Protein AF-0000000081764278 (afdb_homodimer)

InterPro domains:
  IPR003092 Two pore domain potassium channel, TASK family [PIRSF038061] (11-253)
  IPR003092 Two pore domain potassium channel, TASK family [PR01095] (17-39)
  IPR003092 Two pore domain potassium channel, TASK family [PR01095] (235-249)
  IPR003280 Two pore domain potassium channel [PR01333] (104-132)
  IPR003280 Two pore domain potassium channel [PR01333] (211-220)
  IPR003280 Two pore domain potassium channel [PTHR11003] (14-259)
  IPR013099 Potassium channel domain [PF07885] (87-145)
  IPR013099 Potassium channel domain [PF07885] (180-252)

Radius of gyration: 32.24 Å; Cα contacts (8 Å, |Δi|>4): 551; chains: 2; bounding box: 98×126×93 Å

Solvent-accessible surface area (backbone atoms only — not comparable to full-atom values): 31243 Å² total; per-residue (Å²): 129,74,75,63,52,62,63,48,48,54,52,56,56,48,47,55,50,48,50,50,49,51,50,52,39,53,49,43,11,49,51,46,21,62,59,45,36,57,53,44,53,51,51,47,52,51,49,51,50,51,50,50,51,49,38,66,75,37,70,81,50,46,72,66,57,51,53,54,50,51,50,54,49,50,52,35,41,62,54,36,37,71,80,75,69,65,95,75,60,75,66,70,39,34,61,32,42,18,36,28,48,37,48,28,46,32,62,18,27,10,37,32,61,73,49,68,76,45,71,67,42,44,56,48,47,53,53,49,35,64,56,31,33,56,48,43,50,51,50,41,50,48,52,32,51,50,48,48,48,50,49,44,55,70,33,71,36,79,79,44,59,69,67,57,49,53,50,46,53,49,48,49,48,50,50,52,52,49,50,48,47,49,60,52,49,48,50,16,53,52,45,13,68,73,74,67,44,51,61,67,56,18,39,50,42,49,50,38,45,66,63,20,18,18,37,36,79,73,54,86,81,65,54,80,87,49,86,64,62,65,57,53,35,40,51,51,36,50,48,49,54,49,44,44,46,50,50,44,35,46,64,60,46,42,59,54,49,52,52,52,50,49,51,49,49,49,50,49,51,50,47,53,51,52,63,59,62,59,60,76,68,72,69,66,74,71,79,76,76,73,77,75,79,126,130,75,76,64,54,62,65,48,49,54,53,56,57,50,47,56,50,48,50,51,49,51,49,51,40,51,49,44,10,52,51,46,21,62,59,44,34,57,54,44,53,52,50,46,50,52,49,52,49,52,52,48,52,48,39,65,74,37,69,81,51,47,74,68,57,50,51,53,50,51,49,53,48,50,53,36,42,62,55,36,38,72,79,74,71,67,96,74,62,76,66,72,41,34,62,33,42,17,35,28,48,36,48,28,46,33,60,19,28,10,37,33,63,71,49,69,75,44,70,69,43,44,55,48,48,52,53,47,34,63,55,30,32,57,50,44,51,52,51,41,48,48,53,31,50,52,48,49,49,49,50,44,56,71,32,72,38,80,79,43,60,69,67,54,49,52,51,47,55,49,47,49,50,48,49,52,50,51,49,48,46,50,60,52,50,47,49,16,54,50,45,14,69,73,74,67,44,51,60,67,54,19,39,51,42,48,50,36,46,67,63,22,18,18,38,36,79,72,54,86,82,65,52,80,87,49,86,66,60,64,60,54,37,40,51,51,37,49,48,50,54,50,44,43,45,50,51,43,34,47,62,58,45,43,61,54,49,53,52,51,50,49,51,50,50,50,51,50,52,50,48,54,50,53,62,62,64,61,61,77,68,74,69,65,73,72,79,74,76,70,78,75,78,125

Foldseek 3Di:
DCPPPVVVVVCVVVVVVVVVVVVVVVVVVVVCCVPVVVVVVVVVVVVVVVVVVVCVVVVVQDPVNVVVVVVVCVVCQLQLHPPPDDPPFPDCCPPLNVLLVLLLLLLLACLSNHDDPDPVRVVVSVVSNVVSVVVLVVVLVVLQVVVVVVLVVVCCVVVDPLVVLVVSLVVVVVVLVVVLCCLQQVQLVVQCVQVVDDSVVSNVQSVCLLVSNNNNPDDGPPPRVDDDDSCRSVVVSVSSSVSNSSVSNCVSCVVVSVVSVVVSVVVVVVVVVVVVPPPCVVPPPPPPPPPPDD/DCPPPVVVVVCVVVVVVVVVVVVVVVVVVVVCCVVVVVVVVVVVVVVVVVVVVVCVVPVVQDPVNVVVVVVVCVVCQLQLHPPPDDPPFPDCCPPLNVLLVLLLLLLLACLSNHDDPDPVRVVVSVVSNVVSVVVLVVVLVVLQVVVVVVLVVVCCVVVDPLVVLVVSLVVVVVVLVVVLCCLQQVQLVVQCVQVVNDSVVSNVQSVCLLVSNNNNPDDGPPPRVDDDDSCRSVVVSVSSSVSNSSVSNCVSCVVVSVVSVVVSVVVVVVVVVVVVPPPCPVPPPPPPPPPPDD

pLDDT: mean 74.61, std 15.17, range [27.14, 93.88]

Organism: Castor canadensis (NCBI:txid51338)

Structure (mmCIF, N/CA/C/O backbone):
data_AF-0000000081764278-model_v1
#
loop_
_entity.id
_entity.type
_entity.pdbx_description
1 polymer '2P domain potassium channel Talk-1'
#
loop_
_atom_site.group_PDB
_atom_site.id
_atom_site.type_symbol
_atom_site.label_atom_id
_atom_site.label_alt_id
_atom_site.label_comp_id
_atom_site.label_asym_id
_atom_site.label_entity_id
_atom_site.label_seq_id
_atom_site.pdbx_PDB_ins_code
_atom_site.Cartn_x
_atom_site.Cartn_y
_atom_site.Cartn_z
_atom_site.occupancy
_atom_site.B_iso_or_equiv
_atom_site.auth_seq_id
_atom_site.auth_comp_id
_atom_site.auth_asym_id
_atom_site.auth_atom_id
_atom_site.pdbx_PDB_model_num
ATOM 1 N N . MET A 1 1 ? 10.344 45.312 -10.227 1 27.14 1 MET A N 1
ATOM 2 C CA . MET A 1 1 ? 11.086 44.25 -10.914 1 27.14 1 MET A CA 1
ATOM 3 C C . MET A 1 1 ? 11.258 43.031 -10.016 1 27.14 1 MET A C 1
ATOM 5 O O . MET A 1 1 ? 12.031 42.125 -10.336 1 27.14 1 MET A O 1
ATOM 9 N N . PRO A 1 2 ? 10.938 43.125 -8.695 1 36.41 2 PRO A N 1
ATOM 10 C CA . PRO A 1 2 ? 11.164 42.125 -7.66 1 36.41 2 PRO A CA 1
ATOM 11 C C . PRO A 1 2 ? 10.352 40.844 -7.898 1 36.41 2 PRO A C 1
ATOM 13 O O . PRO A 1 2 ? 10.352 39.938 -7.059 1 36.41 2 PRO A O 1
ATOM 16 N N . ARG A 1 3 ? 9.508 40.938 -8.859 1 41.97 3 ARG A N 1
ATOM 17 C CA . ARG A 1 3 ? 8.508 39.906 -9.117 1 41.97 3 ARG A CA 1
ATOM 18 C C . ARG A 1 3 ? 9.172 38.594 -9.516 1 41.97 3 ARG A C 1
ATOM 20 O O . ARG A 1 3 ? 8.539 37.531 -9.461 1 41.97 3 ARG A O 1
ATOM 27 N N . THR A 1 4 ? 10.258 38.594 -10.164 1 43.88 4 THR A N 1
ATOM 28 C CA . THR A 1 4 ? 10.953 37.5 -10.789 1 43.88 4 THR A CA 1
ATOM 29 C C . THR A 1 4 ? 11.672 36.656 -9.734 1 43.88 4 THR A C 1
ATOM 31 O O . THR A 1 4 ? 12.219 35.594 -10.055 1 43.88 4 THR A O 1
ATOM 34 N N . GLY A 1 5 ? 11.898 37.125 -8.57 1 41.62 5 GLY A N 1
ATOM 35 C CA . GLY A 1 5 ? 12.789 36.469 -7.629 1 41.62 5 GLY A CA 1
ATOM 36 C C . GLY A 1 5 ? 12.172 35.25 -6.965 1 41.62 5 GLY A C 1
ATOM 37 O O . GLY A 1 5 ? 12.883 34.344 -6.574 1 41.62 5 GLY A O 1
ATOM 38 N N . LEU A 1 6 ? 10.992 35.438 -6.48 1 44.03 6 LEU A N 1
ATOM 39 C CA . LEU A 1 6 ? 10.383 34.375 -5.695 1 44.03 6 LEU A CA 1
ATOM 40 C C . LEU A 1 6 ? 10.117 33.156 -6.566 1 44.03 6 LEU A C 1
ATOM 42 O O . LEU A 1 6 ? 10.109 32.031 -6.066 1 44.03 6 LEU A O 1
ATOM 46 N N . CYS A 1 7 ? 9.68 33.375 -7.816 1 47.91 7 CYS A N 1
ATOM 47 C CA . CYS A 1 7 ? 9.508 32.25 -8.75 1 47.91 7 CYS A CA 1
ATOM 48 C C . CYS A 1 7 ? 10.805 31.469 -8.906 1 47.91 7 CYS A C 1
ATOM 50 O O . CYS A 1 7 ? 10.781 30.297 -9.281 1 47.91 7 CYS A O 1
ATOM 52 N N . SER A 1 8 ? 11.891 32.219 -9 1 49.03 8 SER A N 1
ATOM 53 C CA . SER A 1 8 ? 13.211 31.609 -9.164 1 49.03 8 SER A CA 1
ATOM 54 C C . SER A 1 8 ? 13.586 30.75 -7.961 1 49.03 8 SER A C 1
ATOM 56 O O . SER A 1 8 ? 14.289 29.75 -8.102 1 49.03 8 SER A O 1
ATOM 58 N N . CYS A 1 9 ? 13.242 31.25 -6.809 1 48.59 9 CYS A N 1
ATOM 59 C CA . CYS A 1 9 ? 13.625 30.547 -5.59 1 48.59 9 CYS A CA 1
ATOM 60 C C . CYS A 1 9 ? 12.93 29.203 -5.496 1 48.59 9 CYS A C 1
ATOM 62 O O . CYS A 1 9 ? 13.508 28.234 -5.012 1 48.59 9 CYS A O 1
ATOM 64 N N . TRP A 1 10 ? 11.625 29.219 -5.77 1 53.56 10 TRP A N 1
ATOM 65 C CA . TRP A 1 10 ? 10.875 27.969 -5.707 1 53.56 10 TRP A CA 1
ATOM 66 C C . TRP A 1 10 ? 11.453 26.938 -6.664 1 53.56 10 TRP A C 1
ATOM 68 O O . TRP A 1 10 ? 11.602 25.766 -6.309 1 53.56 10 TRP A O 1
ATOM 78 N N . SER A 1 11 ? 11.766 27.547 -7.941 1 57.41 11 SER A N 1
ATOM 79 C CA . SER A 1 11 ? 12.406 26.703 -8.938 1 57.41 11 SER A CA 1
ATOM 80 C C . SER A 1 11 ? 13.766 26.203 -8.453 1 57.41 11 SER A C 1
ATOM 82 O O . SER A 1 11 ? 14.172 25.078 -8.758 1 57.41 11 SER A O 1
ATOM 84 N N . GLY A 1 12 ? 14.352 26.984 -7.535 1 59.34 12 GLY A N 1
ATOM 85 C CA . GLY A 1 12 ? 15.703 26.672 -7.109 1 59.34 12 GLY A CA 1
ATOM 86 C C . GLY A 1 12 ? 15.758 25.516 -6.117 1 59.34 12 GLY A C 1
ATOM 87 O O . GLY A 1 12 ? 16.734 24.766 -6.094 1 59.34 12 GLY A O 1
ATOM 88 N N . ARG A 1 13 ? 14.727 25.422 -5.254 1 70.69 13 ARG A N 1
ATOM 89 C CA . ARG A 1 13 ? 14.812 24.375 -4.238 1 70.69 13 ARG A CA 1
ATOM 90 C C . ARG A 1 13 ? 14.102 23.109 -4.695 1 70.69 13 ARG A C 1
ATOM 92 O O . ARG A 1 13 ? 14.492 22 -4.328 1 70.69 13 ARG A O 1
ATOM 99 N N . VAL A 1 14 ? 13.164 23.344 -5.633 1 77 14 VAL A N 1
ATOM 100 C CA . VAL A 1 14 ? 12.391 22.188 -6.074 1 77 14 VAL A CA 1
ATOM 101 C C . VAL A 1 14 ? 13.203 21.375 -7.09 1 77 14 VAL A C 1
ATOM 103 O O . VAL A 1 14 ? 13.078 20.156 -7.16 1 77 14 VAL A O 1
ATOM 106 N N . LEU A 1 15 ? 14.086 22.109 -7.738 1 81.44 15 LEU A N 1
ATOM 107 C CA . LEU A 1 15 ? 14.836 21.453 -8.797 1 81.44 15 LEU A CA 1
ATOM 108 C C . LEU A 1 15 ? 15.859 20.469 -8.211 1 81.44 15 LEU A C 1
ATOM 110 O O . LEU A 1 15 ? 15.93 19.312 -8.633 1 81.44 15 LEU A O 1
ATOM 114 N N . PRO A 1 16 ? 16.562 20.891 -7.16 1 85.25 16 PRO A N 1
ATOM 115 C CA . PRO A 1 16 ? 17.484 19.922 -6.566 1 85.25 16 PRO A CA 1
ATOM 116 C C . PRO A 1 16 ? 16.766 18.766 -5.875 1 85.25 16 PRO A C 1
ATOM 118 O O . PRO A 1 16 ? 17.266 17.641 -5.867 1 85.25 16 PRO A O 1
ATOM 121 N N . LEU A 1 17 ? 15.672 19.047 -5.367 1 85.88 17 LEU A N 1
ATOM 122 C CA . LEU A 1 17 ? 14.914 17.984 -4.719 1 85.88 17 LEU A CA 1
ATOM 123 C C . LEU A 1 17 ? 14.383 16.984 -5.746 1 85.88 17 LEU A C 1
ATOM 125 O O . LEU A 1 17 ? 14.391 15.781 -5.508 1 85.88 17 LEU A O 1
ATOM 129 N N . LEU A 1 18 ? 14.016 17.547 -6.863 1 86.25 18 LEU A N 1
ATOM 130 C CA . LEU A 1 18 ? 13.547 16.688 -7.941 1 86.25 18 LEU A CA 1
ATOM 131 C C . LEU A 1 18 ? 14.688 15.844 -8.508 1 86.25 18 LEU A C 1
ATOM 133 O O . LEU A 1 18 ? 14.508 14.656 -8.781 1 86.25 18 LEU A O 1
ATOM 137 N N . LEU A 1 19 ? 15.805 16.469 -8.609 1 88.62 19 LEU A N 1
ATOM 138 C CA . LEU A 1 19 ? 16.969 15.742 -9.117 1 88.62 19 LEU A CA 1
ATOM 139 C C . LEU A 1 19 ? 17.406 14.656 -8.141 1 88.62 19 LEU A C 1
ATOM 141 O O . LEU A 1 19 ? 17.75 13.547 -8.547 1 88.62 19 LEU A O 1
ATOM 145 N N . ALA A 1 20 ? 17.359 15.008 -6.918 1 89.62 20 ALA A N 1
ATOM 146 C CA . ALA A 1 20 ? 17.703 14.023 -5.898 1 89.62 20 ALA A CA 1
ATOM 147 C C . ALA A 1 20 ? 16.688 12.883 -5.875 1 89.62 20 ALA A C 1
ATOM 149 O O . ALA A 1 20 ? 17.062 11.719 -5.691 1 89.62 20 ALA A O 1
ATOM 150 N N . TYR A 1 21 ? 15.508 13.242 -6.098 1 90.81 21 TYR A N 1
ATOM 151 C CA . TYR A 1 21 ? 14.445 12.242 -6.121 1 90.81 21 TYR A CA 1
ATOM 152 C C . TYR A 1 21 ? 14.602 11.297 -7.305 1 90.81 21 TYR A C 1
ATOM 154 O O . TYR A 1 21 ? 14.523 10.078 -7.148 1 90.81 21 TYR A O 1
ATOM 162 N N . VAL A 1 22 ? 14.906 11.828 -8.461 1 90.19 22 VAL A N 1
ATOM 163 C CA . VAL A 1 22 ? 15.062 11.031 -9.672 1 90.19 22 VAL A CA 1
ATOM 164 C C . VAL A 1 22 ? 16.328 10.172 -9.562 1 90.19 22 VAL A C 1
ATOM 166 O O . VAL A 1 22 ? 16.312 9 -9.945 1 90.19 22 VAL A O 1
ATOM 169 N N . CYS A 1 23 ? 17.344 10.734 -9.008 1 92.31 23 CYS A N 1
ATOM 170 C CA . CYS A 1 23 ? 18.562 9.977 -8.812 1 92.31 23 CYS A CA 1
ATOM 171 C C . CYS A 1 23 ? 18.359 8.828 -7.828 1 92.31 23 CYS A C 1
ATOM 173 O O . CYS A 1 23 ? 18.891 7.734 -8.023 1 92.31 23 CYS A O 1
ATOM 175 N N . TYR A 1 24 ? 17.625 9.109 -6.824 1 93.62 24 TYR A N 1
ATOM 176 C CA . TYR A 1 24 ? 17.312 8.07 -5.852 1 93.62 24 TYR A CA 1
ATOM 177 C C . TYR A 1 24 ? 16.516 6.941 -6.496 1 93.62 24 TYR A C 1
ATOM 179 O O . TYR A 1 24 ? 16.781 5.762 -6.238 1 93.62 24 TYR A O 1
ATOM 187 N N . LEU A 1 25 ? 15.641 7.305 -7.367 1 93.06 25 LEU A N 1
ATOM 188 C CA . LEU A 1 25 ? 14.828 6.309 -8.062 1 93.06 25 LEU A CA 1
ATOM 189 C C . LEU A 1 25 ? 15.688 5.488 -9.023 1 93.06 25 LEU A C 1
ATOM 191 O O . LEU A 1 25 ? 15.547 4.262 -9.086 1 93.06 25 LEU A O 1
ATOM 195 N N . LEU A 1 26 ? 16.516 6.168 -9.734 1 92.69 26 LEU A N 1
ATOM 196 C CA . LEU A 1 26 ? 17.375 5.484 -10.695 1 92.69 26 LEU A CA 1
ATOM 197 C C . LEU A 1 26 ? 18.375 4.59 -9.977 1 92.69 26 LEU A C 1
ATOM 199 O O . LEU A 1 26 ? 18.688 3.494 -10.453 1 92.69 26 LEU A O 1
ATOM 203 N N . LEU A 1 27 ? 18.828 5.078 -8.805 1 92.94 27 LEU A N 1
ATOM 204 C CA . LEU A 1 27 ? 19.75 4.262 -8.008 1 92.94 27 LEU A CA 1
ATOM 205 C C . LEU A 1 27 ? 19.047 2.992 -7.52 1 92.94 27 LEU A C 1
ATOM 207 O O . LEU A 1 27 ? 19.625 1.903 -7.574 1 92.94 27 LEU A O 1
ATOM 211 N N . GLY A 1 28 ? 17.891 3.16 -7.074 1 92.75 28 GLY A N 1
ATOM 212 C CA . GLY A 1 28 ? 17.141 1.985 -6.645 1 92.75 28 GLY A CA 1
ATOM 213 C C . GLY A 1 28 ? 16.875 1.004 -7.77 1 92.75 28 GLY A C 1
ATOM 214 O O . GLY A 1 28 ? 17.031 -0.206 -7.594 1 92.75 28 GLY A O 1
ATOM 215 N N . ALA A 1 29 ? 16.484 1.493 -8.891 1 92 29 ALA A N 1
ATOM 216 C CA . ALA A 1 29 ? 16.203 0.641 -10.047 1 92 29 ALA A CA 1
ATOM 217 C C . ALA A 1 29 ? 17.469 -0.106 -10.484 1 92 29 ALA A C 1
ATOM 219 O O . ALA A 1 29 ? 17.406 -1.296 -10.812 1 92 29 ALA A O 1
ATOM 220 N N . ALA A 1 30 ? 18.562 0.572 -10.492 1 92.62 30 ALA A N 1
ATOM 221 C CA . ALA A 1 30 ? 19.828 -0.03 -10.93 1 92.62 30 ALA A CA 1
ATOM 222 C C . ALA A 1 30 ? 20.266 -1.122 -9.961 1 92.62 30 ALA A C 1
ATOM 224 O O . ALA A 1 30 ? 20.688 -2.201 -10.383 1 92.62 30 ALA A O 1
ATOM 225 N N . VAL A 1 31 ? 20.156 -0.846 -8.711 1 92.25 31 VAL A N 1
ATOM 226 C CA . VAL A 1 31 ? 20.594 -1.814 -7.715 1 92.25 31 VAL A CA 1
ATOM 227 C C . VAL A 1 31 ? 19.688 -3.039 -7.742 1 92.25 31 VAL A C 1
ATOM 229 O O . VAL A 1 31 ? 20.156 -4.176 -7.691 1 92.25 31 VAL A O 1
ATOM 232 N N . PHE A 1 32 ? 18.391 -2.838 -7.832 1 90.5 32 PHE A N 1
ATOM 233 C CA . PHE A 1 32 ? 17.453 -3.959 -7.883 1 90.5 32 PHE A CA 1
ATOM 234 C C . PHE A 1 32 ? 17.656 -4.77 -9.156 1 90.5 32 PHE A C 1
ATOM 236 O O . PHE A 1 32 ? 17.516 -5.992 -9.148 1 90.5 32 PHE A O 1
ATOM 243 N N . HIS A 1 33 ? 17.844 -4.027 -10.211 1 89.38 33 HIS A N 1
ATOM 244 C CA . HIS A 1 33 ? 18.109 -4.711 -11.477 1 89.38 33 HIS A CA 1
ATOM 245 C C . HIS A 1 33 ? 19.312 -5.625 -11.375 1 89.38 33 HIS A C 1
ATOM 247 O O . HIS A 1 33 ? 19.281 -6.773 -11.812 1 89.38 33 HIS A O 1
ATOM 253 N N . LEU A 1 34 ? 20.391 -5.172 -10.789 1 89.25 34 LEU A N 1
ATOM 254 C CA . LEU A 1 34 ? 21.641 -5.918 -10.695 1 89.25 34 LEU A CA 1
ATOM 255 C C . LEU A 1 34 ? 21.5 -7.09 -9.727 1 89.25 34 LEU A C 1
ATOM 257 O O . LEU A 1 34 ? 21.953 -8.203 -10.031 1 89.25 34 LEU A O 1
ATOM 261 N N . LEU A 1 35 ? 20.859 -6.895 -8.633 1 86.5 35 LEU A N 1
ATOM 262 C CA . LEU A 1 35 ? 20.766 -7.918 -7.594 1 86.5 35 LEU A CA 1
ATOM 263 C C . LEU A 1 35 ? 19.75 -8.992 -7.988 1 86.5 35 LEU A C 1
ATOM 265 O O . LEU A 1 35 ? 20.016 -10.188 -7.809 1 86.5 35 LEU A O 1
ATOM 269 N N . GLU A 1 36 ? 18.656 -8.617 -8.531 1 87.06 36 GLU A N 1
ATOM 270 C CA . GLU A 1 36 ? 17.547 -9.539 -8.719 1 87.06 36 GLU A CA 1
ATOM 271 C C . GLU A 1 36 ? 17.594 -10.172 -10.109 1 87.06 36 GLU A C 1
ATOM 273 O O . GLU A 1 36 ? 17.047 -11.266 -10.32 1 87.06 36 GLU A O 1
ATOM 278 N N . LYS A 1 37 ? 18.141 -9.516 -11.023 1 85.25 37 LYS A N 1
ATOM 279 C CA . LYS A 1 37 ? 18.203 -10.078 -12.375 1 85.25 37 LYS A CA 1
ATOM 280 C C . LYS A 1 37 ? 18.953 -11.398 -12.383 1 85.25 37 LYS A C 1
ATOM 282 O O . LYS A 1 37 ? 18.547 -12.359 -13.039 1 85.25 37 LYS A O 1
ATOM 287 N N . GLN A 1 38 ? 20.031 -11.438 -11.648 1 82.94 38 GLN A N 1
ATOM 288 C CA . GLN A 1 38 ? 20.812 -12.664 -11.586 1 82.94 38 GLN A CA 1
ATOM 289 C C . GLN A 1 38 ? 20.062 -13.773 -10.867 1 82.94 38 GLN A C 1
ATOM 291 O O . GLN A 1 38 ? 20.078 -14.93 -11.305 1 82.94 38 GLN A O 1
ATOM 296 N N . ALA A 1 39 ? 19.422 -13.453 -9.797 1 83.56 39 ALA A N 1
ATOM 297 C CA . ALA A 1 39 ? 18.656 -14.445 -9.047 1 83.56 39 ALA A CA 1
ATOM 298 C C . ALA A 1 39 ? 17.469 -14.961 -9.875 1 83.56 39 ALA A C 1
ATOM 300 O O . ALA A 1 39 ? 17.141 -16.141 -9.82 1 83.56 39 ALA A O 1
ATOM 301 N N . GLU A 1 40 ? 16.844 -14.062 -10.594 1 83.62 40 GLU A N 1
ATOM 302 C CA . GLU A 1 40 ? 15.734 -14.461 -11.453 1 83.62 40 GLU A CA 1
ATOM 303 C C . GLU A 1 40 ? 16.188 -15.43 -12.539 1 83.62 40 GLU A C 1
ATOM 305 O O . GLU A 1 40 ? 15.5 -16.406 -12.844 1 83.62 40 GLU A O 1
ATOM 310 N N . ALA A 1 41 ? 17.328 -15.133 -13.125 1 82.12 41 ALA A N 1
ATOM 311 C CA . ALA A 1 41 ? 17.844 -16 -14.172 1 82.12 41 ALA A CA 1
ATOM 312 C C . ALA A 1 41 ? 18.125 -17.406 -13.641 1 82.12 41 ALA A C 1
ATOM 314 O O . ALA A 1 41 ? 17.828 -18.391 -14.312 1 82.12 41 ALA A O 1
ATOM 315 N N . GLN A 1 42 ? 18.625 -17.438 -12.445 1 82.38 42 GLN A N 1
ATOM 316 C CA . GLN A 1 42 ? 18.891 -18.734 -11.836 1 82.38 42 GLN A CA 1
ATOM 317 C C . GLN A 1 42 ? 17.594 -19.484 -11.539 1 82.38 42 GLN A C 1
ATOM 319 O O . GLN A 1 42 ? 17.516 -20.688 -11.75 1 82.38 42 GLN A O 1
ATOM 324 N N . SER A 1 43 ? 16.656 -18.734 -10.984 1 82.06 43 SER A N 1
ATOM 325 C CA . SER A 1 43 ? 15.375 -19.359 -10.672 1 82.06 43 SER A CA 1
ATOM 326 C C . SER A 1 43 ? 14.664 -19.812 -11.945 1 82.06 43 SER A C 1
ATOM 328 O O . SER A 1 43 ? 13.992 -20.844 -11.953 1 82.06 43 SER A O 1
ATOM 330 N N . ARG A 1 44 ? 14.797 -19.016 -12.945 1 83.44 44 ARG A N 1
ATOM 331 C CA . ARG A 1 44 ? 14.188 -19.375 -14.219 1 83.44 44 ARG A CA 1
ATOM 332 C C . ARG A 1 44 ? 14.797 -20.656 -14.781 1 83.44 44 ARG A C 1
ATOM 334 O O . ARG A 1 44 ? 14.078 -21.516 -15.289 1 83.44 44 ARG A O 1
ATOM 341 N N . ASP A 1 45 ? 16.094 -20.766 -14.727 1 83.06 45 ASP A N 1
ATOM 342 C CA . ASP A 1 45 ? 16.766 -21.953 -15.203 1 83.06 45 ASP A CA 1
ATOM 343 C C . ASP A 1 45 ? 16.359 -23.188 -14.383 1 83.06 45 ASP A C 1
ATOM 345 O O . ASP A 1 45 ? 16.156 -24.266 -14.938 1 83.06 45 ASP A O 1
ATOM 349 N N . GLN A 1 46 ? 16.297 -22.953 -13.094 1 82.44 46 GLN A N 1
ATOM 350 C CA . GLN A 1 46 ? 15.875 -24.047 -12.234 1 82.44 46 GLN A CA 1
ATOM 351 C C . GLN A 1 46 ? 14.453 -24.5 -12.57 1 82.44 46 GLN A C 1
ATOM 353 O O . GLN A 1 46 ? 14.156 -25.688 -12.562 1 82.44 46 GLN A O 1
ATOM 358 N N . PHE A 1 47 ? 13.586 -23.531 -12.812 1 82.81 47 PHE A N 1
ATOM 359 C CA . PHE A 1 47 ? 12.203 -23.844 -13.156 1 82.81 47 PHE A CA 1
ATOM 360 C C . PHE A 1 47 ? 12.133 -24.594 -14.484 1 82.81 47 PHE A C 1
ATOM 362 O O . PHE A 1 47 ? 11.352 -25.531 -14.625 1 82.81 47 PHE A O 1
ATOM 369 N N . GLN A 1 48 ? 12.891 -24.156 -15.461 1 81.12 48 GLN A N 1
ATOM 370 C CA . GLN A 1 48 ? 12.891 -24.828 -16.75 1 81.12 48 GLN A CA 1
ATOM 371 C C . GLN A 1 48 ? 13.406 -26.266 -16.625 1 81.12 48 GLN A C 1
ATOM 373 O O . GLN A 1 48 ? 12.906 -27.172 -17.281 1 81.12 48 GLN A O 1
ATOM 378 N N . LEU A 1 49 ? 14.422 -26.375 -15.781 1 85.06 49 LEU A N 1
ATOM 379 C CA . LEU A 1 49 ? 14.953 -27.719 -15.555 1 85.06 49 LEU A CA 1
ATOM 380 C C . LEU A 1 49 ? 13.906 -28.625 -14.906 1 85.06 49 LEU A C 1
ATOM 382 O O . LEU A 1 49 ? 13.766 -29.781 -15.281 1 85.06 49 LEU A O 1
ATOM 386 N N . GLU A 1 50 ? 13.211 -28.094 -13.914 1 83.06 50 GLU A N 1
ATOM 387 C CA . GLU A 1 50 ? 12.164 -28.875 -13.25 1 83.06 50 GLU A CA 1
ATOM 388 C C . GLU A 1 50 ? 11.023 -29.188 -14.211 1 83.06 50 GLU A C 1
ATOM 390 O O . GLU A 1 50 ? 10.438 -30.266 -14.148 1 83.06 50 GLU A O 1
ATOM 395 N N . LYS A 1 51 ? 10.68 -28.234 -14.992 1 82.69 51 LYS A N 1
ATOM 396 C CA . LYS A 1 51 ? 9.648 -28.438 -16 1 82.69 51 LYS A CA 1
ATOM 397 C C . LYS A 1 51 ? 10.031 -29.562 -16.969 1 82.69 51 LYS A C 1
ATOM 399 O O . LYS A 1 51 ? 9.203 -30.422 -17.297 1 82.69 51 LYS A O 1
ATOM 404 N N . LEU A 1 52 ? 11.305 -29.516 -17.422 1 81.69 52 LEU A N 1
ATOM 405 C CA . LEU A 1 52 ? 11.789 -30.547 -18.359 1 81.69 52 LEU A CA 1
ATOM 406 C C . LEU A 1 52 ? 11.852 -31.906 -17.672 1 81.69 52 LEU A C 1
ATOM 408 O O . LEU A 1 52 ? 11.539 -32.938 -18.297 1 81.69 52 LEU A O 1
ATOM 412 N N . ARG A 1 53 ? 12.344 -31.859 -16.422 1 83.06 53 ARG A N 1
ATOM 413 C CA . ARG A 1 53 ? 12.367 -33.094 -15.664 1 83.06 53 ARG A CA 1
ATOM 414 C C . ARG A 1 53 ? 10.969 -33.688 -15.516 1 83.06 53 ARG A C 1
ATOM 416 O O . ARG A 1 53 ? 10.789 -34.906 -15.586 1 83.06 53 ARG A O 1
ATOM 423 N N . PHE A 1 54 ? 10 -32.875 -15.281 1 81.06 54 PHE A N 1
ATOM 424 C CA . PHE A 1 54 ? 8.609 -33.312 -15.148 1 81.06 54 PHE A CA 1
ATOM 425 C C . PHE A 1 54 ? 8.102 -33.906 -16.469 1 81.06 54 PHE A C 1
ATOM 427 O O . PHE A 1 54 ? 7.426 -34.938 -16.469 1 81.06 54 PHE A O 1
ATOM 434 N N . LEU A 1 55 ? 8.398 -33.25 -17.578 1 80.94 55 LEU A N 1
ATOM 435 C CA . LEU A 1 55 ? 7.965 -33.719 -18.906 1 80.94 55 LEU A CA 1
ATOM 436 C C . LEU A 1 55 ? 8.641 -35.031 -19.281 1 80.94 55 LEU A C 1
ATOM 438 O O . LEU A 1 55 ? 8.062 -35.844 -19.984 1 80.94 55 LEU A O 1
ATOM 442 N N . GLU A 1 56 ? 9.867 -35.188 -18.812 1 82 56 GLU A N 1
ATOM 443 C CA . GLU A 1 56 ? 10.602 -36.406 -19.078 1 82 56 GLU A CA 1
ATOM 444 C C . GLU A 1 56 ? 10.031 -37.594 -18.281 1 82 56 GLU A C 1
ATOM 446 O O . GLU A 1 56 ? 10.016 -38.719 -18.766 1 82 56 GLU A O 1
ATOM 451 N N . ASN A 1 57 ? 9.625 -37.312 -17.078 1 81.06 57 ASN A N 1
ATOM 452 C CA . ASN A 1 57 ? 9.094 -38.344 -16.219 1 81.06 57 ASN A CA 1
ATOM 453 C C . ASN A 1 57 ? 7.676 -38.75 -16.625 1 81.06 57 ASN A C 1
ATOM 455 O O . ASN A 1 57 ? 7.273 -39.906 -16.453 1 81.06 57 ASN A O 1
ATOM 459 N N . TYR A 1 58 ? 7 -37.688 -17.062 1 78.38 58 TYR A N 1
ATOM 460 C CA . TYR A 1 58 ? 5.629 -37.969 -17.484 1 78.38 58 TYR A CA 1
ATOM 461 C C . TYR A 1 58 ? 5.457 -37.656 -18.969 1 78.38 58 TYR A C 1
ATOM 463 O O . TYR A 1 58 ? 5.098 -36.531 -19.344 1 78.38 58 TYR A O 1
ATOM 471 N N . THR A 1 59 ? 5.77 -38.594 -19.828 1 73.88 59 THR A N 1
ATOM 472 C CA . THR A 1 59 ? 5.852 -38.438 -21.281 1 73.88 59 THR A CA 1
ATOM 473 C C . THR A 1 59 ? 4.461 -38.25 -21.891 1 73.88 59 THR A C 1
ATOM 475 O O . THR A 1 59 ? 4.336 -37.812 -23.031 1 73.88 59 THR A O 1
ATOM 478 N N . CYS A 1 60 ? 3.455 -38.562 -21.031 1 74.44 60 CYS A N 1
ATOM 479 C CA . CYS A 1 60 ? 2.104 -38.406 -21.562 1 74.44 60 CYS A CA 1
ATOM 480 C C . CYS A 1 60 ? 1.707 -36.938 -21.641 1 74.44 60 CYS A C 1
ATOM 482 O O . CYS A 1 60 ? 0.743 -36.594 -22.312 1 74.44 60 CYS A O 1
ATOM 484 N N . LEU A 1 61 ? 2.457 -36.188 -20.938 1 75.69 61 LEU A N 1
ATOM 485 C CA . LEU A 1 61 ? 2.113 -34.781 -20.891 1 75.69 61 LEU A CA 1
ATOM 486 C C . LEU A 1 61 ? 2.822 -34 -21.984 1 75.69 61 LEU A C 1
ATOM 488 O O . LEU A 1 61 ? 4.047 -34.062 -22.125 1 75.69 61 LEU A O 1
ATOM 492 N N . ASP A 1 62 ? 2.023 -33.562 -22.984 1 76.06 62 ASP A N 1
ATOM 493 C CA . ASP A 1 62 ? 2.561 -32.688 -24.031 1 76.06 62 ASP A CA 1
ATOM 494 C C . ASP A 1 62 ? 2.834 -31.297 -23.484 1 76.06 62 ASP A C 1
ATOM 496 O O . ASP A 1 62 ? 2.312 -30.906 -22.438 1 76.06 62 ASP A O 1
ATOM 500 N N . GLN A 1 63 ? 3.748 -30.609 -24.047 1 78.38 63 GLN A N 1
ATOM 501 C CA . GLN A 1 63 ? 4.098 -29.234 -23.672 1 78.38 63 GLN A CA 1
ATOM 502 C C . GLN A 1 63 ? 2.867 -28.344 -23.656 1 78.38 63 GLN A C 1
ATOM 504 O O . GLN A 1 63 ? 2.723 -27.484 -22.781 1 78.38 63 GLN A O 1
ATOM 509 N N . LYS A 1 64 ? 1.996 -28.594 -24.594 1 78.38 64 LYS A N 1
ATOM 510 C CA . LYS A 1 64 ? 0.801 -27.766 -24.688 1 78.38 64 LYS A CA 1
ATOM 511 C C . LYS A 1 64 ? -0.152 -28.031 -23.531 1 78.38 64 LYS A C 1
ATOM 513 O O . LYS A 1 64 ? -0.759 -27.109 -22.984 1 78.38 64 LYS A O 1
ATOM 518 N N . ALA A 1 65 ? -0.203 -29.297 -23.172 1 78.69 65 ALA A N 1
ATOM 519 C CA . ALA A 1 65 ? -1.065 -29.672 -22.047 1 78.69 65 ALA A CA 1
ATOM 520 C C . ALA A 1 65 ? -0.535 -29.094 -20.734 1 78.69 65 ALA A C 1
ATOM 522 O O . ALA A 1 65 ? -1.311 -28.656 -19.891 1 78.69 65 ALA A O 1
ATOM 523 N N . LEU A 1 66 ? 0.709 -29.094 -20.609 1 79.69 66 LEU A N 1
ATOM 524 C CA . LEU A 1 66 ? 1.338 -28.547 -19.422 1 79.69 66 LEU A CA 1
ATOM 525 C C . LEU A 1 66 ? 1.084 -27.047 -19.312 1 79.69 66 LEU A C 1
ATOM 527 O O . LEU A 1 66 ? 0.783 -26.531 -18.219 1 79.69 66 LEU A O 1
ATOM 531 N N . GLU A 1 67 ? 1.202 -26.297 -20.375 1 79.88 67 GLU A N 1
ATOM 532 C CA . GLU A 1 67 ? 0.968 -24.859 -20.391 1 79.88 67 GLU A CA 1
ATOM 533 C C . GLU A 1 67 ? -0.487 -24.531 -20.062 1 79.88 67 GLU A C 1
ATOM 535 O O . GLU A 1 67 ? -0.772 -23.531 -19.391 1 79.88 67 GLU A O 1
ATOM 540 N N . GLN A 1 68 ? -1.375 -25.344 -20.562 1 78.75 68 GLN A N 1
ATOM 541 C CA . GLN A 1 68 ? -2.785 -25.141 -20.25 1 78.75 68 GLN A CA 1
ATOM 542 C C . GLN A 1 68 ? -3.043 -25.328 -18.75 1 78.75 68 GLN A C 1
ATOM 544 O O . GLN A 1 68 ? -3.828 -24.594 -18.156 1 78.75 68 GLN A O 1
ATOM 549 N N . PHE A 1 69 ? -2.389 -26.312 -18.266 1 80.44 69 PHE A N 1
ATOM 550 C CA . PHE A 1 69 ? -2.545 -26.562 -16.844 1 80.44 69 PHE A CA 1
ATOM 551 C C . PHE A 1 69 ? -1.954 -25.422 -16.031 1 80.44 69 PHE A C 1
ATOM 553 O O . PHE A 1 69 ? -2.529 -25.016 -15.016 1 80.44 69 PHE A O 1
ATOM 560 N N . VAL A 1 70 ? -0.822 -24.938 -16.422 1 80.75 70 VAL A N 1
ATOM 561 C CA . VAL A 1 70 ? -0.201 -23.797 -15.75 1 80.75 70 VAL A CA 1
ATOM 562 C C . VAL A 1 70 ? -1.156 -22.594 -15.766 1 80.75 70 VAL A C 1
ATOM 564 O O . VAL A 1 70 ? -1.281 -21.891 -14.773 1 80.75 70 VAL A O 1
ATOM 567 N N . GLN A 1 71 ? -1.845 -22.391 -16.828 1 77.5 71 GLN A N 1
ATOM 568 C CA . GLN A 1 71 ? -2.791 -21.281 -16.953 1 77.5 71 GLN A CA 1
ATOM 569 C C . GLN A 1 71 ? -3.965 -21.453 -15.992 1 77.5 71 GLN A C 1
ATOM 571 O O . GLN A 1 71 ? -4.43 -20.484 -15.391 1 77.5 71 GLN A O 1
ATOM 576 N N . VAL A 1 72 ? -4.406 -22.703 -15.891 1 78.25 72 VAL A N 1
ATOM 577 C CA . VAL A 1 72 ? -5.523 -22.984 -14.992 1 78.25 72 VAL A CA 1
ATOM 578 C C . VAL A 1 72 ? -5.113 -22.719 -13.547 1 78.25 72 VAL A C 1
ATOM 580 O O . VAL A 1 72 ? -5.883 -22.141 -12.773 1 78.25 72 VAL A O 1
ATOM 583 N N . ILE A 1 73 ? -3.889 -23.031 -13.203 1 77.75 73 ILE A N 1
ATOM 584 C CA . ILE A 1 73 ? -3.385 -22.828 -11.844 1 77.75 73 ILE A CA 1
ATOM 585 C C . ILE A 1 73 ? -3.217 -21.344 -11.578 1 77.75 73 ILE A C 1
ATOM 587 O O . ILE A 1 73 ? -3.576 -20.844 -10.5 1 77.75 73 ILE A O 1
ATOM 591 N N . MET A 1 74 ? -2.701 -20.641 -12.508 1 76.38 74 MET A N 1
ATOM 592 C CA . MET A 1 74 ? -2.484 -19.203 -12.344 1 76.38 74 MET A CA 1
ATOM 593 C C . MET A 1 74 ? -3.811 -18.469 -12.203 1 76.38 74 MET A C 1
ATOM 595 O O . MET A 1 74 ? -3.926 -17.547 -11.406 1 76.38 74 MET A O 1
ATOM 599 N N . GLU A 1 75 ? -4.758 -18.859 -12.984 1 73.31 75 GLU A N 1
ATOM 600 C CA . GLU A 1 75 ? -6.074 -18.219 -12.891 1 73.31 75 GLU A CA 1
ATOM 601 C C . GLU A 1 75 ? -6.719 -18.484 -11.531 1 73.31 75 GLU A C 1
ATOM 603 O O . GLU A 1 75 ? -7.34 -17.594 -10.961 1 73.31 75 GLU A O 1
ATOM 608 N N . ALA A 1 76 ? -6.559 -19.719 -11.07 1 73.88 76 ALA A N 1
ATOM 609 C CA . ALA A 1 76 ? -7.09 -20.047 -9.75 1 73.88 76 ALA A CA 1
ATOM 610 C C . ALA A 1 76 ? -6.383 -19.266 -8.656 1 73.88 76 ALA A C 1
ATOM 612 O O . ALA A 1 76 ? -7.02 -18.797 -7.707 1 73.88 76 ALA A O 1
ATOM 613 N N . TRP A 1 77 ? -5.145 -19.062 -8.828 1 71 77 TRP A N 1
ATOM 614 C CA . TRP A 1 77 ? -4.344 -18.328 -7.852 1 71 77 TRP A CA 1
ATOM 615 C C . TRP A 1 77 ? -4.742 -16.859 -7.816 1 71 77 TRP A C 1
ATOM 617 O O . TRP A 1 77 ? -4.875 -16.281 -6.738 1 71 77 TRP A O 1
ATOM 627 N N . VAL A 1 78 ? -4.914 -16.328 -9.008 1 68.31 78 VAL A N 1
ATOM 628 C CA . VAL A 1 78 ? -5.281 -14.922 -9.094 1 68.31 78 VAL A CA 1
ATOM 629 C C . VAL A 1 78 ? -6.656 -14.703 -8.469 1 68.31 78 VAL A C 1
ATOM 631 O O . VAL A 1 78 ? -6.91 -13.656 -7.863 1 68.31 78 VAL A O 1
ATOM 634 N N . LYS A 1 79 ? -7.535 -15.75 -8.633 1 68.25 79 LYS A N 1
ATOM 635 C CA . LYS A 1 79 ? -8.883 -15.664 -8.07 1 68.25 79 LYS A CA 1
ATOM 636 C C . LYS A 1 79 ? -8.883 -16.031 -6.586 1 68.25 79 LYS A C 1
ATOM 638 O O . LYS A 1 79 ? -9.938 -16.047 -5.953 1 68.25 79 LYS A O 1
ATOM 643 N N . GLY A 1 80 ? -7.688 -16.281 -6.07 1 65.06 80 GLY A N 1
ATOM 644 C CA . GLY A 1 80 ? -7.547 -16.469 -4.637 1 65.06 80 GLY A CA 1
ATOM 645 C C . GLY A 1 80 ? -7.766 -17.906 -4.207 1 65.06 80 GLY A C 1
ATOM 646 O O . GLY A 1 80 ? -8.117 -18.172 -3.055 1 65.06 80 GLY A O 1
ATOM 647 N N . VAL A 1 81 ? -7.82 -18.844 -5.09 1 70 81 VAL A N 1
ATOM 648 C CA . VAL A 1 81 ? -8.039 -20.234 -4.758 1 70 81 VAL A CA 1
ATOM 649 C C . VAL A 1 81 ? -6.695 -20.938 -4.578 1 70 81 VAL A C 1
ATOM 651 O O . VAL A 1 81 ? -5.77 -20.75 -5.371 1 70 81 VAL A O 1
ATOM 654 N N . ASN A 1 82 ? -6.434 -21.484 -3.393 1 64.62 82 ASN A N 1
ATOM 655 C CA . ASN A 1 82 ? -5.207 -22.234 -3.162 1 64.62 82 ASN A CA 1
ATOM 656 C C . ASN A 1 82 ? -5.172 -23.516 -3.988 1 64.62 82 ASN A C 1
ATOM 658 O O . ASN A 1 82 ? -6.008 -24.406 -3.803 1 64.62 82 ASN A O 1
ATOM 662 N N . PRO A 1 83 ? -4.301 -23.391 -4.906 1 63.62 83 PRO A N 1
ATOM 663 C CA . PRO A 1 83 ? -4.254 -24.562 -5.789 1 63.62 83 PRO A CA 1
ATOM 664 C C . PRO A 1 83 ? -3.695 -25.797 -5.098 1 63.62 83 PRO A C 1
ATOM 666 O O . PRO A 1 83 ? -3.881 -26.922 -5.582 1 63.62 83 PRO A O 1
ATOM 669 N N . LYS A 1 84 ? -2.947 -25.359 -3.852 1 55.59 84 LYS A N 1
ATOM 670 C CA . LYS A 1 84 ? -2.354 -26.469 -3.113 1 55.59 84 LYS A CA 1
ATOM 671 C C . LYS A 1 84 ? -3.389 -27.172 -2.229 1 55.59 84 LYS A C 1
ATOM 673 O O . LYS A 1 84 ? -4.273 -26.516 -1.673 1 55.59 84 LYS A O 1
ATOM 678 N N . GLY A 1 85 ? -3.676 -28.5 -2.371 1 53.78 85 GLY A N 1
ATOM 679 C CA . GLY A 1 85 ? -4.344 -29.422 -1.469 1 53.78 85 GLY A CA 1
ATOM 680 C C . GLY A 1 85 ? -5.75 -29.781 -1.911 1 53.78 85 GLY A C 1
ATOM 681 O O . GLY A 1 85 ? -6.285 -29.172 -2.842 1 53.78 85 GLY A O 1
ATOM 682 N N . ASN A 1 86 ? -6.227 -30.766 -1.295 1 48.75 86 ASN A N 1
ATOM 683 C CA . ASN A 1 86 ? -7.539 -31.391 -1.435 1 48.75 86 ASN A CA 1
ATOM 684 C C . ASN A 1 86 ? -8.664 -30.391 -1.166 1 48.75 86 ASN A C 1
ATOM 686 O O . ASN A 1 86 ? -8.43 -29.328 -0.578 1 48.75 86 ASN A O 1
ATOM 690 N N . SER A 1 87 ? -9.914 -30.547 -1.733 1 48.56 87 SER A N 1
ATOM 691 C CA . SER A 1 87 ? -11.25 -29.984 -1.586 1 48.56 87 SER A CA 1
ATOM 692 C C . SER A 1 87 ? -11.414 -29.281 -0.238 1 48.56 87 SER A C 1
ATOM 694 O O . SER A 1 87 ? -12.305 -28.453 -0.065 1 48.56 87 SER A O 1
ATOM 696 N N . THR A 1 88 ? -10.633 -29.656 0.823 1 47.12 88 THR A N 1
ATOM 697 C CA . THR A 1 88 ? -11.102 -29.281 2.152 1 47.12 88 THR A CA 1
ATOM 698 C C . THR A 1 88 ? -10.445 -27.969 2.6 1 47.12 88 THR A C 1
ATOM 700 O O . THR A 1 88 ? -10.469 -27.641 3.785 1 47.12 88 THR A O 1
ATOM 703 N N . ASN A 1 89 ? -9.742 -27.453 1.791 1 53.09 89 ASN A N 1
ATOM 704 C CA . ASN A 1 89 ? -8.992 -26.297 2.299 1 53.09 89 ASN A CA 1
ATOM 705 C C . ASN A 1 89 ? -9.922 -25.141 2.641 1 53.09 89 ASN A C 1
ATOM 707 O O . ASN A 1 89 ? -10.898 -24.891 1.939 1 53.09 89 ASN A O 1
ATOM 711 N N . PRO A 1 90 ? -9.766 -24.688 3.934 1 57.41 90 PRO A N 1
ATOM 712 C CA . PRO A 1 90 ? -10.578 -23.594 4.473 1 57.41 90 PRO A CA 1
ATOM 713 C C . PRO A 1 90 ? -10.648 -22.391 3.537 1 57.41 90 PRO A C 1
ATOM 715 O O . PRO A 1 90 ? -9.75 -22.188 2.715 1 57.41 90 PRO A O 1
ATOM 718 N N . SER A 1 91 ? -11.883 -22.031 3.221 1 64.06 91 SER A N 1
ATOM 719 C CA . SER A 1 91 ? -12.219 -20.828 2.459 1 64.06 91 SER A CA 1
ATOM 720 C C . SER A 1 91 ? -11.281 -19.688 2.812 1 64.06 91 SER A C 1
ATOM 722 O O . SER A 1 91 ? -10.898 -19.516 3.973 1 64.06 91 SER A O 1
ATOM 724 N N . ASN A 1 92 ? -10.531 -19.141 1.822 1 72.12 92 ASN A N 1
ATOM 725 C CA . ASN A 1 92 ? -9.68 -17.984 2.029 1 72.12 92 ASN A CA 1
ATOM 726 C C . ASN A 1 92 ? -10.5 -16.75 2.393 1 72.12 92 ASN A C 1
ATOM 728 O O . ASN A 1 92 ? -9.938 -15.727 2.801 1 72.12 92 ASN A O 1
ATOM 732 N N . TRP A 1 93 ? -11.82 -16.938 2.197 1 77.69 93 TRP A N 1
ATOM 733 C CA . TRP A 1 93 ? -12.664 -15.781 2.504 1 77.69 93 TRP A CA 1
ATOM 734 C C . TRP A 1 93 ? -13.539 -16.047 3.725 1 77.69 93 TRP A C 1
ATOM 736 O O . TRP A 1 93 ? -14.719 -15.703 3.74 1 77.69 93 TRP A O 1
ATOM 746 N N . ASP A 1 94 ? -12.914 -16.672 4.711 1 80.44 94 ASP A N 1
ATOM 747 C CA . ASP A 1 94 ? -13.586 -16.797 6 1 80.44 94 ASP A CA 1
ATOM 748 C C . ASP A 1 94 ? -13.688 -15.445 6.699 1 80.44 94 ASP A C 1
ATOM 750 O O . ASP A 1 94 ? -13.156 -14.445 6.207 1 80.44 94 ASP A O 1
ATOM 754 N N . PHE A 1 95 ? -14.477 -15.422 7.73 1 83.5 95 PHE A N 1
ATOM 755 C CA . PHE A 1 95 ? -14.695 -14.156 8.414 1 83.5 95 PHE A CA 1
ATOM 756 C C . PHE A 1 95 ? -13.375 -13.57 8.898 1 83.5 95 PHE A C 1
ATOM 758 O O . PHE A 1 95 ? -13.148 -12.359 8.789 1 83.5 95 PHE A O 1
ATOM 765 N N . GLY A 1 96 ? -12.523 -14.391 9.453 1 82.12 96 GLY A N 1
ATOM 766 C CA . GLY A 1 96 ? -11.234 -13.906 9.906 1 82.12 96 GLY A CA 1
ATOM 767 C C . GLY A 1 96 ? -10.375 -13.344 8.789 1 82.12 96 GLY A C 1
ATOM 768 O O . GLY A 1 96 ? -9.742 -12.297 8.945 1 82.12 96 GLY A O 1
ATOM 769 N N . SER A 1 97 ? -10.477 -13.984 7.695 1 84 97 SER A N 1
ATOM 770 C CA . SER A 1 97 ? -9.703 -13.539 6.543 1 84 97 SER A CA 1
ATOM 771 C C . SER A 1 97 ? -10.305 -12.289 5.922 1 84 97 SER A C 1
ATOM 773 O O . SER A 1 97 ? -9.578 -11.422 5.434 1 84 97 SER A O 1
ATOM 775 N N . SER A 1 98 ? -11.625 -12.305 5.949 1 87.31 98 SER A N 1
ATOM 776 C CA . SER A 1 98 ? -12.289 -11.117 5.422 1 87.31 98 SER A CA 1
ATOM 777 C C . SER A 1 98 ? -12.016 -9.898 6.301 1 87.31 98 SER A C 1
ATOM 779 O O . SER A 1 98 ? -11.898 -8.781 5.797 1 87.31 98 SER A O 1
ATOM 781 N N . PHE A 1 99 ? -11.969 -10.156 7.562 1 89.25 99 PHE A N 1
ATOM 782 C CA . PHE A 1 99 ? -11.617 -9.078 8.484 1 89.25 99 PHE A CA 1
ATOM 783 C C . PHE A 1 99 ? -10.203 -8.586 8.234 1 89.25 99 PHE A C 1
ATOM 785 O O . PHE A 1 99 ? -9.945 -7.375 8.266 1 89.25 99 PHE A O 1
ATOM 792 N N . PHE A 1 100 ? -9.352 -9.492 8.031 1 88.38 100 PHE A N 1
ATOM 793 C CA . PHE A 1 100 ? -7.973 -9.148 7.711 1 88.38 100 PHE A CA 1
ATOM 794 C C . PHE A 1 100 ? -7.898 -8.336 6.426 1 88.38 100 PHE A C 1
ATOM 796 O O . PHE A 1 100 ? -7.195 -7.328 6.363 1 88.38 100 PHE A O 1
ATOM 803 N N . PHE A 1 101 ? -8.688 -8.734 5.484 1 89.5 101 PHE A N 1
ATOM 804 C CA . PHE A 1 101 ? -8.703 -8.055 4.199 1 89.5 101 PHE A CA 1
ATOM 805 C C . PHE A 1 101 ? -9.266 -6.645 4.34 1 89.5 101 PHE A C 1
ATOM 807 O O . PHE A 1 101 ? -8.703 -5.691 3.797 1 89.5 101 PHE A O 1
ATOM 814 N N . ALA A 1 102 ? -10.312 -6.57 4.996 1 92.06 102 ALA A N 1
ATOM 815 C CA . ALA A 1 102 ? -10.938 -5.27 5.195 1 92.06 102 ALA A CA 1
ATOM 816 C C . ALA A 1 102 ? -10 -4.309 5.918 1 92.06 102 ALA A C 1
ATOM 818 O O . ALA A 1 102 ? -9.922 -3.125 5.582 1 92.06 102 ALA A O 1
ATOM 819 N N . SER A 1 103 ? -9.344 -4.824 6.871 1 90.94 103 SER A N 1
ATOM 820 C CA . SER A 1 103 ? -8.414 -3.998 7.633 1 90.94 103 SER A CA 1
ATOM 821 C C . SER A 1 103 ? -7.246 -3.541 6.766 1 90.94 103 SER A C 1
ATOM 823 O O . SER A 1 103 ? -6.793 -2.398 6.871 1 90.94 103 SER A O 1
ATOM 825 N N . THR A 1 104 ? -6.73 -4.398 5.93 1 90.94 104 THR A N 1
ATOM 826 C CA . THR A 1 104 ? -5.609 -4.055 5.066 1 90.94 104 THR A CA 1
ATOM 827 C C . THR A 1 104 ? -6.027 -3.037 4.012 1 90.94 104 THR A C 1
ATOM 829 O O . THR A 1 104 ? -5.234 -2.182 3.613 1 90.94 104 THR A O 1
ATOM 832 N N . VAL A 1 105 ? -7.246 -3.061 3.652 1 92.38 105 VAL A N 1
ATOM 833 C CA . VAL A 1 105 ? -7.746 -2.137 2.639 1 92.38 105 VAL A CA 1
ATOM 834 C C . VAL A 1 105 ? -7.789 -0.72 3.203 1 92.38 105 VAL A C 1
ATOM 836 O O . VAL A 1 105 ? -7.328 0.226 2.561 1 92.38 105 VAL A O 1
ATOM 839 N N . ILE A 1 106 ? -8.266 -0.595 4.391 1 92.62 106 ILE A N 1
ATOM 840 C CA . ILE A 1 106 ? -8.43 0.727 4.988 1 92.62 106 ILE A CA 1
ATOM 841 C C . ILE A 1 106 ? -7.059 1.291 5.363 1 92.62 106 ILE A C 1
ATOM 843 O O . ILE A 1 106 ? -6.879 2.51 5.43 1 92.62 106 ILE A O 1
ATOM 847 N N . THR A 1 107 ? -6.113 0.404 5.602 1 91.62 107 THR A N 1
ATOM 848 C CA . THR A 1 107 ? -4.754 0.824 5.93 1 91.62 107 THR A CA 1
ATOM 849 C C . THR A 1 107 ? -3.893 0.903 4.676 1 91.62 107 THR A C 1
ATOM 851 O O . THR A 1 107 ? -2.688 1.148 4.758 1 91.62 107 THR A O 1
ATOM 854 N N . THR A 1 108 ? -4.367 0.69 3.51 1 91.88 108 THR A N 1
ATOM 855 C CA . THR A 1 108 ? -3.781 0.801 2.18 1 91.88 108 THR A CA 1
ATOM 856 C C . THR A 1 108 ? -2.691 -0.248 1.98 1 91.88 108 THR A C 1
ATOM 858 O O . THR A 1 108 ? -1.671 0.023 1.344 1 91.88 108 THR A O 1
ATOM 861 N N . ILE A 1 109 ? -2.799 -1.301 2.709 1 91.06 109 ILE A N 1
ATOM 862 C CA . ILE A 1 109 ? -1.904 -2.438 2.527 1 91.06 109 ILE A CA 1
ATOM 863 C C . ILE A 1 109 ? -2.512 -3.418 1.527 1 91.06 109 ILE A C 1
ATOM 865 O O . ILE A 1 109 ? -3.648 -3.865 1.698 1 91.06 109 ILE A O 1
ATOM 869 N N . GLY A 1 110 ? -1.888 -3.725 0.488 1 87.44 110 GLY A N 1
ATOM 870 C CA . GLY A 1 110 ? -2.375 -4.66 -0.512 1 87.44 110 GLY A CA 1
ATOM 871 C C . GLY A 1 110 ? -1.483 -5.879 -0.675 1 87.44 110 GLY A C 1
ATOM 872 O O . GLY A 1 110 ? -0.548 -5.867 -1.478 1 87.44 110 GLY A O 1
ATOM 873 N N . TYR A 1 111 ? -1.772 -6.926 -0.024 1 83.38 111 TYR A N 1
ATOM 874 C CA . TYR A 1 111 ? -0.973 -8.141 -0.13 1 83.38 111 TYR A CA 1
ATOM 875 C C . TYR A 1 111 ? -1.215 -8.836 -1.464 1 83.38 111 TYR A C 1
ATOM 877 O O . TYR A 1 111 ? -0.321 -9.5 -1.997 1 83.38 111 TYR A O 1
ATOM 885 N N . GLY A 1 112 ? -2.441 -8.68 -2.021 1 75.31 112 GLY A N 1
ATOM 886 C CA . GLY A 1 112 ? -2.736 -9.258 -3.326 1 75.31 112 GLY A CA 1
ATOM 887 C C . GLY A 1 112 ? -3.146 -10.719 -3.256 1 75.31 112 GLY A C 1
ATOM 888 O O . GLY A 1 112 ? -3.535 -11.305 -4.266 1 75.31 112 GLY A O 1
ATOM 889 N N . ASN A 1 113 ? -2.922 -11.422 -2.068 1 73.44 113 ASN A N 1
ATOM 890 C CA . ASN A 1 113 ? -3.34 -12.812 -1.928 1 73.44 113 ASN A CA 1
ATOM 891 C C . ASN A 1 113 ? -4.859 -12.945 -1.976 1 73.44 113 ASN A C 1
ATOM 893 O O . ASN A 1 113 ? -5.383 -13.953 -2.447 1 73.44 113 ASN A O 1
ATOM 897 N N . LEU A 1 114 ? -5.508 -11.992 -1.444 1 75.81 114 LEU A N 1
ATOM 898 C CA . LEU A 1 114 ? -6.965 -11.938 -1.499 1 75.81 114 LEU A CA 1
ATOM 899 C C . LEU A 1 114 ? -7.434 -10.664 -2.209 1 75.81 114 LEU A C 1
ATOM 901 O O . LEU A 1 114 ? -6.965 -9.57 -1.901 1 75.81 114 LEU A O 1
ATOM 905 N N . ALA A 1 115 ? -7.992 -10.82 -3.35 1 76.81 115 ALA A N 1
ATOM 906 C CA . ALA A 1 115 ? -8.547 -9.688 -4.082 1 76.81 115 ALA A CA 1
ATOM 907 C C . ALA A 1 115 ? -9.953 -10 -4.59 1 76.81 115 ALA A C 1
ATOM 909 O O . ALA A 1 115 ? -10.266 -11.148 -4.91 1 76.81 115 ALA A O 1
ATOM 910 N N . PRO A 1 116 ? -10.727 -9.07 -4.477 1 80.75 116 PRO A N 1
ATOM 911 C CA . PRO A 1 116 ? -12.094 -9.289 -4.953 1 80.75 116 PRO A CA 1
ATOM 912 C C . PRO A 1 116 ? -12.148 -9.648 -6.434 1 80.75 116 PRO A C 1
ATOM 914 O O . PRO A 1 116 ? -11.531 -8.977 -7.262 1 80.75 116 PRO A O 1
ATOM 917 N N . SER A 1 117 ? -12.75 -10.797 -6.734 1 78.88 117 SER A N 1
ATOM 918 C CA . SER A 1 117 ? -12.852 -11.266 -8.109 1 78.88 117 SER A CA 1
ATOM 919 C C . SER A 1 117 ? -14.227 -10.961 -8.703 1 78.88 117 SER A C 1
ATOM 921 O O . SER A 1 117 ? -14.383 -10.938 -9.922 1 78.88 117 SER A O 1
ATOM 923 N N . THR A 1 118 ? -15.109 -10.633 -7.859 1 84.38 118 THR A N 1
ATOM 924 C CA . THR A 1 118 ? -16.469 -10.359 -8.32 1 84.38 118 THR A CA 1
ATOM 925 C C . THR A 1 118 ? -16.625 -8.883 -8.672 1 84.38 118 THR A C 1
ATOM 927 O O . THR A 1 118 ? -15.906 -8.031 -8.156 1 84.38 118 THR A O 1
ATOM 930 N N . GLU A 1 119 ? -17.484 -8.602 -9.617 1 87.75 119 GLU A N 1
ATOM 931 C CA . GLU A 1 119 ? -17.766 -7.223 -9.992 1 87.75 119 GLU A CA 1
ATOM 932 C C . GLU A 1 119 ? -18.297 -6.426 -8.805 1 87.75 119 GLU A C 1
ATOM 934 O O . GLU A 1 119 ? -17.875 -5.289 -8.578 1 87.75 119 GLU A O 1
ATOM 939 N N . ALA A 1 120 ? -19.188 -7.086 -8.109 1 88.62 120 ALA A N 1
ATOM 940 C CA . ALA A 1 120 ? -19.766 -6.418 -6.945 1 88.62 120 ALA A CA 1
ATOM 941 C C . ALA A 1 120 ? -18.703 -6.18 -5.871 1 88.62 120 ALA A C 1
ATOM 943 O O . ALA A 1 120 ? -18.719 -5.141 -5.203 1 88.62 120 ALA A O 1
ATOM 944 N N . GLY A 1 121 ? -17.812 -7.102 -5.746 1 86.94 121 GLY A N 1
ATOM 945 C CA . GLY A 1 121 ? -16.75 -6.949 -4.762 1 86.94 121 GLY A CA 1
ATOM 946 C C . GLY A 1 121 ? -15.781 -5.836 -5.102 1 86.94 121 GLY A C 1
ATOM 947 O O . GLY A 1 121 ? -15.336 -5.105 -4.215 1 86.94 121 GLY A O 1
ATOM 948 N N . GLN A 1 122 ? -15.5 -5.645 -6.371 1 89.06 122 GLN A N 1
ATOM 949 C CA . GLN A 1 122 ? -14.57 -4.605 -6.809 1 89.06 122 GLN A CA 1
ATOM 950 C C . GLN A 1 122 ? -15.172 -3.217 -6.617 1 89.06 122 GLN A C 1
ATOM 952 O O . GLN A 1 122 ? -14.484 -2.295 -6.168 1 89.06 122 GLN A O 1
ATOM 957 N N . VAL A 1 123 ? -16.406 -3.102 -6.969 1 89.56 123 VAL A N 1
ATOM 958 C CA . VAL A 1 123 ? -17.078 -1.814 -6.812 1 89.56 123 VAL A CA 1
ATOM 959 C C . VAL A 1 123 ? -17.219 -1.477 -5.328 1 89.56 123 VAL A C 1
ATOM 961 O O . VAL A 1 123 ? -16.984 -0.336 -4.922 1 89.56 123 VAL A O 1
ATOM 964 N N . PHE A 1 124 ? -17.609 -2.438 -4.531 1 91.75 124 PHE A N 1
ATOM 965 C CA . PHE A 1 124 ? -17.719 -2.221 -3.094 1 91.75 124 PHE A CA 1
ATOM 966 C C . PHE A 1 124 ? -16.375 -1.86 -2.49 1 91.75 124 PHE A C 1
ATOM 968 O O . PHE A 1 124 ? -16.297 -1.034 -1.578 1 91.75 124 PHE A O 1
ATOM 975 N N . CYS A 1 125 ? -15.289 -2.562 -2.975 1 90.94 125 CYS A N 1
ATOM 976 C CA . CYS A 1 125 ? -13.945 -2.297 -2.465 1 90.94 125 CYS A CA 1
ATOM 977 C C . CYS A 1 125 ? -13.547 -0.847 -2.709 1 90.94 125 CYS A C 1
ATOM 979 O O . CYS A 1 125 ? -12.93 -0.214 -1.846 1 90.94 125 CYS A O 1
ATOM 981 N N . VAL A 1 126 ? -13.93 -0.3 -3.895 1 90.44 126 VAL A N 1
ATOM 982 C CA . VAL A 1 126 ? -13.602 1.081 -4.234 1 90.44 126 VAL A CA 1
ATOM 983 C C . VAL A 1 126 ? -14.336 2.033 -3.289 1 90.44 126 VAL A C 1
ATOM 985 O O . VAL A 1 126 ? -13.727 2.959 -2.742 1 90.44 126 VAL A O 1
ATOM 988 N N . PHE A 1 127 ? -15.539 1.776 -3.02 1 91.88 127 PHE A N 1
ATOM 989 C CA . PHE A 1 127 ? -16.328 2.619 -2.125 1 91.88 127 PHE A CA 1
ATOM 990 C C . PHE A 1 127 ? -15.859 2.467 -0.684 1 91.88 127 PHE A C 1
ATOM 992 O O . PHE A 1 127 ? -15.773 3.451 0.055 1 91.88 127 PHE A O 1
ATOM 999 N N . TYR A 1 128 ? -15.625 1.224 -0.325 1 93.81 128 TYR A N 1
ATOM 1000 C CA . TYR A 1 128 ? -15.141 0.937 1.021 1 93.81 128 TYR A CA 1
ATOM 1001 C C . TYR A 1 128 ? -13.812 1.639 1.286 1 93.81 128 TYR A C 1
ATOM 1003 O O . TYR A 1 128 ? -13.609 2.203 2.363 1 93.81 128 TYR A O 1
ATOM 1011 N N . ALA A 1 129 ? -12.961 1.616 0.293 1 92.25 129 ALA A N 1
ATOM 1012 C CA . ALA A 1 129 ? -11.656 2.256 0.432 1 92.25 129 ALA A CA 1
ATOM 1013 C C . ALA A 1 129 ? -11.789 3.777 0.461 1 92.25 129 ALA A C 1
ATOM 1015 O O . ALA A 1 129 ? -11.078 4.453 1.209 1 92.25 129 ALA A O 1
ATOM 1016 N N . LEU A 1 130 ? -12.656 4.305 -0.329 1 90 130 LEU A N 1
ATOM 1017 C CA . LEU A 1 130 ? -12.867 5.746 -0.416 1 90 130 LEU A CA 1
ATOM 1018 C C . LEU A 1 130 ? -13.312 6.312 0.928 1 90 130 LEU A C 1
ATOM 1020 O O . LEU A 1 130 ? -12.867 7.395 1.326 1 90 130 LEU A O 1
ATOM 1024 N N . MET A 1 131 ? -14.102 5.602 1.6 1 92.44 131 MET A N 1
ATOM 1025 C CA . MET A 1 131 ? -14.602 6.059 2.893 1 92.44 131 MET A CA 1
ATOM 1026 C C . MET A 1 131 ? -13.695 5.594 4.023 1 92.44 131 MET A C 1
ATOM 1028 O O . MET A 1 131 ? -13.57 6.273 5.047 1 92.44 131 MET A O 1
ATOM 1032 N N . GLY A 1 132 ? -13.156 4.48 3.84 1 92.62 132 GLY A N 1
ATOM 1033 C CA . GLY A 1 132 ? -12.375 3.873 4.902 1 92.62 132 GLY A CA 1
ATOM 1034 C C . GLY A 1 132 ? -11.023 4.535 5.102 1 92.62 132 GLY A C 1
ATOM 1035 O O . GLY A 1 132 ? -10.578 4.723 6.234 1 92.62 132 GLY A O 1
ATOM 1036 N N . ILE A 1 133 ? -10.305 4.879 4.039 1 90.69 133 ILE A N 1
ATOM 1037 C CA . ILE A 1 133 ? -8.953 5.43 4.105 1 90.69 133 ILE A CA 1
ATOM 1038 C C . ILE A 1 133 ? -8.984 6.762 4.855 1 90.69 133 ILE A C 1
ATOM 1040 O O . ILE A 1 133 ? -8.234 6.957 5.816 1 90.69 133 ILE A O 1
ATOM 1044 N N . PRO A 1 134 ? -9.898 7.695 4.438 1 87.12 134 PRO A N 1
ATOM 1045 C CA . PRO A 1 134 ? -9.977 8.938 5.215 1 87.12 134 PRO A CA 1
ATOM 1046 C C . PRO A 1 134 ? -10.375 8.695 6.668 1 87.12 134 PRO A C 1
ATOM 1048 O O . PRO A 1 134 ? -9.891 9.391 7.566 1 87.12 134 PRO A O 1
ATOM 1051 N N . LEU A 1 135 ? -11.219 7.793 6.84 1 89.69 135 LEU A N 1
ATOM 1052 C CA . LEU A 1 135 ? -11.617 7.453 8.203 1 89.69 135 LEU A CA 1
ATOM 1053 C C . LEU A 1 135 ? -10.414 6.988 9.016 1 89.69 135 LEU A C 1
ATOM 1055 O O . LEU A 1 135 ? -10.258 7.367 10.18 1 89.69 135 LEU A O 1
ATOM 1059 N N . ASN A 1 136 ? -9.641 6.172 8.414 1 90.5 136 ASN A N 1
ATOM 1060 C CA . ASN A 1 136 ? -8.43 5.691 9.078 1 90.5 136 ASN A CA 1
ATOM 1061 C C . ASN A 1 136 ? -7.473 6.836 9.391 1 90.5 136 ASN A C 1
ATOM 1063 O O . ASN A 1 136 ? -6.887 6.879 10.477 1 90.5 136 ASN A O 1
ATOM 1067 N N . VAL A 1 137 ? -7.352 7.723 8.492 1 85.75 137 VAL A N 1
ATOM 1068 C CA . VAL A 1 137 ? -6.449 8.859 8.68 1 85.75 137 VAL A CA 1
ATOM 1069 C C . VAL A 1 137 ? -6.965 9.742 9.812 1 85.75 137 VAL A C 1
ATOM 1071 O O . VAL A 1 137 ? -6.188 10.188 10.656 1 85.75 137 VAL A O 1
ATOM 1074 N N . VAL A 1 138 ? -8.25 10 9.805 1 84.62 138 VAL A N 1
ATOM 1075 C CA . VAL A 1 138 ? -8.867 10.812 10.852 1 84.62 138 VAL A CA 1
ATOM 1076 C C . VAL A 1 138 ? -8.711 10.117 12.203 1 84.62 138 VAL A C 1
ATOM 1078 O O . VAL A 1 138 ? -8.406 10.766 13.211 1 84.62 138 VAL A O 1
ATOM 1081 N N . PHE A 1 139 ? -8.898 8.922 12.219 1 87.69 139 PHE A N 1
ATOM 1082 C CA . PHE A 1 139 ? -8.758 8.141 13.445 1 87.69 139 PHE A CA 1
ATOM 1083 C C . PHE A 1 139 ? -7.332 8.219 13.977 1 87.69 139 PHE A C 1
ATOM 1085 O O . PHE A 1 139 ? -7.117 8.43 15.172 1 87.69 139 PHE A O 1
ATOM 1092 N N . LEU A 1 140 ? -6.363 8.031 13.086 1 83.94 140 LEU A N 1
ATOM 1093 C CA . LEU A 1 140 ? -4.961 8.055 13.492 1 83.94 140 LEU A CA 1
ATOM 1094 C C . LEU A 1 140 ? -4.559 9.445 13.969 1 83.94 140 LEU A C 1
ATOM 1096 O O . LEU A 1 140 ? -3.779 9.586 14.914 1 83.94 140 LEU A O 1
ATOM 1100 N N . ASN A 1 141 ? -5.105 10.43 13.32 1 80.5 141 ASN A N 1
ATOM 1101 C CA . ASN A 1 141 ? -4.824 11.805 13.734 1 80.5 141 ASN A CA 1
ATOM 1102 C C . ASN A 1 141 ? -5.43 12.109 15.102 1 80.5 141 ASN A C 1
ATOM 1104 O O . ASN A 1 141 ? -4.816 12.797 15.914 1 80.5 141 ASN A O 1
ATOM 1108 N N . HIS A 1 142 ? -6.594 11.648 15.25 1 81.38 142 HIS A N 1
ATOM 1109 C CA . HIS A 1 142 ? -7.254 11.859 16.531 1 81.38 142 HIS A CA 1
ATOM 1110 C C . HIS A 1 142 ? -6.496 11.172 17.656 1 81.38 142 HIS A C 1
ATOM 1112 O O . HIS A 1 142 ? -6.402 11.703 18.766 1 81.38 142 HIS A O 1
ATOM 1118 N N . LEU A 1 143 ? -6.059 10.016 17.391 1 77.25 143 LEU A N 1
ATOM 1119 C CA . LEU A 1 143 ? -5.273 9.289 18.375 1 77.25 143 LEU A CA 1
ATOM 1120 C C . LEU A 1 143 ? -4.004 10.047 18.734 1 77.25 143 LEU A C 1
ATOM 1122 O O . LEU A 1 143 ? -3.611 10.102 19.906 1 77.25 143 LEU A O 1
ATOM 1126 N N . GLY A 1 144 ? -3.328 10.609 17.75 1 72.94 144 GLY A N 1
ATOM 1127 C CA . GLY A 1 144 ? -2.131 11.406 17.984 1 72.94 144 GLY A CA 1
ATOM 1128 C C . GLY A 1 144 ? -2.391 12.664 18.781 1 72.94 144 GLY A C 1
ATOM 1129 O O . GLY A 1 144 ? -1.652 12.969 19.719 1 72.94 144 GLY A O 1
ATOM 1130 N N . ILE A 1 145 ? -3.387 13.367 18.453 1 73.12 145 ILE A N 1
ATOM 1131 C CA . ILE A 1 145 ? -3.725 14.617 19.125 1 73.12 145 ILE A CA 1
ATOM 1132 C C . ILE A 1 145 ? -4.145 14.328 20.562 1 73.12 145 ILE A C 1
ATOM 1134 O O . ILE A 1 145 ? -3.766 15.055 21.484 1 73.12 145 ILE A O 1
ATOM 1138 N N . GLY A 1 146 ? -4.934 13.32 20.625 1 71.88 146 GLY A N 1
ATOM 1139 C CA . GLY A 1 146 ? -5.383 12.953 21.953 1 71.88 146 GLY A CA 1
ATOM 1140 C C . GLY A 1 146 ? -4.238 12.602 22.891 1 71.88 146 GLY A C 1
ATOM 1141 O O . GLY A 1 146 ? -4.246 12.992 24.062 1 71.88 146 GLY A O 1
ATOM 1142 N N . LEU A 1 147 ? -3.305 11.969 22.422 1 70.44 147 LEU A N 1
ATOM 1143 C CA . LEU A 1 147 ? -2.168 11.578 23.234 1 70.44 147 LEU A CA 1
ATOM 1144 C C . LEU A 1 147 ? -1.278 12.781 23.547 1 70.44 147 LEU A C 1
ATOM 1146 O O . LEU A 1 147 ? -0.73 12.891 24.641 1 70.44 147 LEU A O 1
ATOM 1150 N N . ARG A 1 148 ? -1.116 13.578 22.562 1 70 148 ARG A N 1
ATOM 1151 C CA . ARG A 1 148 ? -0.357 14.805 22.766 1 70 148 ARG A CA 1
ATOM 1152 C C . ARG A 1 148 ? -0.998 15.664 23.859 1 70 148 ARG A C 1
ATOM 1154 O O . ARG A 1 148 ? -0.298 16.25 24.688 1 70 148 ARG A O 1
ATOM 1161 N N . ALA A 1 149 ? -2.242 15.758 23.734 1 67.06 149 ALA A N 1
ATOM 1162 C CA . ALA A 1 149 ? -2.975 16.531 24.734 1 67.06 149 ALA A CA 1
ATOM 1163 C C . ALA A 1 149 ? -2.844 15.914 26.125 1 67.06 149 ALA A C 1
ATOM 1165 O O . ALA A 1 149 ? -2.695 16.625 27.125 1 67.06 149 ALA A O 1
ATOM 1166 N N . HIS A 1 150 ? -2.893 14.602 26.156 1 66.25 150 HIS A N 1
ATOM 1167 C CA . HIS A 1 150 ? -2.742 13.891 27.422 1 66.25 150 HIS A CA 1
ATOM 1168 C C . HIS A 1 150 ? -1.354 14.109 28.016 1 66.25 150 HIS A C 1
ATOM 1170 O O . HIS A 1 150 ? -1.214 14.281 29.219 1 66.25 150 HIS A O 1
ATOM 1176 N N . LEU A 1 151 ? -0.458 14.086 27.156 1 63.56 151 LEU A N 1
ATOM 1177 C CA . LEU A 1 151 ? 0.915 14.281 27.609 1 63.56 151 LEU A CA 1
ATOM 1178 C C . LEU A 1 151 ? 1.158 15.734 27.984 1 63.56 151 LEU A C 1
ATOM 1180 O O . LEU A 1 151 ? 1.88 16.016 28.953 1 63.56 151 LEU A O 1
ATOM 1184 N N . ALA A 1 152 ? 0.58 16.562 27.156 1 58.56 152 ALA A N 1
ATOM 1185 C CA . ALA A 1 152 ? 0.674 17.984 27.484 1 58.56 152 ALA A CA 1
ATOM 1186 C C . ALA A 1 152 ? -0.046 18.281 28.797 1 58.56 152 ALA A C 1
ATOM 1188 O O . ALA A 1 152 ? 0.377 19.156 29.562 1 58.56 152 ALA A O 1
ATOM 1189 N N . PHE A 1 153 ? -1.18 17.609 28.859 1 55 153 PHE A N 1
ATOM 1190 C CA . PHE A 1 153 ? -1.903 17.766 30.125 1 55 153 PHE A CA 1
ATOM 1191 C C . PHE A 1 153 ? -1.074 17.25 31.297 1 55 153 PHE A C 1
ATOM 1193 O O . PHE A 1 153 ? -1.063 17.859 32.375 1 55 153 PHE A O 1
ATOM 1200 N N . LEU A 1 154 ? -0.647 16.047 30.969 1 51.47 154 LEU A N 1
ATOM 1201 C CA . LEU A 1 154 ? 0.252 15.562 32 1 51.47 154 LEU A CA 1
ATOM 1202 C C . LEU A 1 154 ? 1.394 16.547 32.25 1 51.47 154 LEU A C 1
ATOM 1204 O O . LEU A 1 154 ? 1.933 16.641 33.344 1 51.47 154 LEU A O 1
ATOM 1208 N N . GLU A 1 155 ? 1.739 17.234 31.016 1 50.41 155 GLU A N 1
ATOM 1209 C CA . GLU A 1 155 ? 2.74 18.297 31.109 1 50.41 155 GLU A CA 1
ATOM 1210 C C . GLU A 1 155 ? 2.135 19.578 31.688 1 50.41 155 GLU A C 1
ATOM 1212 O O . GLU A 1 155 ? 1.955 20.562 30.953 1 50.41 155 GLU A O 1
ATOM 1217 N N . ARG A 1 156 ? 0.987 19.781 32.094 1 48.94 156 ARG A N 1
ATOM 1218 C CA . ARG A 1 156 ? 1.04 20.906 33.031 1 48.94 156 ARG A CA 1
ATOM 1219 C C . ARG A 1 156 ? 2.406 20.984 33.719 1 48.94 156 ARG A C 1
ATOM 1221 O O . ARG A 1 156 ? 2.535 20.719 34.906 1 48.94 156 ARG A O 1
ATOM 1228 N N . TRP A 1 157 ? 3.334 20.5 33.062 1 47.09 157 TRP A N 1
ATOM 1229 C CA . TRP A 1 157 ? 4.773 20.453 32.812 1 47.09 157 TRP A CA 1
ATOM 1230 C C . TRP A 1 157 ? 5.383 21.859 32.875 1 47.09 157 TRP A C 1
ATOM 1232 O O . TRP A 1 157 ? 6.586 22 33.094 1 47.09 157 TRP A O 1
ATOM 1242 N N . GLU A 1 158 ? 4.66 22.75 32.188 1 46.66 158 GLU A N 1
ATOM 1243 C CA . GLU A 1 158 ? 5.234 24.078 32.094 1 46.66 158 GLU A CA 1
ATOM 1244 C C . GLU A 1 158 ? 5.777 24.547 33.438 1 46.66 158 GLU A C 1
ATOM 1246 O O . GLU A 1 158 ? 6.754 25.297 33.5 1 46.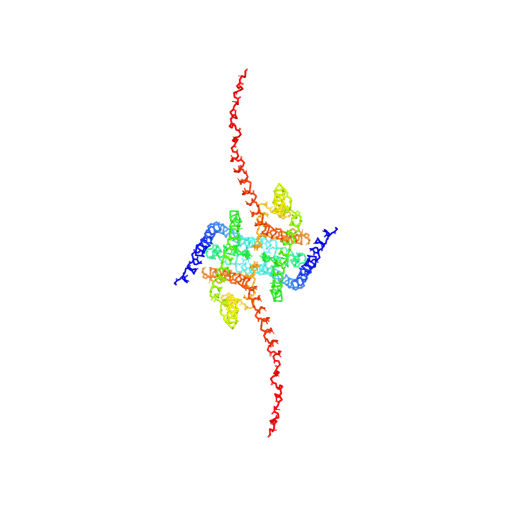66 158 GLU A O 1
ATOM 1251 N N . ASP A 1 159 ? 4.941 24.219 34.281 1 49.66 159 ASP A N 1
ATOM 1252 C CA . ASP A 1 159 ? 5.375 24.875 35.531 1 49.66 159 ASP A CA 1
ATOM 1253 C C . ASP A 1 159 ? 6.473 24.062 36.219 1 49.66 159 ASP A C 1
ATOM 1255 O O . ASP A 1 159 ? 6.883 24.391 37.312 1 49.66 159 ASP A O 1
ATOM 1259 N N . GLN A 1 160 ? 6.746 22.891 35.656 1 54.47 160 GLN A N 1
ATOM 1260 C CA . GLN A 1 160 ? 7.688 22.156 36.5 1 54.47 160 GLN A CA 1
ATOM 1261 C C . GLN A 1 160 ? 9.133 22.469 36.094 1 54.47 160 GLN A C 1
ATOM 1263 O O . GLN A 1 160 ? 9.398 22.891 34.969 1 54.47 160 GLN A O 1
ATOM 1268 N N . PRO A 1 161 ? 9.984 22.438 37.062 1 58.59 161 PRO A N 1
ATOM 1269 C CA . PRO A 1 161 ? 11.398 22.766 36.875 1 58.59 161 PRO A CA 1
ATOM 1270 C C . PRO A 1 161 ? 12.023 21.984 35.719 1 58.59 161 PRO A C 1
ATOM 1272 O O . PRO A 1 161 ? 11.477 20.969 35.281 1 58.59 161 PRO A O 1
ATOM 1275 N N . ARG A 1 162 ? 12.875 22.578 34.906 1 61.06 162 ARG A N 1
ATOM 1276 C CA . ARG A 1 162 ? 13.609 22.156 33.719 1 61.06 162 ARG A CA 1
ATOM 1277 C C . ARG A 1 162 ? 13.977 20.672 33.812 1 61.06 162 ARG A C 1
ATOM 1279 O O . ARG A 1 162 ? 13.906 19.953 32.812 1 61.06 162 ARG A O 1
ATOM 1286 N N . ARG A 1 163 ? 14.281 20.281 35.031 1 63.44 163 ARG A N 1
ATOM 1287 C CA . ARG A 1 163 ? 14.695 18.906 35.25 1 63.44 163 ARG A CA 1
ATOM 1288 C C . ARG A 1 163 ? 13.547 17.938 34.969 1 63.44 163 ARG A C 1
ATOM 1290 O O . ARG A 1 163 ? 13.75 16.875 34.375 1 63.44 163 ARG A O 1
ATOM 1297 N N . SER A 1 164 ? 12.43 18.391 35.281 1 68.12 164 SER A N 1
ATOM 1298 C CA . SER A 1 164 ? 11.273 17.516 35.094 1 68.12 164 SER A CA 1
ATOM 1299 C C . SER A 1 164 ? 10.875 17.391 33.625 1 68.12 164 SER A C 1
ATOM 1301 O O . SER A 1 164 ? 10.414 16.344 33.188 1 68.12 164 SER A O 1
ATOM 1303 N N . GLN A 1 165 ? 11.227 18.484 32.906 1 68.81 165 GLN A N 1
ATOM 1304 C CA . GLN A 1 165 ? 10.914 18.438 31.484 1 68.81 165 GLN A CA 1
ATOM 1305 C C . GLN A 1 165 ? 11.82 17.453 30.75 1 68.81 165 GLN A C 1
ATOM 1307 O O . GLN A 1 165 ? 11.367 16.734 29.844 1 68.81 165 GLN A O 1
ATOM 1312 N N . LEU A 1 166 ? 13.016 17.484 31.281 1 71 166 LEU A N 1
ATOM 1313 C CA . LEU A 1 166 ? 13.984 16.562 30.688 1 71 166 LEU A CA 1
ATOM 1314 C C . LEU A 1 166 ? 13.602 15.109 30.969 1 71 166 LEU A C 1
ATOM 1316 O O . LEU A 1 166 ? 13.742 14.242 30.109 1 71 166 LEU A O 1
ATOM 1320 N N . LEU A 1 167 ? 13.125 14.938 32.156 1 73.81 167 LEU A N 1
ATOM 1321 C CA . LEU A 1 167 ? 12.758 13.578 32.531 1 73.81 167 LEU A CA 1
ATOM 1322 C C . LEU A 1 167 ? 11.523 13.117 31.766 1 73.81 167 LEU A C 1
ATOM 1324 O O . LEU A 1 167 ? 11.398 11.938 31.422 1 73.81 167 LEU A O 1
ATOM 1328 N N . GLN A 1 168 ? 10.758 13.977 31.406 1 71.31 168 GLN A N 1
ATOM 1329 C CA . GLN A 1 168 ? 9.539 13.633 30.688 1 71.31 168 GLN A CA 1
ATOM 1330 C C . GLN A 1 168 ? 9.836 13.32 29.219 1 71.31 168 GLN A C 1
ATOM 1332 O O . GLN A 1 168 ? 9.273 12.383 28.656 1 71.31 168 GLN A O 1
ATOM 1337 N N . VAL A 1 169 ? 10.688 14.164 28.672 1 74.38 169 VAL A N 1
ATOM 1338 C CA . VAL A 1 169 ? 11.078 13.93 27.281 1 74.38 169 VAL A CA 1
ATOM 1339 C C . VAL A 1 169 ? 11.812 12.594 27.172 1 74.38 169 VAL A C 1
ATOM 1341 O O . VAL A 1 169 ? 11.594 11.836 26.234 1 74.38 169 VAL A O 1
ATOM 1344 N N . LEU A 1 170 ? 12.578 12.414 28.219 1 76.81 170 LEU A N 1
ATOM 1345 C CA . LEU A 1 170 ? 13.328 11.164 28.219 1 76.81 170 LEU A CA 1
ATOM 1346 C C . LEU A 1 170 ? 12.398 9.977 28.438 1 76.81 170 LEU A C 1
ATOM 1348 O O . LEU A 1 170 ? 12.578 8.922 27.828 1 76.81 170 LEU A O 1
ATOM 1352 N N . GLY A 1 171 ? 11.477 10.156 29.281 1 77.56 171 GLY A N 1
ATOM 1353 C CA . GLY A 1 171 ? 10.516 9.094 29.5 1 77.56 171 GLY A CA 1
ATOM 1354 C C . GLY A 1 171 ? 9.664 8.789 28.297 1 77.56 171 GLY A C 1
ATOM 1355 O O . GLY A 1 171 ? 9.398 7.625 27.984 1 77.56 171 GLY A O 1
ATOM 1356 N N . LEU A 1 172 ? 9.312 9.812 27.594 1 77.19 172 LEU A N 1
ATOM 1357 C CA . LEU A 1 172 ? 8.508 9.633 26.391 1 77.19 172 LEU A CA 1
ATOM 1358 C C . LEU A 1 172 ? 9.328 8.977 25.281 1 77.19 172 LEU A C 1
ATOM 1360 O O . LEU A 1 172 ? 8.82 8.117 24.562 1 77.19 172 LEU A O 1
ATOM 1364 N N . ALA A 1 173 ? 10.539 9.406 25.219 1 78.94 173 ALA A N 1
ATOM 1365 C CA . ALA A 1 173 ? 11.43 8.812 24.219 1 78.94 173 ALA A CA 1
ATOM 1366 C C . ALA A 1 173 ? 11.648 7.328 24.5 1 78.94 173 ALA A C 1
ATOM 1368 O O . ALA A 1 173 ? 11.656 6.512 23.578 1 78.94 173 ALA A O 1
ATOM 1369 N N . LEU A 1 174 ? 11.75 7.051 25.734 1 82.62 174 LEU A N 1
ATOM 1370 C CA . LEU A 1 174 ? 11.938 5.656 26.109 1 82.62 174 LEU A CA 1
ATOM 1371 C C . LEU A 1 174 ? 10.672 4.844 25.844 1 82.62 174 LEU A C 1
ATOM 1373 O O . LEU A 1 174 ? 10.75 3.701 25.391 1 82.62 174 LEU A O 1
ATOM 1377 N N . PHE A 1 175 ? 9.617 5.422 26.141 1 81 175 PHE A N 1
ATOM 1378 C CA . PHE A 1 175 ? 8.336 4.766 25.891 1 81 175 PHE A CA 1
ATOM 1379 C C . PHE A 1 175 ? 8.148 4.508 24.391 1 81 175 PHE A C 1
ATOM 1381 O O . PHE A 1 175 ? 7.738 3.418 24 1 81 175 PHE A O 1
ATOM 1388 N N . LEU A 1 176 ? 8.469 5.465 23.578 1 81.06 176 LEU A N 1
ATOM 1389 C CA . LEU A 1 176 ? 8.297 5.316 22.141 1 81.06 176 LEU A CA 1
ATOM 1390 C C . LEU A 1 176 ? 9.289 4.301 21.578 1 81.06 176 LEU A C 1
ATOM 1392 O O . LEU A 1 176 ? 8.938 3.514 20.688 1 81.06 176 LEU A O 1
ATOM 1396 N N . THR A 1 177 ? 10.445 4.348 22.125 1 82.75 177 THR A N 1
ATOM 1397 C CA . THR A 1 177 ? 11.453 3.402 21.656 1 82.75 177 THR A CA 1
ATOM 1398 C C . THR A 1 177 ? 11.094 1.979 22.062 1 82.75 177 THR A C 1
ATOM 1400 O O . THR A 1 177 ? 11.242 1.042 21.281 1 82.75 177 THR A O 1
ATOM 1403 N N . LEU A 1 178 ? 10.617 1.854 23.25 1 84.44 178 LEU A N 1
ATOM 1404 C CA . LEU A 1 178 ? 10.242 0.53 23.719 1 84.44 178 LEU A CA 1
ATOM 1405 C C . LEU A 1 178 ? 9.031 -0.002 22.969 1 84.44 178 LEU A C 1
ATOM 1407 O O . LEU A 1 178 ? 8.977 -1.186 22.625 1 84.44 178 LEU A O 1
ATOM 1411 N N . GLY A 1 179 ? 8.148 0.87 22.75 1 82.69 179 GLY A N 1
ATOM 1412 C CA . GLY A 1 179 ? 6.977 0.469 21.984 1 82.69 179 GLY A CA 1
ATOM 1413 C C . GLY A 1 179 ? 7.309 0.04 20.562 1 82.69 179 GLY A C 1
ATOM 1414 O O . GLY A 1 179 ? 6.754 -0.938 20.062 1 82.69 179 GLY A O 1
ATOM 1415 N N . THR A 1 180 ? 8.195 0.728 19.984 1 83.94 180 THR A N 1
ATOM 1416 C CA . THR A 1 180 ? 8.609 0.38 18.625 1 83.94 180 THR A CA 1
ATOM 1417 C C . THR A 1 180 ? 9.305 -0.978 18.609 1 83.94 180 THR A C 1
ATOM 1419 O O . THR A 1 180 ? 9.094 -1.774 17.688 1 83.94 180 THR A O 1
ATOM 1422 N N . LEU A 1 181 ? 10.062 -1.166 19.641 1 82.81 181 LEU A N 1
ATOM 1423 C CA . LEU A 1 181 ? 10.766 -2.441 19.719 1 82.81 181 LEU A CA 1
ATOM 1424 C C . LEU A 1 181 ? 9.789 -3.594 19.906 1 82.81 181 LEU A C 1
ATOM 1426 O O . LEU A 1 181 ? 9.938 -4.652 19.297 1 82.81 181 LEU A O 1
ATOM 1430 N N . VAL A 1 182 ? 8.797 -3.336 20.672 1 83.88 182 VAL A N 1
ATOM 1431 C CA . VAL A 1 182 ? 7.812 -4.371 20.969 1 83.88 182 VAL A CA 1
ATOM 1432 C C . VAL A 1 182 ? 6.977 -4.652 19.719 1 83.88 182 VAL A C 1
ATOM 1434 O O . VAL A 1 182 ? 6.66 -5.809 19.422 1 83.88 182 VAL A O 1
ATOM 1437 N N . ILE A 1 183 ? 6.707 -3.65 18.984 1 84.06 183 ILE A N 1
ATOM 1438 C CA . ILE A 1 183 ? 5.836 -3.803 17.828 1 84.06 183 ILE A CA 1
ATOM 1439 C C . ILE A 1 183 ? 6.633 -4.371 16.656 1 84.06 183 ILE A C 1
ATOM 1441 O O . ILE A 1 183 ? 6.102 -5.137 15.852 1 84.06 183 ILE A O 1
ATOM 1445 N N . LEU A 1 184 ? 7.887 -4.051 16.625 1 81.88 184 LEU A N 1
ATOM 1446 C CA . LEU A 1 184 ? 8.68 -4.453 15.477 1 81.88 184 LEU A CA 1
ATOM 1447 C C . LEU A 1 184 ? 9.383 -5.781 15.734 1 81.88 184 LEU A C 1
ATOM 1449 O O . LEU A 1 184 ? 9.586 -6.57 14.812 1 81.88 184 LEU A O 1
ATOM 1453 N N . ILE A 1 185 ? 9.758 -6.09 16.984 1 81.94 185 ILE A N 1
ATOM 1454 C CA . ILE A 1 185 ? 10.578 -7.262 17.25 1 81.94 185 ILE A CA 1
ATOM 1455 C C . ILE A 1 185 ? 9.695 -8.422 17.703 1 81.94 185 ILE A C 1
ATOM 1457 O O . ILE A 1 185 ? 9.898 -9.562 17.297 1 81.94 185 ILE A O 1
ATOM 1461 N N . PHE A 1 186 ? 8.711 -8.211 18.422 1 82.69 186 PHE A N 1
ATOM 1462 C CA . PHE A 1 186 ? 7.898 -9.266 19.016 1 82.69 186 PHE A CA 1
ATOM 1463 C C . PHE A 1 186 ? 7.102 -10 17.938 1 82.69 186 PHE A C 1
ATOM 1465 O O . PHE A 1 186 ? 7.133 -11.227 17.859 1 82.69 186 PHE A O 1
ATOM 1472 N N . PRO A 1 187 ? 6.504 -9.273 17.141 1 80.06 187 PRO A N 1
ATOM 1473 C CA . PRO A 1 187 ? 5.684 -10.023 16.188 1 80.06 187 PRO A CA 1
ATOM 1474 C C . PRO A 1 187 ? 6.52 -10.836 15.195 1 80.06 187 PRO A C 1
ATOM 1476 O O . PRO A 1 187 ? 6.16 -11.969 14.875 1 80.06 187 PRO A O 1
ATOM 1479 N N . PRO A 1 188 ? 7.625 -10.281 14.734 1 78 188 PRO A N 1
ATOM 1480 C CA . PRO A 1 188 ? 8.43 -11.141 13.867 1 78 188 PRO A CA 1
ATOM 1481 C C . PRO A 1 188 ? 8.859 -12.438 14.547 1 78 188 PRO A C 1
ATOM 1483 O O . PRO A 1 188 ? 8.945 -13.484 13.898 1 78 188 PRO A O 1
ATOM 1486 N N . MET A 1 189 ? 9.125 -12.391 15.82 1 79.94 189 MET A N 1
ATOM 1487 C CA . MET A 1 189 ? 9.492 -13.586 16.562 1 79.94 189 MET A CA 1
ATOM 1488 C C . MET A 1 189 ? 8.312 -14.555 16.656 1 79.94 189 MET A C 1
ATOM 1490 O O . MET A 1 189 ? 8.492 -15.766 16.531 1 79.94 189 MET A O 1
ATOM 1494 N N . LEU A 1 190 ? 7.156 -14.031 16.812 1 80.69 190 LEU A N 1
ATOM 1495 C CA . LEU A 1 190 ? 5.957 -14.859 16.906 1 80.69 190 LEU A CA 1
ATOM 1496 C C . LEU A 1 190 ? 5.609 -15.445 15.539 1 80.69 190 LEU A C 1
ATOM 1498 O O . LEU A 1 190 ? 5.273 -16.625 15.445 1 80.69 190 LEU A O 1
ATOM 1502 N N . PHE A 1 191 ? 5.754 -14.625 14.547 1 81.75 191 PHE A N 1
ATOM 1503 C CA . PHE A 1 191 ? 5.445 -15.109 13.203 1 81.75 191 PHE A CA 1
ATOM 1504 C C . PHE A 1 191 ? 6.461 -16.156 12.75 1 81.75 191 PHE A C 1
ATOM 1506 O O . PHE A 1 191 ? 6.109 -17.125 12.078 1 81.75 191 PHE A O 1
ATOM 1513 N N . SER A 1 192 ? 7.695 -15.922 13.172 1 78.44 192 SER A N 1
ATOM 1514 C CA . SER A 1 192 ? 8.734 -16.891 12.82 1 78.44 192 SER A CA 1
ATOM 1515 C C . SER A 1 192 ? 8.461 -18.25 13.445 1 78.44 192 SER A C 1
ATOM 1517 O O . SER A 1 192 ? 8.617 -19.281 12.797 1 78.44 192 SER A O 1
ATOM 1519 N N . HIS A 1 193 ? 7.98 -18.219 14.648 1 79.12 193 HIS A N 1
ATOM 1520 C CA . HIS A 1 193 ? 7.727 -19.453 15.359 1 79.12 193 HIS A CA 1
ATOM 1521 C C . HIS A 1 193 ? 6.469 -20.141 14.828 1 79.12 193 HIS A C 1
ATOM 1523 O O . HIS A 1 193 ? 6.434 -21.375 14.711 1 79.12 193 HIS A O 1
ATOM 1529 N N . VAL A 1 194 ? 5.48 -19.359 14.43 1 78.06 194 VAL A N 1
ATOM 1530 C CA . VAL A 1 194 ? 4.211 -19.938 14.008 1 78.06 194 VAL A CA 1
ATOM 1531 C C . VAL A 1 194 ? 4.293 -20.359 12.539 1 78.06 194 VAL A C 1
ATOM 1533 O O . VAL A 1 194 ? 3.789 -21.422 12.156 1 78.06 194 VAL A O 1
ATOM 1536 N N . GLU A 1 195 ? 4.852 -19.578 11.68 1 77.75 195 GLU A N 1
ATOM 1537 C CA . GLU A 1 195 ? 4.867 -19.828 10.242 1 77.75 195 GLU A CA 1
ATOM 1538 C C . GLU A 1 195 ? 6.117 -20.594 9.828 1 77.75 195 GLU A C 1
ATOM 1540 O O . GLU A 1 195 ? 6.16 -21.188 8.75 1 77.75 195 GLU A O 1
ATOM 1545 N N . GLY A 1 196 ? 7.25 -20.625 10.656 1 77.88 196 GLY A N 1
ATOM 1546 C CA . GLY A 1 196 ? 8.484 -21.297 10.289 1 77.88 196 GLY A CA 1
ATOM 1547 C C . GLY A 1 196 ? 9.43 -20.422 9.492 1 77.88 196 GLY A C 1
ATOM 1548 O O . GLY A 1 196 ? 10.281 -20.922 8.75 1 77.88 196 GLY A O 1
ATOM 1549 N N . TRP A 1 197 ? 9.117 -19.156 9.43 1 82 197 TRP A N 1
ATOM 1550 C CA . TRP A 1 197 ? 9.984 -18.219 8.734 1 82 197 TRP A CA 1
ATOM 1551 C C . TRP A 1 197 ? 11.234 -17.922 9.555 1 82 197 TRP A C 1
ATOM 1553 O O . TRP A 1 197 ? 11.258 -18.156 10.766 1 82 197 TRP A O 1
ATOM 1563 N N . SER A 1 198 ? 12.297 -17.609 8.922 1 84.19 198 SER A N 1
ATOM 1564 C CA . SER A 1 198 ? 13.477 -17.141 9.641 1 84.19 198 SER A CA 1
ATOM 1565 C C . SER A 1 198 ? 13.227 -15.773 10.273 1 84.19 198 SER A C 1
ATOM 1567 O O . SER A 1 198 ? 12.281 -15.078 9.898 1 84.19 198 SER A O 1
ATOM 1569 N N . PHE A 1 199 ? 13.93 -15.453 11.258 1 83.69 199 PHE A N 1
ATOM 1570 C CA . PHE A 1 199 ? 13.781 -14.18 11.953 1 83.69 199 PHE A CA 1
ATOM 1571 C C . PHE A 1 199 ? 13.945 -13.016 10.984 1 83.69 199 PHE A C 1
ATOM 1573 O O . PHE A 1 199 ? 13.227 -12.016 11.078 1 83.69 199 PHE A O 1
ATOM 1580 N N . ARG A 1 200 ? 14.82 -13.203 10.078 1 85 200 ARG A N 1
ATOM 1581 C CA . ARG A 1 200 ? 15.055 -12.148 9.094 1 85 200 ARG A CA 1
ATOM 1582 C C . ARG A 1 200 ? 13.836 -11.953 8.203 1 85 200 ARG A C 1
ATOM 1584 O O . ARG A 1 200 ? 13.453 -10.812 7.906 1 85 200 ARG A O 1
ATOM 1591 N N . GLU A 1 201 ? 13.195 -13.031 7.852 1 86.31 201 GLU A N 1
ATOM 1592 C CA . GLU A 1 201 ? 12 -12.969 7.012 1 86.31 201 GLU A CA 1
ATOM 1593 C C . GLU A 1 201 ? 10.82 -12.359 7.77 1 86.31 201 GLU A C 1
ATOM 1595 O O . GLU A 1 201 ? 10.008 -11.641 7.188 1 86.31 201 GLU A O 1
ATOM 1600 N N . GLY A 1 202 ? 10.852 -12.734 9.016 1 85.19 202 GLY A N 1
ATOM 1601 C CA . GLY A 1 202 ? 9.812 -12.133 9.836 1 85.19 202 GLY A CA 1
ATOM 1602 C C . GLY A 1 202 ? 9.961 -10.633 9.984 1 85.19 202 GLY A C 1
ATOM 1603 O O . GLY A 1 202 ? 8.961 -9.906 9.961 1 85.19 202 GLY A O 1
ATOM 1604 N N . PHE A 1 203 ? 11.164 -10.203 10.109 1 86.25 203 PHE A N 1
ATOM 1605 C CA . PHE A 1 203 ? 11.422 -8.773 10.227 1 86.25 203 PHE A CA 1
ATOM 1606 C C . PHE A 1 203 ? 11.117 -8.055 8.922 1 86.25 203 PHE A C 1
ATOM 1608 O O . PHE A 1 203 ? 10.578 -6.941 8.93 1 86.25 203 PHE A O 1
ATOM 1615 N N . TYR A 1 204 ? 11.477 -8.703 7.875 1 87.81 204 TYR A N 1
ATOM 1616 C CA . TYR A 1 204 ? 11.18 -8.156 6.555 1 87.81 204 TYR A CA 1
ATOM 1617 C C . TYR A 1 204 ? 9.68 -7.988 6.363 1 87.81 204 TYR A C 1
ATOM 1619 O O . TYR A 1 204 ? 9.219 -6.938 5.91 1 87.81 204 TYR A O 1
ATOM 1627 N N . PHE A 1 205 ? 8.938 -8.906 6.797 1 88.19 205 PHE A N 1
ATOM 1628 C CA . PHE A 1 205 ? 7.484 -8.875 6.664 1 88.19 205 PHE A CA 1
ATOM 1629 C C . PHE A 1 205 ? 6.887 -7.762 7.516 1 88.19 205 PHE A C 1
ATOM 1631 O O . PHE A 1 205 ? 6.023 -7.016 7.055 1 88.19 205 PHE A O 1
ATOM 1638 N N . ALA A 1 206 ? 7.348 -7.746 8.68 1 88.06 206 ALA A N 1
ATOM 1639 C CA . ALA A 1 206 ? 6.816 -6.746 9.609 1 88.06 206 ALA A CA 1
ATOM 1640 C C . ALA A 1 206 ? 7.105 -5.332 9.109 1 88.06 206 ALA A C 1
ATOM 1642 O O . ALA A 1 206 ? 6.238 -4.457 9.164 1 88.06 206 ALA A O 1
ATOM 1643 N N . PHE A 1 207 ? 8.273 -5.117 8.609 1 88.38 207 PHE A N 1
ATOM 1644 C CA . PHE A 1 207 ? 8.648 -3.789 8.133 1 88.38 207 PHE A CA 1
ATOM 1645 C C . PHE A 1 207 ? 7.844 -3.41 6.895 1 88.38 207 PHE A C 1
ATOM 1647 O O . PHE A 1 207 ? 7.34 -2.289 6.793 1 88.38 207 PHE A O 1
ATOM 1654 N N . ILE A 1 208 ? 7.719 -4.332 5.992 1 90 208 ILE A N 1
ATOM 1655 C CA . ILE A 1 208 ? 7.004 -4.078 4.746 1 90 208 ILE A CA 1
ATOM 1656 C C . ILE A 1 208 ? 5.523 -3.852 5.031 1 90 208 ILE A C 1
ATOM 1658 O O . ILE A 1 208 ? 4.879 -3.02 4.391 1 90 208 ILE A O 1
ATOM 1662 N N . THR A 1 209 ? 5.062 -4.535 6.004 1 90.25 209 THR A N 1
ATOM 1663 C CA . THR A 1 209 ? 3.654 -4.402 6.359 1 90.25 209 THR A CA 1
ATOM 1664 C C . THR A 1 209 ? 3.402 -3.088 7.09 1 90.25 209 THR A C 1
ATOM 1666 O O . THR A 1 209 ? 2.455 -2.365 6.77 1 90.25 209 THR A O 1
ATOM 1669 N N . LEU A 1 210 ? 4.262 -2.75 7.996 1 89.38 210 LEU A N 1
ATOM 1670 C CA . LEU A 1 210 ? 4.051 -1.551 8.797 1 89.38 210 LEU A CA 1
ATOM 1671 C C . LEU A 1 210 ? 4.359 -0.294 7.992 1 89.38 210 LEU A C 1
ATOM 1673 O O . LEU A 1 210 ? 3.893 0.796 8.328 1 89.38 210 LEU A O 1
ATOM 1677 N N . SER A 1 211 ? 5.195 -0.412 6.98 1 89.5 211 SER A N 1
ATOM 1678 C CA . SER A 1 211 ? 5.41 0.708 6.07 1 89.5 211 SER A CA 1
ATOM 1679 C C . SER A 1 211 ? 4.289 0.807 5.039 1 89.5 211 SER A C 1
ATOM 1681 O O . SER A 1 211 ? 4.336 1.654 4.145 1 89.5 211 SER A O 1
ATOM 1683 N N . THR A 1 212 ? 3.248 -0.034 5.035 1 90.38 212 THR A N 1
ATOM 1684 C CA . THR A 1 212 ? 2.018 -0.087 4.254 1 90.38 212 THR A CA 1
ATOM 1685 C C . THR A 1 212 ? 2.318 -0.433 2.797 1 90.38 212 THR A C 1
ATOM 1687 O O . THR A 1 212 ? 1.518 -0.139 1.907 1 90.38 212 THR A O 1
ATOM 1690 N N . ILE A 1 213 ? 3.531 -0.943 2.432 1 90.62 213 ILE A N 1
ATOM 1691 C CA . ILE A 1 213 ? 3.855 -1.403 1.086 1 90.62 213 ILE A CA 1
ATOM 1692 C C . ILE A 1 213 ? 3.105 -2.701 0.791 1 90.62 213 ILE A C 1
ATOM 1694 O O . ILE A 1 213 ? 2.301 -2.762 -0.141 1 90.62 213 ILE A O 1
ATOM 1698 N N . GLY A 1 214 ? 3.297 -3.76 1.579 1 87.06 214 GLY A N 1
ATOM 1699 C CA . GLY A 1 214 ? 2.607 -5.035 1.476 1 87.06 214 GLY A CA 1
ATOM 1700 C C . GLY A 1 214 ? 2.826 -5.727 0.142 1 87.06 214 GLY A C 1
ATOM 1701 O O . GLY A 1 214 ? 1.965 -5.676 -0.737 1 87.06 214 GLY A O 1
ATOM 1702 N N . PHE A 1 215 ? 3.859 -6.453 -0.135 1 83.44 215 PHE A N 1
ATOM 1703 C CA . PHE A 1 215 ? 4.121 -7.176 -1.375 1 83.44 215 PHE A CA 1
ATOM 1704 C C . PHE A 1 215 ? 3.25 -8.422 -1.469 1 83.44 215 PHE A C 1
ATOM 1706 O O . PHE A 1 215 ? 2.834 -8.812 -2.561 1 83.44 215 PHE A O 1
ATOM 1713 N N . GLY A 1 216 ? 2.928 -9.008 -0.351 1 78.75 216 GLY A N 1
ATOM 1714 C CA . GLY A 1 216 ? 2.117 -10.211 -0.348 1 78.75 216 GLY A CA 1
ATOM 1715 C C . GLY A 1 216 ? 2.938 -11.484 -0.488 1 78.75 216 GLY A C 1
ATOM 1716 O O . GLY A 1 216 ? 2.385 -12.57 -0.669 1 78.75 216 GLY A O 1
ATOM 1717 N N . ASP A 1 217 ? 4.273 -11.398 -0.624 1 76.94 217 ASP A N 1
ATOM 1718 C CA . ASP A 1 217 ? 5.117 -12.594 -0.69 1 76.94 217 ASP A CA 1
ATOM 1719 C C . ASP A 1 217 ? 5.055 -13.383 0.615 1 76.94 217 ASP A C 1
ATOM 1721 O O . ASP A 1 217 ? 4.977 -14.609 0.599 1 76.94 217 ASP A O 1
ATOM 1725 N N . TYR A 1 218 ? 5.105 -12.633 1.666 1 76 218 TYR A N 1
ATOM 1726 C CA . TYR A 1 218 ? 4.926 -13.25 2.977 1 76 218 TYR A CA 1
ATOM 1727 C C . TYR A 1 218 ? 3.633 -12.766 3.629 1 76 218 TYR A C 1
ATOM 1729 O O . TYR A 1 218 ? 3.451 -11.57 3.855 1 76 218 TYR A O 1
ATOM 1737 N N . VAL A 1 219 ? 2.639 -13.641 3.533 1 74.88 219 VAL A N 1
ATOM 1738 C CA . VAL A 1 219 ? 1.377 -13.281 4.172 1 74.88 219 VAL A CA 1
ATOM 1739 C C . VAL A 1 219 ? 1.068 -14.273 5.297 1 74.88 219 VAL A C 1
ATOM 1741 O O . VAL A 1 219 ? 1.3 -15.477 5.152 1 74.88 219 VAL A O 1
ATOM 1744 N N . VAL A 1 220 ? 0.691 -13.695 6.371 1 76.19 220 VAL A N 1
ATOM 1745 C CA . VAL A 1 220 ? 0.415 -14.516 7.547 1 76.19 220 VAL A CA 1
ATOM 1746 C C . VAL A 1 220 ? -0.816 -15.383 7.301 1 76.19 220 VAL A C 1
ATOM 1748 O O . VAL A 1 220 ? -1.814 -14.914 6.746 1 76.19 220 VAL A O 1
ATOM 1751 N N . GLY A 1 221 ? -0.76 -16.672 7.555 1 66.56 221 GLY A N 1
ATOM 1752 C CA . GLY A 1 221 ? -1.906 -17.562 7.594 1 66.56 221 GLY A CA 1
ATOM 1753 C C . GLY A 1 221 ? -2.252 -18.141 6.242 1 66.56 221 GLY A C 1
ATOM 1754 O O . GLY A 1 221 ? -3.396 -18.547 6.004 1 66.56 221 GLY A O 1
ATOM 1755 N N . THR A 1 222 ? -1.373 -17.984 5.246 1 65.69 222 THR A N 1
ATOM 1756 C CA . THR A 1 222 ? -1.721 -18.469 3.91 1 65.69 222 THR A CA 1
ATOM 1757 C C . THR A 1 222 ? -1.047 -19.797 3.615 1 65.69 222 THR A C 1
ATOM 1759 O O . THR A 1 222 ? -1.264 -20.391 2.557 1 65.69 222 THR A O 1
ATOM 1762 N N . ASP A 1 223 ? -0.37 -20.281 4.637 1 63.22 223 ASP A N 1
ATOM 1763 C CA . ASP A 1 223 ? 0.246 -21.578 4.402 1 63.22 223 ASP A CA 1
ATOM 1764 C C . ASP A 1 223 ? -0.789 -22.703 4.477 1 63.22 223 ASP A C 1
ATOM 1766 O O . ASP A 1 223 ? -1.431 -22.891 5.512 1 63.22 223 ASP A O 1
ATOM 1770 N N . PRO A 1 224 ? -1.08 -23.203 3.326 1 60.81 224 PRO A N 1
ATOM 1771 C CA . PRO A 1 224 ? -2.111 -24.25 3.271 1 60.81 224 PRO A CA 1
ATOM 1772 C C . PRO A 1 224 ? -1.759 -25.484 4.109 1 60.81 224 PRO A C 1
ATOM 1774 O O . PRO A 1 224 ? -2.641 -26.266 4.457 1 60.81 224 PRO A O 1
ATOM 1777 N N . SER A 1 225 ? -0.483 -25.625 4.363 1 60.97 225 SER A N 1
ATOM 1778 C CA . SER A 1 225 ? -0.076 -26.844 5.039 1 60.97 225 SER A CA 1
ATOM 1779 C C . SER A 1 225 ? -0.309 -26.75 6.543 1 60.97 225 SER A C 1
ATOM 1781 O O . SER A 1 225 ? -0.356 -27.781 7.238 1 60.97 225 SER A O 1
ATOM 1783 N N . LYS A 1 226 ? -0.51 -25.594 6.898 1 64.5 226 LYS A N 1
ATOM 1784 C CA . LYS A 1 226 ? -0.675 -25.406 8.336 1 64.5 226 LYS A CA 1
ATOM 1785 C C . LYS A 1 226 ? -2.115 -25.047 8.688 1 64.5 226 LYS A C 1
ATOM 1787 O O . LYS A 1 226 ? -2.809 -24.406 7.887 1 64.5 226 LYS A O 1
ATOM 1792 N N . HIS A 1 227 ? -2.621 -25.719 9.484 1 62.28 227 HIS A N 1
ATOM 1793 C CA . HIS A 1 227 ? -3.949 -25.391 9.992 1 62.28 227 HIS A CA 1
ATOM 1794 C C . HIS A 1 227 ? -3.902 -24.188 10.922 1 62.28 227 HIS A C 1
ATOM 1796 O O . HIS A 1 227 ? -3.256 -24.234 11.969 1 62.28 227 HIS A O 1
ATOM 1802 N N . TYR A 1 228 ? -4.211 -23.125 10.32 1 62.28 228 TYR A N 1
ATOM 1803 C CA . TYR A 1 228 ? -4.199 -21.922 11.141 1 62.28 228 TYR A CA 1
ATOM 1804 C C . TYR A 1 228 ? -5.531 -21.734 11.852 1 62.28 228 TYR A C 1
ATOM 1806 O O . TYR A 1 228 ? -6.574 -22.188 11.359 1 62.28 228 TYR A O 1
ATOM 1814 N N . ILE A 1 229 ? -5.363 -21.281 13.109 1 64.31 229 ILE A N 1
ATOM 1815 C CA . ILE A 1 229 ? -6.562 -20.891 13.844 1 64.31 229 ILE A CA 1
ATOM 1816 C C . ILE A 1 229 ? -7.176 -19.641 13.195 1 64.31 229 ILE A C 1
ATOM 1818 O O . ILE A 1 229 ? -6.457 -18.781 12.688 1 64.31 229 ILE A O 1
ATOM 1822 N N . SER A 1 230 ? -8.43 -19.719 12.906 1 65.81 230 SER A N 1
ATOM 1823 C CA . SER A 1 230 ? -9.219 -18.656 12.305 1 65.81 230 SER A CA 1
ATOM 1824 C C . SER A 1 230 ? -8.906 -17.312 12.961 1 65.81 230 SER A C 1
ATOM 1826 O O . SER A 1 230 ? -8.828 -16.281 12.281 1 65.81 230 SER A O 1
ATOM 1828 N N . VAL A 1 231 ? -8.406 -17.375 14.164 1 77.81 231 VAL A N 1
ATOM 1829 C CA . VAL A 1 231 ? -8.234 -16.141 14.922 1 77.81 231 VAL A CA 1
ATOM 1830 C C . VAL A 1 231 ? -6.859 -15.547 14.641 1 77.81 231 VAL A C 1
ATOM 1832 O O . VAL A 1 231 ? -6.637 -14.352 14.867 1 77.81 231 VAL A O 1
ATOM 1835 N N . TYR A 1 232 ? -6.043 -16.297 14.023 1 81.62 232 TYR A N 1
ATOM 1836 C CA . TYR A 1 232 ? -4.676 -15.852 13.773 1 81.62 232 TYR A CA 1
ATOM 1837 C C . TYR A 1 232 ? -4.652 -14.664 12.828 1 81.62 232 TYR A C 1
ATOM 1839 O O . TYR A 1 232 ? -3.943 -13.68 13.07 1 81.62 232 TYR A O 1
ATOM 1847 N N . ARG A 1 233 ? -5.477 -14.711 11.93 1 83.62 233 ARG A N 1
ATOM 1848 C CA . ARG A 1 233 ? -5.523 -13.617 10.961 1 83.62 233 ARG A CA 1
ATOM 1849 C C . ARG A 1 233 ? -6.145 -12.367 11.57 1 83.62 233 ARG A C 1
ATOM 1851 O O . ARG A 1 233 ? -5.73 -11.25 11.25 1 83.62 233 ARG A O 1
ATOM 1858 N N . SER A 1 234 ? -7.09 -12.633 12.367 1 85.12 234 SER A N 1
ATOM 1859 C CA . SER A 1 234 ? -7.699 -11.492 13.047 1 85.12 234 SER A CA 1
ATOM 1860 C C . SER A 1 234 ? -6.707 -10.812 13.984 1 85.12 234 SER A C 1
ATOM 1862 O O . SER A 1 234 ? -6.691 -9.586 14.102 1 85.12 234 SER A O 1
ATOM 1864 N N . LEU A 1 235 ? -5.875 -11.617 14.594 1 84.5 235 LEU A N 1
ATOM 1865 C CA . LEU A 1 235 ? -4.867 -11.07 15.5 1 84.5 235 LEU A CA 1
ATOM 1866 C C . LEU A 1 235 ? -3.805 -10.289 14.727 1 84.5 235 LEU A C 1
ATOM 1868 O O . LEU A 1 235 ? -3.299 -9.281 15.211 1 84.5 235 LEU A O 1
ATOM 1872 N N . ALA A 1 236 ? -3.496 -10.789 13.578 1 87.31 236 ALA A N 1
ATOM 1873 C CA . ALA A 1 236 ? -2.533 -10.086 12.734 1 87.31 236 ALA A CA 1
ATOM 1874 C C . ALA A 1 236 ? -3.084 -8.734 12.289 1 87.31 236 ALA A C 1
ATOM 1876 O O . ALA A 1 236 ? -2.344 -7.754 12.211 1 87.31 236 ALA A O 1
ATOM 1877 N N . ALA A 1 237 ? -4.383 -8.727 12.008 1 88.69 237 ALA A N 1
ATOM 1878 C CA . ALA A 1 237 ? -5.02 -7.473 11.609 1 88.69 237 ALA A CA 1
ATOM 1879 C C . ALA A 1 237 ? -4.984 -6.453 12.742 1 88.69 237 ALA A C 1
ATOM 1881 O O . ALA A 1 237 ? -4.723 -5.27 12.516 1 88.69 237 ALA A O 1
ATOM 1882 N N . ILE A 1 238 ? -5.199 -6.938 13.875 1 87.44 238 ILE A N 1
ATOM 1883 C CA . ILE A 1 238 ? -5.176 -6.066 15.047 1 87.44 238 ILE A CA 1
ATOM 1884 C C . ILE A 1 238 ? -3.76 -5.543 15.273 1 87.44 238 ILE A C 1
ATOM 1886 O O . ILE A 1 238 ? -3.568 -4.371 15.602 1 87.44 238 ILE A O 1
ATOM 1890 N N . TRP A 1 239 ? -2.814 -6.395 15.133 1 88.81 239 TRP A N 1
ATOM 1891 C CA . TRP A 1 239 ? -1.423 -5.98 15.273 1 88.81 239 TRP A CA 1
ATOM 1892 C C . TRP A 1 239 ? -1.069 -4.902 14.25 1 88.81 239 TRP A C 1
ATOM 1894 O O . TRP A 1 239 ? -0.37 -3.939 14.57 1 88.81 239 TRP A O 1
ATOM 1904 N N . ILE A 1 240 ? -1.528 -5.035 13.086 1 89.31 240 ILE A N 1
ATOM 1905 C CA . ILE A 1 240 ? -1.243 -4.066 12.031 1 89.31 240 ILE A CA 1
ATOM 1906 C C . ILE A 1 240 ? -1.853 -2.715 12.391 1 89.31 240 ILE A C 1
ATOM 1908 O O . ILE A 1 240 ? -1.193 -1.679 12.273 1 89.31 240 ILE A O 1
ATOM 1912 N N . LEU A 1 241 ? -3.111 -2.758 12.836 1 89.5 241 LEU A N 1
ATOM 1913 C CA . LEU A 1 241 ? -3.801 -1.524 13.195 1 89.5 241 LEU A CA 1
ATOM 1914 C C . LEU A 1 241 ? -3.111 -0.841 14.375 1 89.5 241 LEU A C 1
ATOM 1916 O O . LEU A 1 241 ? -2.92 0.377 14.359 1 89.5 241 LEU A O 1
ATOM 1920 N N . LEU A 1 242 ? -2.676 -1.632 15.289 1 86.88 242 LEU A N 1
ATOM 1921 C CA . LEU A 1 242 ? -1.978 -1.1 16.453 1 86.88 242 LEU A CA 1
ATOM 1922 C C . LEU A 1 242 ? -0.598 -0.577 16.062 1 86.88 242 LEU A C 1
ATOM 1924 O O . LEU A 1 242 ? -0.144 0.44 16.594 1 86.88 242 LEU A O 1
ATOM 1928 N N . GLY A 1 243 ? 0.044 -1.347 15.266 1 88.5 243 GLY A N 1
ATOM 1929 C CA . GLY A 1 243 ? 1.349 -0.908 14.797 1 88.5 243 GLY A CA 1
ATOM 1930 C C . GLY A 1 243 ? 1.301 0.403 14.039 1 88.5 243 GLY A C 1
ATOM 1931 O O . GLY A 1 243 ? 2.145 1.278 14.242 1 88.5 243 GLY A O 1
ATOM 1932 N N . LEU A 1 244 ? 0.333 0.537 13.195 1 88.56 244 LEU A N 1
ATOM 1933 C CA . LEU A 1 244 ? 0.182 1.769 12.422 1 88.56 244 LEU A CA 1
ATOM 1934 C C . LEU A 1 244 ? -0.18 2.936 13.336 1 88.56 244 LEU A C 1
ATOM 1936 O O . LEU A 1 244 ? 0.276 4.062 13.125 1 88.56 244 LEU A O 1
ATOM 1940 N N . ALA A 1 245 ? -1.034 2.623 14.273 1 86.31 245 ALA A N 1
ATOM 1941 C CA . ALA A 1 245 ? -1.363 3.65 15.266 1 86.31 245 ALA A CA 1
ATOM 1942 C C . ALA A 1 245 ? -0.119 4.094 16.031 1 86.31 245 ALA A C 1
ATOM 1944 O O . ALA A 1 245 ? 0.072 5.289 16.266 1 86.31 245 ALA A O 1
ATOM 1945 N N . TRP A 1 246 ? 0.684 3.158 16.312 1 86.75 246 TRP A N 1
ATOM 1946 C CA . TRP A 1 246 ? 1.919 3.453 17.031 1 86.75 246 TRP A CA 1
ATOM 1947 C C . TRP A 1 246 ? 2.867 4.277 16.156 1 86.75 246 TRP A C 1
ATOM 1949 O O . TRP A 1 246 ? 3.494 5.223 16.641 1 86.75 246 TRP A O 1
ATOM 1959 N N . LEU A 1 247 ? 2.957 3.936 14.984 1 85.19 247 LEU A N 1
ATOM 1960 C CA . LEU A 1 247 ? 3.822 4.68 14.07 1 85.19 247 LEU A CA 1
ATOM 1961 C C . LEU A 1 247 ? 3.303 6.098 13.867 1 85.19 247 LEU A C 1
ATOM 1963 O O . LEU A 1 247 ? 4.09 7.039 13.75 1 85.19 247 LEU A O 1
ATOM 1967 N N . ALA A 1 248 ? 2.029 6.215 13.781 1 82.81 248 ALA A N 1
ATOM 1968 C CA . ALA A 1 248 ? 1.432 7.543 13.656 1 82.81 248 ALA A CA 1
ATOM 1969 C C . ALA A 1 248 ? 1.735 8.398 14.883 1 82.81 248 ALA A C 1
ATOM 1971 O O . ALA A 1 248 ? 1.976 9.602 14.758 1 82.81 248 ALA A O 1
ATOM 1972 N N . LEU A 1 249 ? 1.755 7.758 15.969 1 81.75 249 LEU A N 1
ATOM 1973 C CA . LEU A 1 249 ? 2.084 8.453 17.203 1 81.75 249 LEU A CA 1
ATOM 1974 C C . LEU A 1 249 ? 3.535 8.914 17.203 1 81.75 249 LEU A C 1
ATOM 1976 O O . LEU A 1 249 ? 3.838 10.031 17.641 1 81.75 249 LEU A O 1
ATOM 1980 N N . ILE A 1 250 ? 4.363 8.133 16.734 1 82.5 250 ILE A N 1
ATOM 1981 C CA . ILE A 1 250 ? 5.785 8.461 16.656 1 82.5 250 ILE A CA 1
ATOM 1982 C C . ILE A 1 250 ? 5.992 9.633 15.703 1 82.5 250 ILE A C 1
ATOM 1984 O O . ILE A 1 250 ? 6.785 10.539 15.992 1 82.5 250 ILE A O 1
ATOM 1988 N N . LEU A 1 251 ? 5.27 9.641 14.68 1 77.56 251 LEU A N 1
ATOM 1989 C CA . LEU A 1 251 ? 5.414 10.695 13.68 1 77.56 251 LEU A CA 1
ATOM 1990 C C . LEU A 1 251 ? 4.828 12.008 14.188 1 77.56 251 LEU A C 1
ATOM 1992 O O . LEU A 1 251 ? 5.309 13.086 13.828 1 77.56 251 LEU A O 1
ATOM 1996 N N . SER A 1 252 ? 3.855 11.844 15 1 76 252 SER A N 1
ATOM 1997 C CA . SER A 1 252 ? 3.229 13.047 15.539 1 76 252 SER A CA 1
ATOM 1998 C C . SER A 1 252 ? 4.043 13.617 16.688 1 76 252 SER A C 1
ATOM 2000 O O . SER A 1 252 ? 4.164 14.844 16.828 1 76 252 SER A O 1
ATOM 2002 N N . LEU A 1 253 ? 4.562 12.781 17.406 1 75.81 253 LEU A N 1
ATOM 2003 C CA . LEU A 1 253 ? 5.254 13.219 18.625 1 75.81 253 LEU A CA 1
ATOM 2004 C C . LEU A 1 253 ? 6.746 13.391 18.359 1 75.81 253 LEU A C 1
ATOM 2006 O O . LEU A 1 253 ? 7.441 14.07 19.125 1 75.81 253 LEU A O 1
ATOM 2010 N N . GLY A 1 254 ? 7.199 12.789 17.281 1 73.88 254 GLY A N 1
ATOM 2011 C CA . GLY A 1 254 ? 8.617 12.844 16.969 1 73.88 254 GLY A CA 1
ATOM 2012 C C . GLY A 1 254 ? 9.141 14.258 16.781 1 73.88 254 GLY A C 1
ATOM 2013 O O . GLY A 1 254 ? 10.102 14.664 17.438 1 73.88 254 GLY A O 1
ATOM 2014 N N . PRO A 1 255 ? 8.422 14.992 15.992 1 72.44 255 PRO A N 1
ATOM 2015 C CA . PRO A 1 255 ? 8.891 16.375 15.797 1 72.44 255 PRO A CA 1
ATOM 2016 C C . PRO A 1 255 ? 8.766 17.219 17.062 1 72.44 255 PRO A C 1
ATOM 2018 O O . PRO A 1 255 ? 9.602 18.094 17.297 1 72.44 255 PRO A O 1
ATOM 2021 N N . LEU A 1 256 ? 7.812 16.938 17.828 1 71.06 256 LEU A N 1
ATOM 2022 C CA . LEU A 1 256 ? 7.648 17.656 19.094 1 71.06 256 LEU A CA 1
ATOM 2023 C C . LEU A 1 256 ? 8.781 17.328 20.062 1 71.06 256 LEU A C 1
ATOM 2025 O O . LEU A 1 256 ? 9.305 18.219 20.734 1 71.06 256 LEU A O 1
ATOM 2029 N N . LEU A 1 257 ? 9.133 16.125 20.047 1 73.12 257 LEU A N 1
ATOM 2030 C CA . LEU A 1 257 ? 10.211 15.688 20.922 1 73.12 257 LEU A CA 1
ATOM 2031 C C . LEU A 1 257 ? 11.547 16.281 20.484 1 73.12 257 LEU A C 1
ATOM 2033 O O . LEU A 1 257 ? 12.352 16.688 21.312 1 73.12 257 LEU A O 1
ATOM 2037 N N . LEU A 1 258 ? 11.734 16.344 19.234 1 73 258 LEU A N 1
ATOM 2038 C CA . LEU A 1 258 ? 12.984 16.875 18.703 1 73 258 LEU A CA 1
ATOM 2039 C C . LEU A 1 258 ? 13.086 18.375 18.969 1 73 258 LEU A C 1
ATOM 2041 O O . LEU A 1 258 ? 14.164 18.891 19.312 1 73 258 LEU A O 1
ATOM 2045 N N . HIS A 1 259 ? 12.023 19.031 18.906 1 72.38 259 HIS A N 1
ATOM 2046 C CA . HIS A 1 259 ? 12.008 20.453 19.172 1 72.38 259 HIS A CA 1
ATOM 2047 C C . HIS A 1 259 ? 12.234 20.734 20.656 1 72.38 259 HIS A C 1
ATOM 2049 O O . HIS A 1 259 ? 13.016 21.625 21.016 1 72.38 259 HIS A O 1
ATOM 2055 N N . ARG A 1 260 ? 11.656 19.984 21.391 1 71.19 260 ARG A N 1
ATOM 2056 C CA . ARG A 1 260 ? 11.789 20.156 22.828 1 71.19 260 ARG A CA 1
ATOM 2057 C C . ARG A 1 260 ? 13.18 19.766 23.312 1 71.19 260 ARG A C 1
ATOM 2059 O O . ARG A 1 260 ? 13.75 20.422 24.188 1 71.19 260 ARG A O 1
ATOM 2066 N N . SER A 1 261 ? 13.68 18.766 22.734 1 71.44 261 SER A N 1
ATOM 2067 C CA . SER A 1 261 ? 15.031 18.328 23.094 1 71.44 261 SER A CA 1
ATOM 2068 C C . SER A 1 261 ? 16.062 19.359 22.672 1 71.44 261 SER A C 1
ATOM 2070 O O . SER A 1 261 ? 17.047 19.594 23.375 1 71.44 261 SER A O 1
ATOM 2072 N N . SER A 1 262 ? 15.797 19.984 21.547 1 73.62 262 SER A N 1
ATOM 2073 C CA . SER A 1 262 ? 16.719 21.016 21.078 1 73.62 262 SER A CA 1
ATOM 2074 C C . SER A 1 262 ? 16.656 22.266 21.969 1 73.62 262 SER A C 1
ATOM 2076 O O . SER A 1 262 ? 17.688 22.891 22.219 1 73.62 262 SER A O 1
ATOM 2078 N N . GLN A 1 263 ? 15.516 22.531 22.375 1 68.5 263 GLN A N 1
ATOM 2079 C CA . GLN A 1 263 ? 15.359 23.672 23.266 1 68.5 263 GLN A CA 1
ATOM 2080 C C . GLN A 1 263 ? 16.031 23.422 24.609 1 68.5 263 GLN A C 1
ATOM 2082 O O . GLN A 1 263 ? 16.641 24.328 25.188 1 68.5 263 GLN A O 1
ATOM 2087 N N . LEU A 1 264 ? 15.938 22.234 25.016 1 69.06 264 LEU A N 1
ATOM 2088 C CA . LEU A 1 264 ? 16.547 21.875 26.281 1 69.06 264 LEU A CA 1
ATOM 2089 C C . LEU A 1 264 ? 18.062 21.859 26.172 1 69.06 264 LEU A C 1
ATOM 2091 O O . LEU A 1 264 ? 18.766 22.281 27.109 1 69.06 264 LEU A O 1
ATOM 2095 N N . ARG A 1 265 ? 18.531 21.375 25.062 1 65.06 265 ARG A N 1
ATOM 2096 C CA . ARG A 1 265 ? 19.984 21.359 24.859 1 65.06 265 ARG A CA 1
ATOM 2097 C C . ARG A 1 265 ? 20.531 22.766 24.75 1 65.06 265 ARG A C 1
ATOM 2099 O O . ARG A 1 265 ? 21.625 23.062 25.266 1 65.06 265 ARG A O 1
ATOM 2106 N N . LEU A 1 266 ? 19.766 23.625 24.109 1 63.78 266 LEU A N 1
ATOM 2107 C CA . LEU A 1 266 ? 20.219 25.016 23.984 1 63.78 266 LEU A CA 1
ATOM 2108 C C . LEU A 1 266 ? 20.203 25.719 25.328 1 63.78 266 LEU A C 1
ATOM 2110 O O . LEU A 1 266 ? 21.109 26.516 25.625 1 63.78 266 LEU A O 1
ATOM 2114 N N . SER A 1 267 ? 19.219 25.359 25.969 1 61.25 267 SER A N 1
ATOM 2115 C CA . SER A 1 267 ? 19.141 26 27.281 1 61.25 267 SER A CA 1
ATOM 2116 C C . SER A 1 267 ? 20.219 25.484 28.219 1 61.25 267 SER A C 1
ATOM 2118 O O . SER A 1 267 ? 20.734 26.234 29.062 1 61.25 267 SER A O 1
ATOM 2120 N N . CYS A 1 268 ? 20.516 24.297 28.094 1 59.44 268 CYS A N 1
ATOM 2121 C CA . CYS A 1 268 ? 21.594 23.734 28.906 1 59.44 268 CYS A CA 1
ATOM 2122 C C . CYS A 1 268 ? 22.953 24.266 28.453 1 59.44 268 CYS A C 1
ATOM 2124 O O . CYS A 1 268 ? 23.859 24.406 29.281 1 59.44 268 CYS A O 1
ATOM 2126 N N . ARG A 1 269 ? 23.078 24.391 27.156 1 58.34 269 ARG A N 1
ATOM 2127 C CA . ARG A 1 269 ? 24.328 24.953 26.672 1 58.34 269 ARG A CA 1
ATOM 2128 C C . ARG A 1 269 ? 24.469 26.406 27.109 1 58.34 269 ARG A C 1
ATOM 2130 O O . ARG A 1 269 ? 25.578 26.875 27.406 1 58.34 269 ARG A O 1
ATOM 2137 N N . GLY A 1 270 ? 23.344 27.078 27.109 1 54.78 270 GLY A N 1
ATOM 2138 C CA . GLY A 1 270 ? 23.406 28.453 27.594 1 54.78 270 GLY A CA 1
ATOM 2139 C C . GLY A 1 270 ? 23.719 28.531 29.078 1 54.78 270 GLY A C 1
ATOM 2140 O O . GLY A 1 270 ? 24.406 29.469 29.516 1 54.78 270 GLY A O 1
ATOM 2141 N N . LEU A 1 271 ? 23.297 27.672 29.797 1 54.56 271 LEU A N 1
ATOM 2142 C CA . LEU A 1 271 ? 23.578 27.672 31.234 1 54.56 271 LEU A CA 1
ATOM 2143 C C . LEU A 1 271 ? 25.031 27.312 31.5 1 54.56 271 LEU A C 1
ATOM 2145 O O . LEU A 1 271 ? 25.641 27.844 32.438 1 54.56 271 LEU A O 1
ATOM 2149 N N . SER A 1 272 ? 25.453 26.406 30.688 1 54.56 272 SER A N 1
ATOM 2150 C CA . SER A 1 272 ? 26.859 26.062 30.891 1 54.56 272 SER A CA 1
ATOM 2151 C C . SER A 1 272 ? 27.766 27.234 30.547 1 54.56 272 SER A C 1
ATOM 2153 O O . SER A 1 272 ? 28.781 27.453 31.203 1 54.56 272 SER A O 1
ATOM 2155 N N . LEU A 1 273 ? 27.344 28.047 29.578 1 52.41 273 LEU A N 1
ATOM 2156 C CA . LEU A 1 273 ? 28.141 29.219 29.234 1 52.41 273 LEU A CA 1
ATOM 2157 C C . LEU A 1 273 ? 28.016 30.312 30.312 1 52.41 273 LEU A C 1
ATOM 2159 O O . LEU A 1 273 ? 28.969 31.016 30.594 1 52.41 273 LEU A O 1
ATOM 2163 N N . LYS A 1 274 ? 26.891 30.453 30.844 1 54.41 274 LYS A N 1
ATOM 2164 C CA . LYS A 1 274 ? 26.75 31.438 31.922 1 54.41 274 LYS A CA 1
ATOM 2165 C C . LYS A 1 274 ? 27.531 31.031 33.156 1 54.41 274 LYS A C 1
ATOM 2167 O O . LYS A 1 274 ? 28.109 31.875 33.844 1 54.41 274 LYS A O 1
ATOM 2172 N N . ASP A 1 275 ? 27.484 29.828 33.375 1 50.66 275 ASP A N 1
ATOM 2173 C CA . ASP A 1 275 ? 28.203 29.422 34.562 1 50.66 275 ASP A CA 1
ATOM 2174 C C . ASP A 1 275 ? 29.719 29.562 34.375 1 50.66 275 ASP A C 1
ATOM 2176 O O . ASP A 1 275 ? 30.484 29.547 35.344 1 50.66 275 ASP A O 1
ATOM 2180 N N . ARG A 1 276 ? 30.109 29.5 33.062 1 51.25 276 ARG A N 1
ATOM 2181 C CA . ARG A 1 276 ? 31.547 29.672 32.875 1 51.25 276 ARG A CA 1
ATOM 2182 C C . ARG A 1 276 ? 31.953 31.125 33.031 1 51.25 276 ARG A C 1
ATOM 2184 O O . ARG A 1 276 ? 33.125 31.422 33.25 1 51.25 276 ARG A O 1
ATOM 2191 N N . GLU A 1 277 ? 31.047 32 32.625 1 48.34 277 GLU A N 1
ATOM 2192 C CA . GLU A 1 277 ? 31.484 33.406 32.688 1 48.34 277 GLU A CA 1
ATOM 2193 C C . GLU A 1 277 ? 31.5 33.938 34.125 1 48.34 277 GLU A C 1
ATOM 2195 O O . GLU A 1 277 ? 31.875 35.062 34.344 1 48.34 277 GLU A O 1
ATOM 2200 N N . ALA A 1 278 ? 30.844 33.281 35.094 1 46.5 278 ALA A N 1
ATOM 2201 C CA . ALA A 1 278 ? 30.984 33.906 36.406 1 46.5 278 ALA A CA 1
ATOM 2202 C C . ALA A 1 278 ? 32.406 33.844 36.906 1 46.5 278 ALA A C 1
ATOM 2204 O O . ALA A 1 278 ? 32.906 32.75 37.219 1 46.5 278 ALA A O 1
ATOM 2205 N N . PRO A 1 279 ? 33.312 34.438 36.094 1 45.59 279 PRO A N 1
ATOM 2206 C CA . PRO A 1 279 ? 34.656 34.531 36.656 1 45.59 279 PRO A CA 1
ATOM 2207 C C . PRO A 1 279 ? 34.625 34.906 38.156 1 45.59 279 PRO A C 1
ATOM 2209 O O . PRO A 1 279 ? 33.719 35.562 38.625 1 45.59 279 PRO A O 1
ATOM 2212 N N . ASP A 1 280 ? 35.125 34.031 39 1 42.31 280 ASP A N 1
ATOM 2213 C CA . ASP A 1 280 ? 35.406 34.219 40.406 1 42.31 280 ASP A CA 1
ATOM 2214 C C . ASP A 1 280 ? 36.031 35.594 40.656 1 42.31 280 ASP A C 1
ATOM 2216 O O . ASP A 1 280 ? 37.219 35.812 40.406 1 42.31 280 ASP A O 1
ATOM 2220 N N . SER A 1 281 ? 35.469 36.625 40 1 42.5 281 SER A N 1
ATOM 2221 C CA . SER A 1 281 ? 36.062 37.938 40.312 1 42.5 281 SER A CA 1
ATOM 2222 C C . SER A 1 281 ? 36.219 38.125 41.844 1 42.5 281 SER A C 1
ATOM 2224 O O . SER A 1 281 ? 36.438 39.25 42.312 1 42.5 281 SER A O 1
ATOM 2226 N N . LYS A 1 282 ? 35.719 37.125 42.594 1 44.34 282 LYS A N 1
ATOM 2227 C CA . LYS A 1 282 ? 35.781 37.438 44.031 1 44.34 282 LYS A CA 1
ATOM 2228 C C . LYS A 1 282 ? 37.219 37.656 44.469 1 44.34 282 LYS A C 1
ATOM 2230 O O . LYS A 1 282 ? 37.438 38.031 45.625 1 44.34 282 LYS A O 1
ATOM 2235 N N . GLY A 1 283 ? 38.156 37.094 43.656 1 39.44 283 GLY A N 1
ATOM 2236 C CA . GLY A 1 283 ? 39.438 37.062 44.375 1 39.44 283 GLY A CA 1
ATOM 2237 C C . GLY A 1 283 ? 40.094 38.406 44.469 1 39.44 283 GLY A C 1
ATOM 2238 O O . GLY A 1 283 ? 41.312 38.5 44.656 1 39.44 283 GLY A O 1
ATOM 2239 N N . LEU A 1 284 ? 39.438 39.469 43.906 1 41.69 284 LEU A N 1
ATOM 2240 C CA . LEU A 1 284 ? 40.25 40.688 44.062 1 41.69 284 LEU A CA 1
ATOM 2241 C C . LEU A 1 284 ? 40.5 40.969 45.562 1 41.69 284 LEU A C 1
ATOM 2243 O O . LEU A 1 284 ? 39.531 41.062 46.312 1 41.69 284 LEU A O 1
ATOM 2247 N N . PRO A 1 285 ? 41.656 40.625 46.031 1 43.91 285 PRO A N 1
ATOM 2248 C CA . PRO A 1 285 ? 42.062 40.812 47.438 1 43.91 285 PRO A CA 1
ATOM 2249 C C . PRO A 1 285 ? 41.719 42.188 48 1 43.91 285 PRO A C 1
ATOM 2251 O O . PRO A 1 285 ? 41.812 43.188 47.25 1 43.91 285 PRO A O 1
ATOM 2254 N N . ARG A 1 286 ? 40.625 42.406 48.719 1 44.25 286 ARG A N 1
ATOM 2255 C CA . ARG A 1 286 ? 40.25 43.625 49.438 1 44.25 286 ARG A CA 1
ATOM 2256 C C . ARG A 1 286 ? 41.469 44.281 50.062 1 44.25 286 ARG A C 1
ATOM 2258 O O . ARG A 1 286 ? 42.312 43.625 50.656 1 44.25 286 ARG A O 1
ATOM 2265 N N . PRO A 1 287 ? 41.969 45.375 49.469 1 45.41 287 PRO A N 1
ATOM 2266 C CA . PRO A 1 287 ? 43.125 46.062 50.031 1 45.41 287 PRO A CA 1
ATOM 2267 C C . PRO A 1 287 ? 43.094 46.188 51.531 1 45.41 287 PRO A C 1
ATOM 2269 O O . PRO A 1 287 ? 42.031 46.344 52.125 1 45.41 287 PRO A O 1
ATOM 2272 N N . GLN A 1 288 ? 43.844 45.312 52.281 1 40.19 288 GLN A N 1
ATOM 2273 C CA . GLN A 1 288 ? 44 45.281 53.719 1 40.19 288 GLN A CA 1
ATOM 2274 C C . GLN A 1 288 ? 44.312 46.688 54.281 1 40.19 288 GLN A C 1
ATOM 2276 O O . GLN A 1 288 ? 45.188 47.375 53.781 1 40.19 288 GLN A O 1
ATOM 2281 N N . LYS A 1 289 ? 43.219 47.406 54.656 1 43.44 289 LYS A N 1
ATOM 2282 C CA . LYS A 1 289 ? 43.312 48.688 55.406 1 43.44 289 LYS A CA 1
ATOM 2283 C C . LYS A 1 289 ? 44.406 48.656 56.438 1 43.44 289 LYS A C 1
ATOM 2285 O O . LYS A 1 289 ? 44.438 47.75 57.281 1 43.44 289 LYS A O 1
ATOM 2290 N N . ILE A 1 290 ? 45.656 49.031 56.094 1 44.38 290 ILE A N 1
ATOM 2291 C CA . ILE A 1 290 ? 46.781 49.219 57 1 44.38 290 ILE A CA 1
ATOM 2292 C C . ILE A 1 290 ? 46.344 49.938 58.25 1 44.38 290 ILE A C 1
ATOM 2294 O O . ILE A 1 290 ? 45.688 50.969 58.188 1 44.38 290 ILE A O 1
ATOM 2298 N N . PRO A 1 291 ? 46.062 49.156 59.312 1 45 291 PRO A N 1
ATOM 2299 C CA . PRO A 1 291 ? 45.719 49.75 60.594 1 45 291 PRO A CA 1
ATOM 2300 C C . PRO A 1 291 ? 46.656 50.875 61.031 1 45 291 PRO A C 1
ATOM 2302 O O . PRO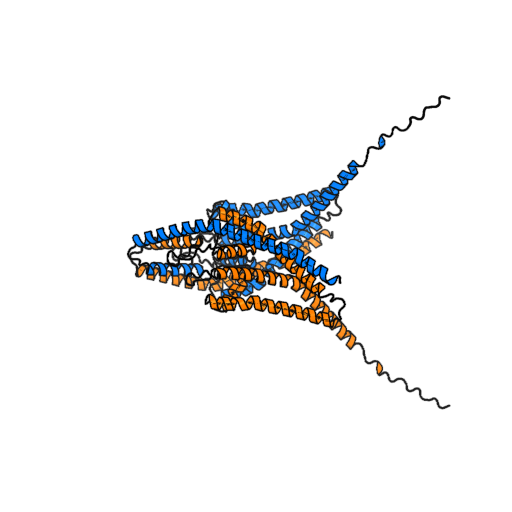 A 1 291 ? 47.875 50.719 60.969 1 45 291 PRO A O 1
ATOM 2305 N N . ILE A 1 292 ? 46.5 52.062 60.562 1 41.31 292 ILE A N 1
ATOM 2306 C CA . ILE A 1 292 ? 47.312 53.219 61.031 1 41.31 292 ILE A CA 1
ATOM 2307 C C . ILE A 1 292 ? 47.375 53.188 62.562 1 41.31 292 ILE A C 1
ATOM 2309 O O . ILE A 1 292 ? 46.344 53.156 63.25 1 41.31 292 ILE A O 1
ATOM 2313 N N . SER A 1 293 ? 48.344 52.562 63.125 1 38.69 293 SER A N 1
ATOM 2314 C CA . SER A 1 293 ? 48.719 52.625 64.562 1 38.69 293 SER A CA 1
ATOM 2315 C C . SER A 1 293 ? 48.594 54.062 65.062 1 38.69 293 SER A C 1
ATOM 2317 O O . SER A 1 293 ? 49.219 54.969 64.5 1 38.69 293 SER A O 1
ATOM 2319 N N . ALA A 1 294 ? 47.562 54.375 65.75 1 30.86 294 ALA A N 1
ATOM 2320 C CA . ALA A 1 294 ? 47.688 55.531 66.688 1 30.86 294 ALA A CA 1
ATOM 2321 C C . ALA A 1 294 ? 48.812 55.312 67.688 1 30.86 294 ALA A C 1
ATOM 2323 O O . ALA A 1 294 ? 48.969 54.219 68.188 1 30.86 294 ALA A O 1
ATOM 2324 N N . MET B 1 1 ? -10.977 20.062 41.75 1 27.91 1 MET B N 1
ATOM 2325 C CA . MET B 1 1 ? -11.68 18.844 41.344 1 27.91 1 MET B CA 1
ATOM 2326 C C . MET B 1 1 ? -11.805 18.766 39.812 1 27.91 1 MET B C 1
ATOM 2328 O O . MET B 1 1 ? -12.539 17.922 39.312 1 27.91 1 MET B O 1
ATOM 2332 N N . PRO B 1 2 ? -11.516 19.859 39.062 1 36.5 2 PRO B N 1
ATOM 2333 C CA . PRO B 1 2 ? -11.719 20.031 37.625 1 36.5 2 PRO B CA 1
ATOM 2334 C C . PRO B 1 2 ? -10.852 19.078 36.781 1 36.5 2 PRO B C 1
ATOM 2336 O O . PRO B 1 2 ? -10.828 19.188 35.562 1 36.5 2 PRO B O 1
ATOM 2339 N N . ARG B 1 3 ? -9.992 18.422 37.5 1 42.16 3 ARG B N 1
ATOM 2340 C CA . ARG B 1 3 ? -8.945 17.625 36.875 1 42.16 3 ARG B CA 1
ATOM 2341 C C . ARG B 1 3 ? -9.547 16.469 36.062 1 42.16 3 ARG B C 1
ATOM 2343 O O . ARG B 1 3 ? -8.875 15.883 35.219 1 42.16 3 ARG B O 1
ATOM 2350 N N . THR B 1 4 ? -10.609 15.914 36.469 1 43.81 4 THR B N 1
ATOM 2351 C CA . THR B 1 4 ? -11.258 14.703 35.969 1 43.81 4 THR B CA 1
ATOM 2352 C C . THR B 1 4 ? -11.961 14.969 34.656 1 43.81 4 THR B C 1
ATOM 2354 O O . THR B 1 4 ? -12.461 14.039 34 1 43.81 4 THR B O 1
ATOM 2357 N N . GLY B 1 5 ? -12.234 16.172 34.281 1 41.5 5 GLY B N 1
ATOM 2358 C CA . GLY B 1 5 ? -13.125 16.469 33.188 1 41.5 5 GLY B CA 1
ATOM 2359 C C . GLY B 1 5 ? -12.492 16.234 31.812 1 41.5 5 GLY B C 1
ATOM 2360 O O . GLY B 1 5 ? -13.18 15.945 30.844 1 41.5 5 GLY B O 1
ATOM 2361 N N . LEU B 1 6 ? -11.32 16.766 31.656 1 43.72 6 LEU B N 1
ATOM 2362 C CA . LEU B 1 6 ? -10.695 16.734 30.344 1 43.72 6 LEU B CA 1
ATOM 2363 C C . LEU B 1 6 ? -10.375 15.297 29.938 1 43.72 6 LEU B C 1
ATOM 2365 O O . LEU B 1 6 ? -10.312 14.984 28.75 1 43.72 6 LEU B O 1
ATOM 2369 N N . CYS B 1 7 ? -9.938 14.453 30.891 1 47.91 7 CYS B N 1
ATOM 2370 C CA . CYS B 1 7 ? -9.711 13.039 30.609 1 47.91 7 CYS B CA 1
ATOM 2371 C C . CYS B 1 7 ? -10.977 12.383 30.062 1 47.91 7 CYS B C 1
ATOM 2373 O O . CYS B 1 7 ? -10.906 11.375 29.375 1 47.91 7 CYS B O 1
ATOM 2375 N N . SER B 1 8 ? -12.078 12.758 30.672 1 49.12 8 SER B N 1
ATOM 2376 C CA . SER B 1 8 ? -13.383 12.219 30.297 1 49.12 8 SER B CA 1
ATOM 2377 C C . SER B 1 8 ? -13.742 12.602 28.859 1 49.12 8 SER B C 1
ATOM 2379 O O . SER B 1 8 ? -14.414 11.844 28.156 1 49.12 8 SER B O 1
ATOM 2381 N N . CYS B 1 9 ? -13.414 13.828 28.531 1 48.72 9 CYS B N 1
ATOM 2382 C CA . CYS B 1 9 ? -13.789 14.328 27.219 1 48.72 9 CYS B CA 1
ATOM 2383 C C . CYS B 1 9 ? -13.055 13.57 26.109 1 48.72 9 CYS B C 1
ATOM 2385 O O . CYS B 1 9 ? -13.609 13.344 25.031 1 48.72 9 CYS B O 1
ATOM 2387 N N . TRP B 1 10 ? -11.75 13.391 26.328 1 53.69 10 TRP B N 1
ATOM 2388 C CA . TRP B 1 10 ? -10.969 12.672 25.328 1 53.69 10 TRP B CA 1
ATOM 2389 C C . TRP B 1 10 ? -11.523 11.273 25.109 1 53.69 10 TRP B C 1
ATOM 2391 O O . TRP B 1 10 ? -11.648 10.82 23.969 1 53.69 10 TRP B O 1
ATOM 2401 N N . SER B 1 11 ? -11.852 10.656 26.391 1 57.66 11 SER B N 1
ATOM 2402 C CA . SER B 1 11 ? -12.461 9.328 26.344 1 57.66 11 SER B CA 1
ATOM 2403 C C . SER B 1 11 ? -13.812 9.367 25.641 1 57.66 11 SER B C 1
ATOM 2405 O O . SER B 1 11 ? -14.188 8.422 24.938 1 57.66 11 SER B O 1
ATOM 2407 N N . GLY B 1 12 ? -14.43 10.562 25.672 1 59.47 12 GLY B N 1
ATOM 2408 C CA . GLY B 1 12 ? -15.781 10.664 25.141 1 59.47 12 GLY B CA 1
ATOM 2409 C C . GLY B 1 12 ? -15.82 10.719 23.625 1 59.47 12 GLY B C 1
ATOM 2410 O O . GLY B 1 12 ? -16.766 10.234 23.016 1 59.47 12 GLY B O 1
ATOM 2411 N N . ARG B 1 13 ? -14.812 11.352 23.016 1 70.75 13 ARG B N 1
ATOM 2412 C CA . ARG B 1 13 ? -14.883 11.492 21.562 1 70.75 13 ARG B CA 1
ATOM 2413 C C . ARG B 1 13 ? -14.125 10.359 20.875 1 70.75 13 ARG B C 1
ATOM 2415 O O . ARG B 1 13 ? -14.5 9.938 19.781 1 70.75 13 ARG B O 1
ATOM 2422 N N . VAL B 1 14 ? -13.188 9.805 21.656 1 77.06 14 VAL B N 1
ATOM 2423 C CA . VAL B 1 14 ? -12.383 8.758 21.047 1 77.06 14 VAL B CA 1
ATOM 2424 C C . VAL B 1 14 ? -13.164 7.445 21.031 1 77.06 14 VAL B C 1
ATOM 2426 O O . VAL B 1 14 ? -13 6.625 20.141 1 77.06 14 VAL B O 1
ATOM 2429 N N . LEU B 1 15 ? -14.055 7.359 22 1 81.56 15 LEU B N 1
ATOM 2430 C CA . LEU B 1 15 ? -14.773 6.098 22.141 1 81.56 15 LEU B CA 1
ATOM 2431 C C . LEU B 1 15 ? -15.773 5.922 21 1 81.56 15 LEU B C 1
ATOM 2433 O O . LEU B 1 15 ? -15.812 4.867 20.359 1 81.56 15 LEU B O 1
ATOM 2437 N N . PRO B 1 16 ? -16.5 6.996 20.656 1 85.38 16 PRO B N 1
ATOM 2438 C CA . PRO B 1 16 ? -17.406 6.832 19.531 1 85.38 16 PRO B CA 1
ATOM 2439 C C . PRO B 1 16 ? -16.672 6.672 18.203 1 85.38 16 PRO B C 1
ATOM 2441 O O . PRO B 1 16 ? -17.141 5.961 17.312 1 85.38 16 PRO B O 1
ATOM 2444 N N . LEU B 1 17 ? -15.586 7.262 18.109 1 85.94 17 LEU B N 1
ATOM 2445 C CA . LEU B 1 17 ? -14.805 7.121 16.891 1 85.94 17 LEU B CA 1
ATOM 2446 C C . LEU B 1 17 ? -14.234 5.711 16.766 1 85.94 17 LEU B C 1
ATOM 2448 O O . LEU B 1 17 ? -14.211 5.145 15.664 1 85.94 17 LEU B O 1
ATOM 2452 N N . LEU B 1 18 ? -13.867 5.199 17.891 1 86.44 18 LEU B N 1
ATOM 2453 C CA . LEU B 1 18 ? -13.359 3.834 17.906 1 86.44 18 LEU B CA 1
ATOM 2454 C C . LEU B 1 18 ? -14.469 2.838 17.578 1 86.44 18 LEU B C 1
ATOM 2456 O O . LEU B 1 18 ? -14.258 1.887 16.828 1 86.44 18 LEU B O 1
ATOM 2460 N N . LEU B 1 19 ? -15.617 3.121 18.125 1 88.81 19 LEU B N 1
ATOM 2461 C CA . LEU B 1 19 ? -16.75 2.236 17.859 1 88.81 19 LEU B CA 1
ATOM 2462 C C . LEU B 1 19 ? -17.156 2.314 16.391 1 88.81 19 LEU B C 1
ATOM 2464 O O . LEU B 1 19 ? -17.469 1.292 15.766 1 88.81 19 LEU B O 1
ATOM 2468 N N . ALA B 1 20 ? -17.156 3.496 15.898 1 89.81 20 ALA B N 1
ATOM 2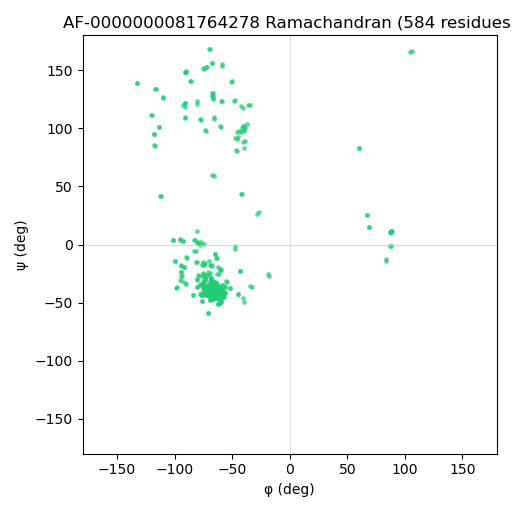469 C CA . ALA B 1 20 ? -17.484 3.67 14.484 1 89.81 20 ALA B CA 1
ATOM 2470 C C . ALA B 1 20 ? -16.438 3.002 13.594 1 89.81 20 ALA B C 1
ATOM 2472 O O . ALA B 1 20 ? -16.781 2.408 12.562 1 89.81 20 ALA B O 1
ATOM 2473 N N . TYR B 1 21 ? -15.258 3.07 14.031 1 90.81 21 TYR B N 1
ATOM 2474 C CA . TYR B 1 21 ? -14.164 2.459 13.281 1 90.81 21 TYR B CA 1
ATOM 2475 C C . TYR B 1 21 ? -14.289 0.939 13.281 1 90.81 21 TYR B C 1
ATOM 2477 O O . TYR B 1 21 ? -14.172 0.301 12.234 1 90.81 21 TYR B O 1
ATOM 2485 N N . VAL B 1 22 ? -14.586 0.358 14.414 1 90.38 22 VAL B N 1
ATOM 2486 C CA . VAL B 1 22 ? -14.703 -1.09 14.547 1 90.38 22 VAL B CA 1
ATOM 2487 C C . VAL B 1 22 ? -15.945 -1.576 13.797 1 90.38 22 VAL B C 1
ATOM 2489 O O . VAL B 1 22 ? -15.906 -2.607 13.117 1 90.38 22 VAL B O 1
ATOM 2492 N N . CYS B 1 23 ? -16.984 -0.813 13.875 1 92.38 23 CYS B N 1
ATOM 2493 C CA . CYS B 1 23 ? -18.203 -1.166 13.148 1 92.38 23 CYS B CA 1
ATOM 2494 C C . CYS B 1 23 ? -17.969 -1.108 11.641 1 92.38 23 CYS B C 1
ATOM 2496 O O . CYS B 1 23 ? -18.469 -1.958 10.898 1 92.38 23 CYS B O 1
ATOM 2498 N N . TYR B 1 24 ? -17.25 -0.128 11.234 1 93.69 24 TYR B N 1
ATOM 2499 C CA . TYR B 1 24 ? -16.938 -0.012 9.82 1 93.69 24 TYR B CA 1
ATOM 2500 C C . TYR B 1 24 ? -16.094 -1.198 9.352 1 93.69 24 TYR B C 1
ATOM 2502 O O . TYR B 1 24 ? -16.344 -1.74 8.266 1 93.69 24 TYR B O 1
ATOM 2510 N N . LEU B 1 25 ? -15.219 -1.627 10.188 1 93.12 25 LEU B N 1
ATOM 2511 C CA . LEU B 1 25 ? -14.375 -2.77 9.859 1 93.12 25 LEU B CA 1
ATOM 2512 C C . LEU B 1 25 ? -15.195 -4.055 9.805 1 93.12 25 LEU B C 1
ATOM 2514 O O . LEU B 1 25 ? -15.023 -4.867 8.891 1 93.12 25 LEU B O 1
ATOM 2518 N N . LEU B 1 26 ? -16.031 -4.203 10.766 1 92.88 26 LEU B N 1
ATOM 2519 C CA . LEU B 1 26 ? -16.859 -5.406 10.82 1 92.88 26 LEU B CA 1
ATOM 2520 C C . LEU B 1 26 ? -17.859 -5.43 9.664 1 92.88 26 LEU B C 1
ATOM 2522 O O . LEU B 1 26 ? -18.141 -6.492 9.102 1 92.88 26 LEU B O 1
ATOM 2526 N N . LEU B 1 27 ? -18.328 -4.223 9.32 1 93.06 27 LEU B N 1
ATOM 2527 C CA . LEU B 1 27 ? -19.234 -4.137 8.172 1 93.06 27 LEU B CA 1
ATOM 2528 C C . LEU B 1 27 ? -18.516 -4.527 6.887 1 93.06 27 LEU B C 1
ATOM 2530 O O . LEU B 1 27 ? -19.062 -5.266 6.066 1 93.06 27 LEU B O 1
ATOM 2534 N N . GLY B 1 28 ? -17.375 -4.031 6.73 1 92.81 28 GLY B N 1
ATOM 2535 C CA . GLY B 1 28 ? -16.609 -4.41 5.551 1 92.81 28 GLY B CA 1
ATOM 2536 C C . GLY B 1 28 ? -16.297 -5.895 5.492 1 92.81 28 GLY B C 1
ATOM 2537 O O . GLY B 1 28 ? -16.438 -6.52 4.434 1 92.81 28 GLY B O 1
ATOM 2538 N N . ALA B 1 29 ? -15.891 -6.473 6.594 1 92.06 29 ALA B N 1
ATOM 2539 C CA . ALA B 1 29 ? -15.578 -7.898 6.652 1 92.06 29 ALA B CA 1
ATOM 2540 C C . ALA B 1 29 ? -16.812 -8.742 6.332 1 92.06 29 ALA B C 1
ATOM 2542 O O . ALA B 1 29 ? -16.719 -9.734 5.605 1 92.06 29 ALA B O 1
ATOM 2543 N N . ALA B 1 30 ? -17.938 -8.344 6.852 1 92.69 30 ALA B N 1
ATOM 2544 C CA . ALA B 1 30 ? -19.172 -9.094 6.637 1 92.69 30 ALA B CA 1
ATOM 2545 C C . ALA B 1 30 ? -19.594 -9.031 5.176 1 92.69 30 ALA B C 1
ATOM 2547 O O . ALA B 1 30 ? -19.984 -10.047 4.594 1 92.69 30 ALA B O 1
ATOM 2548 N N . VAL B 1 31 ? -19.516 -7.879 4.609 1 92.25 31 VAL B N 1
ATOM 2549 C CA . VAL B 1 31 ? -19.938 -7.715 3.225 1 92.25 31 VAL B CA 1
ATOM 2550 C C . VAL B 1 31 ? -19 -8.477 2.297 1 92.25 31 VAL B C 1
ATOM 2552 O O . VAL B 1 31 ? -19.453 -9.156 1.371 1 92.25 31 VAL B O 1
ATOM 2555 N N . PHE B 1 32 ? -17.703 -8.391 2.525 1 90.56 32 PHE B N 1
ATOM 2556 C CA . PHE B 1 32 ? -16.75 -9.102 1.692 1 90.56 32 PHE B CA 1
ATOM 2557 C C . PHE B 1 32 ? -16.906 -10.609 1.855 1 90.56 32 PHE B C 1
ATOM 2559 O O . PHE B 1 32 ? -16.734 -11.367 0.895 1 90.56 32 PHE B O 1
ATOM 2566 N N . HIS B 1 33 ? -17.109 -10.984 3.088 1 89.38 33 HIS B N 1
ATOM 2567 C CA . HIS B 1 33 ? -17.328 -12.398 3.342 1 89.38 33 HIS B CA 1
ATOM 2568 C C . HIS B 1 33 ? -18.516 -12.922 2.551 1 89.38 33 HIS B C 1
ATOM 2570 O O . HIS B 1 33 ? -18.438 -13.984 1.925 1 89.38 33 HIS B O 1
ATOM 2576 N N . LEU B 1 34 ? -19.609 -12.211 2.535 1 89.25 34 LEU B N 1
ATOM 2577 C CA . LEU B 1 34 ? -20.844 -12.633 1.878 1 89.25 34 LEU B CA 1
ATOM 2578 C C . LEU B 1 34 ? -20.688 -12.602 0.361 1 89.25 34 LEU B C 1
ATOM 2580 O O . LEU B 1 34 ? -21.109 -13.539 -0.327 1 89.25 34 LEU B O 1
ATOM 2584 N N . LEU B 1 35 ? -20.078 -11.609 -0.164 1 86.56 35 LEU B N 1
ATOM 2585 C CA . LEU B 1 35 ? -19.953 -11.438 -1.608 1 86.56 35 LEU B CA 1
ATOM 2586 C C . LEU B 1 35 ? -18.922 -12.391 -2.193 1 86.56 35 LEU B C 1
ATOM 2588 O O . LEU B 1 35 ? -19.156 -13 -3.24 1 86.56 35 LEU B O 1
ATOM 2592 N N . GLU B 1 36 ? -17.828 -12.555 -1.546 1 87.06 36 GLU B N 1
ATOM 2593 C CA . GLU B 1 36 ? -16.703 -13.258 -2.139 1 87.06 36 GLU B CA 1
ATOM 2594 C C . GLU B 1 36 ? -16.703 -14.734 -1.762 1 87.06 36 GLU B C 1
ATOM 2596 O O . GLU B 1 36 ? -16.141 -15.562 -2.475 1 87.06 36 GLU B O 1
ATOM 2601 N N . LYS B 1 37 ? -17.25 -15.062 -0.68 1 85.31 37 LYS B N 1
ATOM 2602 C CA . LYS B 1 37 ? -17.281 -16.469 -0.277 1 85.31 37 LYS B CA 1
ATOM 2603 C C . LYS B 1 37 ? -18 -17.312 -1.315 1 85.31 37 LYS B C 1
ATOM 2605 O O . LYS B 1 37 ? -17.547 -18.422 -1.642 1 85.31 37 LYS B O 1
ATOM 2610 N N . GLN B 1 38 ? -19.078 -16.797 -1.817 1 83.06 38 GLN B N 1
ATOM 2611 C CA . GLN B 1 38 ? -19.844 -17.531 -2.82 1 83.06 38 GLN B CA 1
ATOM 2612 C C . GLN B 1 38 ? -19.062 -17.656 -4.125 1 83.06 38 GLN B C 1
ATOM 2614 O O . GLN B 1 38 ? -19.047 -18.719 -4.75 1 83.06 38 GLN B O 1
ATOM 2619 N N . ALA B 1 39 ? -18.453 -16.594 -4.539 1 83.69 39 ALA B N 1
ATOM 2620 C CA . ALA B 1 39 ? -17.656 -16.609 -5.773 1 83.69 39 ALA B CA 1
ATOM 2621 C C . ALA B 1 39 ? -16.453 -17.547 -5.641 1 83.69 39 ALA B C 1
ATOM 2623 O O . ALA B 1 39 ? -16.094 -18.234 -6.598 1 83.69 39 ALA B O 1
ATOM 2624 N N . GLU B 1 40 ? -15.852 -17.531 -4.484 1 83.88 40 GLU B N 1
ATOM 2625 C CA . GLU B 1 40 ? -14.719 -18.422 -4.242 1 83.88 40 GLU B CA 1
ATOM 2626 C C . GLU B 1 40 ? -15.141 -19.891 -4.328 1 83.88 40 GLU B C 1
ATOM 2628 O O . GLU B 1 40 ? -14.414 -20.719 -4.879 1 83.88 40 GLU B O 1
ATOM 2633 N N . ALA B 1 41 ? -16.266 -20.188 -3.744 1 82.25 41 ALA B N 1
ATOM 2634 C CA . ALA B 1 41 ? -16.75 -21.562 -3.771 1 82.25 41 ALA B CA 1
ATOM 2635 C C . ALA B 1 41 ? -16.984 -22.031 -5.203 1 82.25 41 ALA B C 1
ATOM 2637 O O . ALA B 1 41 ? -16.656 -23.172 -5.555 1 82.25 41 ALA B O 1
ATOM 2638 N N . GLN B 1 42 ? -17.516 -21.141 -5.973 1 82.44 42 GLN B N 1
ATOM 2639 C CA . GLN B 1 42 ? -17.75 -21.484 -7.371 1 82.44 42 GLN B CA 1
ATOM 2640 C C . GLN B 1 42 ? -16.453 -21.688 -8.125 1 82.44 42 GLN B C 1
ATOM 2642 O O . GLN B 1 42 ? -16.328 -22.609 -8.938 1 82.44 42 GLN B O 1
ATOM 2647 N N . SER B 1 43 ? -15.531 -20.75 -7.875 1 82.12 43 SER B N 1
ATOM 2648 C CA . SER B 1 43 ? -14.242 -20.875 -8.547 1 82.12 43 SER B CA 1
ATOM 2649 C C . SER B 1 43 ? -13.5 -22.125 -8.086 1 82.12 43 SER B C 1
ATOM 2651 O O . SER B 1 43 ? -12.805 -22.766 -8.883 1 82.12 43 SER B O 1
ATOM 2653 N N . ARG B 1 44 ? -13.633 -22.406 -6.859 1 83.44 44 ARG B N 1
ATOM 2654 C CA . ARG B 1 44 ? -12.992 -23.609 -6.324 1 83.44 44 ARG B CA 1
ATOM 2655 C C . ARG B 1 44 ? -13.562 -24.875 -6.977 1 83.44 44 ARG B C 1
ATOM 2657 O O . ARG B 1 44 ? -12.812 -25.781 -7.328 1 83.44 44 ARG B O 1
ATOM 2664 N N . ASP B 1 45 ? -14.859 -24.938 -7.117 1 83.19 45 ASP B N 1
ATOM 2665 C CA . ASP B 1 45 ? -15.5 -26.078 -7.758 1 83.19 45 ASP B CA 1
ATOM 2666 C C . ASP B 1 45 ? -15.078 -26.188 -9.219 1 83.19 45 ASP B C 1
ATOM 2668 O O . ASP B 1 45 ? -14.836 -27.297 -9.719 1 83.19 45 ASP B O 1
ATOM 2672 N N . GLN B 1 46 ? -15.039 -25.031 -9.844 1 82.31 46 GLN B N 1
ATOM 2673 C CA . GLN B 1 46 ? -14.602 -25.047 -11.234 1 82.31 46 GLN B CA 1
ATOM 2674 C C . GLN B 1 46 ? -13.164 -25.547 -11.359 1 82.31 46 GLN B C 1
ATOM 2676 O O . GLN B 1 46 ? -12.836 -26.281 -12.289 1 82.31 46 GLN B O 1
ATOM 2681 N N . PHE B 1 47 ? -12.312 -25.109 -10.445 1 82.69 47 PHE B N 1
ATOM 2682 C CA . PHE B 1 47 ? -10.922 -25.531 -10.453 1 82.69 47 PHE B CA 1
ATOM 2683 C C . PHE B 1 47 ? -10.812 -27.031 -10.211 1 82.69 47 PHE B C 1
ATOM 2685 O O . PHE B 1 47 ? -10.008 -27.719 -10.844 1 82.69 47 PHE B O 1
ATOM 2692 N N . GLN B 1 48 ? -11.562 -27.531 -9.258 1 81.12 48 GLN B N 1
ATOM 2693 C CA . GLN B 1 48 ? -11.531 -28.969 -8.977 1 81.12 48 GLN B CA 1
ATOM 2694 C C . GLN B 1 48 ? -12.008 -29.781 -10.172 1 81.12 48 GLN B C 1
ATOM 2696 O O . GLN B 1 48 ? -11.469 -30.844 -10.469 1 81.12 48 GLN B O 1
ATOM 2701 N N . LEU B 1 49 ? -13.031 -29.234 -10.82 1 85.06 49 LEU B N 1
ATOM 2702 C CA . LEU B 1 49 ? -13.531 -29.906 -12.008 1 85.06 49 LEU B CA 1
ATOM 2703 C C . LEU B 1 49 ? -12.477 -29.922 -13.109 1 85.06 49 LEU B C 1
ATOM 2705 O O . LEU B 1 49 ? -12.297 -30.953 -13.773 1 85.06 49 LEU B O 1
ATOM 2709 N N . GLU B 1 50 ? -11.812 -28.812 -13.312 1 83 50 GLU B N 1
ATOM 2710 C CA . GLU B 1 50 ? -10.75 -28.75 -14.312 1 83 50 GLU B CA 1
ATOM 2711 C C . GLU B 1 50 ? -9.586 -29.672 -13.945 1 83 50 GLU B C 1
ATOM 2713 O O . GLU B 1 50 ? -8.977 -30.281 -14.82 1 83 50 GLU B O 1
ATOM 2718 N N . LYS B 1 51 ? -9.266 -29.672 -12.719 1 82.62 51 LYS B N 1
ATOM 2719 C CA . LYS B 1 51 ? -8.211 -30.562 -12.234 1 82.62 51 LYS B CA 1
ATOM 2720 C C . LYS B 1 51 ? -8.547 -32.031 -12.508 1 82.62 51 LYS B C 1
ATOM 2722 O O . LYS B 1 51 ? -7.695 -32.781 -12.961 1 82.62 51 LYS B O 1
ATOM 2727 N N . LEU B 1 52 ? -9.812 -32.406 -12.195 1 81.62 52 LEU B N 1
ATOM 2728 C CA . LEU B 1 52 ? -10.258 -33.75 -12.414 1 81.62 52 LEU B CA 1
ATOM 2729 C C . LEU B 1 52 ? -10.297 -34.094 -13.906 1 81.62 52 LEU B C 1
ATOM 2731 O O . LEU B 1 52 ? -9.953 -35.188 -14.312 1 81.62 52 LEU B O 1
ATOM 2735 N N . ARG B 1 53 ? -10.805 -33.094 -14.656 1 82.94 53 ARG B N 1
ATOM 2736 C CA . ARG B 1 53 ? -10.812 -33.281 -16.109 1 82.94 53 ARG B CA 1
ATOM 2737 C C . ARG B 1 53 ? -9.398 -33.5 -16.641 1 82.94 53 ARG B C 1
ATOM 2739 O O . ARG B 1 53 ? -9.188 -34.312 -17.531 1 82.94 53 ARG B O 1
ATOM 2746 N N . PHE B 1 54 ? -8.453 -32.781 -16.156 1 81.12 54 PHE B N 1
ATOM 2747 C CA . PHE B 1 54 ? -7.059 -32.938 -16.547 1 81.12 54 PHE B CA 1
ATOM 2748 C C . PHE B 1 54 ? -6.52 -34.312 -16.172 1 81.12 54 PHE B C 1
ATOM 2750 O O . PHE B 1 54 ? -5.816 -34.938 -16.953 1 81.12 54 PHE B O 1
ATOM 2757 N N . LEU B 1 55 ? -6.82 -34.781 -14.977 1 80.94 55 LEU B N 1
ATOM 2758 C CA . LEU B 1 55 ? -6.352 -36.062 -14.5 1 80.94 55 LEU B CA 1
ATOM 2759 C C . LEU B 1 55 ? -6.992 -37.219 -15.289 1 80.94 55 LEU B C 1
ATOM 2761 O O . LEU B 1 55 ? -6.379 -38.25 -15.484 1 80.94 55 LEU B O 1
ATOM 2765 N N . GLU B 1 56 ? -8.219 -36.969 -15.719 1 81.94 56 GLU B N 1
ATOM 2766 C CA . GLU B 1 56 ? -8.914 -37.969 -16.516 1 81.94 56 GLU B CA 1
ATOM 2767 C C . GLU B 1 56 ? -8.32 -38.062 -17.906 1 81.94 56 GLU B C 1
ATOM 2769 O O . GLU B 1 56 ? -8.258 -39.156 -18.484 1 81.94 56 GLU B O 1
ATOM 2774 N N . ASN B 1 57 ? -7.941 -36.938 -18.469 1 81.06 57 ASN B N 1
ATOM 2775 C CA . ASN B 1 57 ? -7.387 -36.906 -19.812 1 81.06 57 ASN B CA 1
ATOM 2776 C C . ASN B 1 57 ? -5.957 -37.438 -19.844 1 81.06 57 ASN B C 1
ATOM 2778 O O . ASN B 1 57 ? -5.527 -38.031 -20.844 1 81.06 57 ASN B O 1
ATOM 2782 N N . TYR B 1 58 ? -5.309 -37.094 -18.734 1 78.31 58 TYR B N 1
ATOM 2783 C CA . TYR B 1 58 ? -3.928 -37.562 -18.656 1 78.31 58 TYR B CA 1
ATOM 2784 C C . TYR B 1 58 ? -3.744 -38.531 -17.484 1 78.31 58 TYR B C 1
ATOM 2786 O O . TYR B 1 58 ? -3.414 -38.094 -16.375 1 78.31 58 TYR B O 1
ATOM 2794 N N . THR B 1 59 ? -4.02 -39.781 -17.672 1 73.81 59 THR B N 1
ATOM 2795 C CA . THR B 1 59 ? -4.086 -40.844 -16.656 1 73.81 59 THR B CA 1
ATOM 2796 C C . THR B 1 59 ? -2.699 -41.125 -16.094 1 73.81 59 THR B C 1
ATOM 2798 O O . THR B 1 59 ? -2.57 -41.75 -15.047 1 73.81 59 THR B O 1
ATOM 2801 N N . CYS B 1 60 ? -1.688 -40.656 -16.875 1 74.25 60 CYS B N 1
ATOM 2802 C CA . CYS B 1 60 ? -0.336 -40.938 -16.406 1 74.25 60 CYS B CA 1
ATOM 2803 C C . CYS B 1 60 ? 0.021 -40.062 -15.219 1 74.25 60 CYS B C 1
ATOM 2805 O O . CYS B 1 60 ? 0.984 -40.344 -14.5 1 74.25 60 CYS B O 1
ATOM 2807 N N . LEU B 1 61 ? -0.758 -39.062 -15.07 1 75.62 61 LEU B N 1
ATOM 2808 C CA . LEU B 1 61 ? -0.455 -38.125 -14 1 75.62 61 LEU B CA 1
ATOM 2809 C C . LEU B 1 61 ? -1.171 -38.531 -12.711 1 75.62 61 LEU B C 1
ATOM 2811 O O . LEU B 1 61 ? -2.393 -38.688 -12.703 1 75.62 61 LEU B O 1
ATOM 2815 N N . ASP B 1 62 ? -0.382 -39 -11.734 1 76 62 ASP B N 1
ATOM 2816 C CA . ASP B 1 62 ? -0.932 -39.281 -10.414 1 76 62 ASP B CA 1
ATOM 2817 C C . ASP B 1 62 ? -1.246 -37.969 -9.664 1 76 62 ASP B C 1
ATOM 2819 O O . ASP B 1 62 ? -0.747 -36.906 -10.016 1 76 62 ASP B O 1
ATOM 2823 N N . GLN B 1 63 ? -2.168 -38 -8.789 1 78.44 63 GLN B N 1
ATOM 2824 C CA . GLN B 1 63 ? -2.559 -36.875 -7.965 1 78.44 63 GLN B CA 1
ATOM 2825 C C . GLN B 1 63 ? -1.352 -36.25 -7.254 1 78.44 63 GLN B C 1
ATOM 2827 O O . GLN B 1 63 ? -1.24 -35.031 -7.141 1 78.44 63 GLN B O 1
ATOM 2832 N N . LYS B 1 64 ? -0.458 -37.125 -6.859 1 78.31 64 LYS B N 1
ATOM 2833 C CA . LYS B 1 64 ? 0.715 -36.656 -6.137 1 78.31 64 LYS B CA 1
ATOM 2834 C C . LYS B 1 64 ? 1.658 -35.875 -7.062 1 78.31 64 LYS B C 1
ATOM 2836 O O . LYS B 1 64 ? 2.232 -34.875 -6.672 1 78.31 64 LYS B O 1
ATOM 2841 N N . ALA B 1 65 ? 1.753 -36.406 -8.273 1 78.62 65 ALA B N 1
ATOM 2842 C CA . ALA B 1 65 ? 2.609 -35.719 -9.25 1 78.62 65 ALA B CA 1
ATOM 2843 C C . ALA B 1 65 ? 2.047 -34.375 -9.633 1 78.62 65 ALA B C 1
ATOM 2845 O O . ALA B 1 65 ? 2.799 -33.406 -9.812 1 78.62 65 ALA B O 1
ATOM 2846 N N . LEU B 1 66 ? 0.793 -34.281 -9.734 1 79.69 66 LEU B N 1
ATOM 2847 C CA . LEU B 1 66 ? 0.135 -33.031 -10.062 1 79.69 66 LEU B CA 1
ATOM 2848 C C . LEU B 1 66 ? 0.345 -32 -8.961 1 79.69 66 LEU B C 1
ATOM 2850 O O . LEU B 1 66 ? 0.617 -30.844 -9.242 1 79.69 66 LEU B O 1
ATOM 2854 N N . GLU B 1 67 ? 0.218 -32.375 -7.703 1 79.56 67 GLU B N 1
ATOM 2855 C CA . GLU B 1 67 ? 0.412 -31.469 -6.574 1 79.56 67 GLU B CA 1
ATOM 2856 C C . GLU B 1 67 ? 1.854 -30.984 -6.508 1 79.56 67 GLU B C 1
ATOM 2858 O O . GLU B 1 67 ? 2.104 -29.828 -6.141 1 79.56 67 GLU B O 1
ATOM 2863 N N . GLN B 1 68 ? 2.773 -31.844 -6.801 1 78.69 68 GLN B N 1
ATOM 2864 C CA . GLN B 1 68 ? 4.176 -31.438 -6.828 1 78.69 68 GLN B CA 1
ATOM 2865 C C . GLN B 1 68 ? 4.418 -30.391 -7.91 1 78.69 68 GLN B C 1
ATOM 2867 O O . GLN B 1 68 ? 5.18 -29.438 -7.707 1 78.69 68 GLN B O 1
ATOM 2872 N N . PHE B 1 69 ? 3.787 -30.656 -8.992 1 80.25 69 PHE B N 1
ATOM 2873 C CA . PHE B 1 69 ? 3.936 -29.688 -10.078 1 80.25 69 PHE B CA 1
ATOM 2874 C C . PHE B 1 69 ? 3.305 -28.359 -9.711 1 80.25 69 PHE B C 1
ATOM 2876 O O . PHE B 1 69 ? 3.855 -27.297 -10.023 1 80.25 69 PHE B O 1
ATOM 2883 N N . VAL B 1 70 ? 2.164 -28.375 -9.102 1 80.75 70 VAL B N 1
ATOM 2884 C CA . VAL B 1 70 ? 1.504 -27.172 -8.641 1 80.75 70 VAL B CA 1
ATOM 2885 C C . VAL B 1 70 ? 2.426 -26.406 -7.688 1 80.75 70 VAL B C 1
ATOM 2887 O O . VAL B 1 70 ? 2.521 -25.172 -7.75 1 80.75 70 VAL B O 1
ATOM 2890 N N . GLN B 1 71 ? 3.113 -27.062 -6.84 1 77.56 71 GLN B N 1
ATOM 2891 C CA . GLN B 1 71 ? 4.031 -26.438 -5.891 1 77.56 71 GLN B CA 1
ATOM 2892 C C . GLN B 1 71 ? 5.199 -25.766 -6.609 1 77.56 71 GLN B C 1
ATOM 2894 O O . GLN B 1 71 ? 5.633 -24.688 -6.223 1 77.56 71 GLN B O 1
ATOM 2899 N N . VAL B 1 72 ? 5.68 -26.469 -7.641 1 78.19 72 VAL B N 1
ATOM 2900 C CA . VAL B 1 72 ? 6.797 -25.922 -8.406 1 78.19 72 VAL B CA 1
ATOM 2901 C C . VAL B 1 72 ? 6.359 -24.641 -9.117 1 78.19 72 VAL B C 1
ATOM 2903 O O . VAL B 1 72 ? 7.105 -23.656 -9.148 1 78.19 72 VAL B O 1
ATOM 2906 N N . ILE B 1 73 ? 5.133 -24.609 -9.594 1 77.62 73 ILE B N 1
ATOM 2907 C CA . ILE B 1 73 ? 4.609 -23.438 -10.289 1 77.62 73 ILE B CA 1
ATOM 2908 C C . ILE B 1 73 ? 4.398 -22.297 -9.305 1 77.62 73 ILE B C 1
ATOM 2910 O O . ILE B 1 73 ? 4.73 -21.141 -9.594 1 77.62 73 ILE B O 1
ATOM 2914 N N . MET B 1 74 ? 3.873 -22.609 -8.188 1 76.38 74 MET B N 1
ATOM 2915 C CA . MET B 1 74 ? 3.615 -21.578 -7.172 1 76.38 74 MET B CA 1
ATOM 2916 C C . MET B 1 74 ? 4.922 -20.969 -6.668 1 76.38 74 MET B C 1
ATOM 2918 O O . MET B 1 74 ? 5 -19.766 -6.445 1 76.38 74 MET B O 1
ATOM 2922 N N . GLU B 1 75 ? 5.895 -21.797 -6.465 1 73.38 75 GLU B N 1
ATOM 2923 C CA . GLU B 1 75 ? 7.188 -21.297 -6.012 1 73.38 75 GLU B CA 1
ATOM 2924 C C . GLU B 1 75 ? 7.824 -20.375 -7.055 1 73.38 75 GLU B C 1
ATOM 2926 O O . GLU B 1 75 ? 8.422 -19.359 -6.711 1 73.38 75 GLU B O 1
ATOM 2931 N N . ALA B 1 76 ? 7.695 -20.797 -8.32 1 74 76 ALA B N 1
ATOM 2932 C CA . ALA B 1 76 ? 8.219 -19.953 -9.398 1 74 76 ALA B CA 1
ATOM 2933 C C . ALA B 1 76 ? 7.473 -18.625 -9.477 1 74 76 ALA B C 1
ATOM 2935 O O . ALA B 1 76 ? 8.086 -17.578 -9.695 1 74 76 ALA B O 1
ATOM 2936 N N . TRP B 1 77 ? 6.234 -18.688 -9.227 1 70.94 77 TRP B N 1
ATOM 2937 C CA . TRP B 1 77 ? 5.402 -17.484 -9.281 1 70.94 77 TRP B CA 1
ATOM 2938 C C . TRP B 1 77 ? 5.754 -16.531 -8.148 1 70.94 77 TRP B C 1
ATOM 2940 O O . TRP B 1 77 ? 5.852 -15.312 -8.367 1 70.94 77 TRP B O 1
ATOM 2950 N N . VAL B 1 78 ? 5.926 -17.109 -6.988 1 68.38 78 VAL B N 1
ATOM 2951 C CA . VAL B 1 78 ? 6.246 -16.281 -5.828 1 68.38 78 VAL B CA 1
ATOM 2952 C C . VAL B 1 78 ? 7.605 -15.617 -6.027 1 68.38 78 VAL B C 1
ATOM 2954 O O . VAL B 1 78 ? 7.82 -14.492 -5.59 1 68.38 78 VAL B O 1
ATOM 2957 N N . LYS B 1 79 ? 8.523 -16.375 -6.738 1 68.25 79 LYS B N 1
ATOM 2958 C CA . LYS B 1 79 ? 9.859 -15.836 -7 1 68.25 79 LYS B CA 1
ATOM 2959 C C . LYS B 1 79 ? 9.852 -14.914 -8.219 1 68.25 79 LYS B C 1
ATOM 2961 O O . LYS B 1 79 ? 10.898 -14.391 -8.609 1 68.25 79 LYS B O 1
ATOM 2966 N N . GLY B 1 80 ? 8.641 -14.703 -8.758 1 65 80 GLY B N 1
ATOM 2967 C CA . GLY B 1 80 ? 8.484 -13.719 -9.812 1 65 80 GLY B CA 1
ATOM 2968 C C . GLY B 1 80 ? 8.742 -14.281 -11.203 1 65 80 GLY B C 1
ATOM 2969 O O . GLY B 1 80 ? 9.086 -13.539 -12.125 1 65 80 GLY B O 1
ATOM 2970 N N . VAL B 1 81 ? 8.852 -15.555 -11.359 1 70 81 VAL B N 1
ATOM 2971 C CA . VAL B 1 81 ? 9.102 -16.172 -12.656 1 70 81 VAL B CA 1
ATOM 2972 C C . VAL B 1 81 ? 7.781 -16.5 -13.336 1 70 81 VAL B C 1
ATOM 2974 O O . VAL B 1 81 ? 6.859 -17.016 -12.695 1 70 81 VAL B O 1
ATOM 2977 N N . ASN B 1 82 ? 7.512 -15.922 -14.492 1 64.62 82 ASN B N 1
ATOM 2978 C CA . ASN B 1 82 ? 6.301 -16.25 -15.242 1 64.62 82 ASN B CA 1
ATOM 2979 C C . ASN B 1 82 ? 6.312 -17.688 -15.727 1 64.62 82 ASN B C 1
ATOM 2981 O O . ASN B 1 82 ? 7.168 -18.078 -16.516 1 64.62 82 ASN B O 1
ATOM 2985 N N . PRO B 1 83 ? 5.461 -18.359 -15.047 1 63.72 83 PRO B N 1
ATOM 2986 C CA . PRO B 1 83 ? 5.457 -19.781 -15.406 1 63.72 83 PRO B CA 1
ATOM 2987 C C . PRO B 1 83 ? 4.926 -20.031 -16.812 1 63.72 83 PRO B C 1
ATOM 2989 O O . PRO B 1 83 ? 5.148 -21.094 -17.391 1 63.72 83 PRO B O 1
ATOM 2992 N N . LYS B 1 84 ? 4.129 -18.812 -17.281 1 56.03 84 LYS B N 1
ATOM 2993 C CA . LYS B 1 84 ? 3.561 -18.953 -18.609 1 56.03 84 LYS B CA 1
ATOM 2994 C C . LYS B 1 84 ? 4.605 -18.672 -19.688 1 56.03 84 LYS B C 1
ATOM 2996 O O . LYS B 1 84 ? 5.445 -17.781 -19.516 1 56.03 84 LYS B O 1
ATOM 3001 N N . GLY B 1 85 ? 4.895 -19.594 -20.656 1 53.81 85 GLY B N 1
ATOM 3002 C CA . GLY B 1 85 ? 5.578 -19.438 -21.922 1 53.81 85 GLY B CA 1
ATOM 3003 C C . GLY B 1 85 ? 6.996 -19.984 -21.906 1 53.81 85 GLY B C 1
ATOM 3004 O O . GLY B 1 85 ? 7.523 -20.328 -20.859 1 53.81 85 GLY B O 1
ATOM 3005 N N . ASN B 1 86 ? 7.52 -20.125 -23.047 1 48.47 86 ASN B N 1
ATOM 3006 C CA . ASN B 1 86 ? 8.852 -20.594 -23.406 1 48.47 86 ASN B CA 1
ATOM 3007 C C . ASN B 1 86 ? 9.938 -19.719 -22.781 1 48.47 86 ASN B C 1
ATOM 3009 O O . ASN B 1 86 ? 9.672 -18.609 -22.328 1 48.47 86 ASN B O 1
ATOM 3013 N N . SER B 1 87 ? 11.227 -20.219 -22.547 1 47.78 87 SER B N 1
ATOM 3014 C CA . SER B 1 87 ? 12.547 -19.719 -22.203 1 47.78 87 SER B CA 1
ATOM 3015 C C . SER B 1 87 ? 12.664 -18.219 -22.484 1 47.78 87 SER B C 1
ATOM 3017 O O . SER B 1 87 ? 13.547 -17.547 -21.938 1 47.78 87 SER B O 1
ATOM 3019 N N . THR B 1 88 ? 11.883 -17.641 -23.453 1 46.94 88 THR B N 1
ATOM 3020 C CA . THR B 1 88 ? 12.328 -16.344 -23.969 1 46.94 88 THR B CA 1
ATOM 3021 C C . THR B 1 88 ? 11.641 -15.203 -23.234 1 46.94 88 THR B C 1
ATOM 3023 O O . THR B 1 88 ? 11.641 -14.062 -23.719 1 46.94 88 THR B O 1
ATOM 3026 N N . ASN B 1 89 ? 10.938 -15.516 -22.328 1 53.03 89 ASN B N 1
ATOM 3027 C CA . ASN B 1 89 ? 10.156 -14.422 -21.75 1 53.03 89 ASN B CA 1
ATOM 3028 C C . ASN B 1 89 ? 11.047 -13.406 -21.062 1 53.03 89 ASN B C 1
ATOM 3030 O O . ASN B 1 89 ? 12.031 -13.766 -20.422 1 53.03 89 ASN B O 1
ATOM 3034 N N . PRO B 1 90 ? 10.852 -12.117 -21.516 1 57.25 90 PRO B N 1
ATOM 3035 C CA . PRO B 1 90 ? 11.633 -10.992 -21 1 57.25 90 PRO B CA 1
ATOM 3036 C C . PRO B 1 90 ? 11.688 -10.961 -19.469 1 57.25 90 PRO B C 1
ATOM 3038 O O . PRO B 1 90 ? 10.797 -11.5 -18.797 1 57.25 90 PRO B O 1
ATOM 3041 N N . SER B 1 91 ? 12.914 -10.969 -18.969 1 64.12 91 SER B N 1
ATOM 3042 C CA . SER B 1 91 ? 13.227 -10.797 -17.562 1 64.12 91 SER B CA 1
ATOM 3043 C C . SER B 1 91 ? 12.258 -9.828 -16.891 1 64.12 91 SER B C 1
ATOM 3045 O O . SER B 1 91 ? 11.852 -8.836 -17.5 1 64.12 91 SER B O 1
ATOM 3047 N N . ASN B 1 92 ? 11.508 -10.289 -15.859 1 72.06 92 ASN B N 1
ATOM 3048 C CA . ASN B 1 92 ? 10.625 -9.422 -15.086 1 72.06 92 ASN B CA 1
ATOM 3049 C C . ASN B 1 92 ? 11.406 -8.336 -14.344 1 72.06 92 ASN B C 1
ATOM 3051 O O . ASN B 1 92 ? 10.812 -7.395 -13.812 1 72.06 92 ASN B O 1
ATOM 3055 N N . TRP B 1 93 ? 12.742 -8.57 -14.359 1 77.75 93 TRP B N 1
ATOM 3056 C CA . TRP B 1 93 ? 13.547 -7.59 -13.641 1 77.75 93 TRP B CA 1
ATOM 3057 C C . TRP B 1 93 ? 14.406 -6.789 -14.609 1 77.75 93 TRP B C 1
ATOM 3059 O O . TRP B 1 93 ? 15.586 -6.527 -14.336 1 77.75 93 TRP B O 1
ATOM 3069 N N . ASP B 1 94 ? 13.789 -6.434 -15.727 1 80.5 94 ASP B N 1
ATOM 3070 C CA . ASP B 1 94 ? 14.445 -5.488 -16.625 1 80.5 94 ASP B CA 1
ATOM 3071 C C . ASP B 1 94 ? 14.5 -4.094 -16 1 80.5 94 ASP B C 1
ATOM 3073 O O . ASP B 1 94 ? 13.961 -3.869 -14.914 1 80.5 94 ASP B O 1
ATOM 3077 N N . PHE B 1 95 ? 15.281 -3.254 -16.625 1 83.56 95 PHE B N 1
ATOM 3078 C CA . PHE B 1 95 ? 15.461 -1.922 -16.047 1 83.56 95 PHE B CA 1
ATOM 3079 C C . PHE B 1 95 ? 14.125 -1.207 -15.914 1 83.56 95 PHE B C 1
ATOM 3081 O O . PHE B 1 95 ? 13.867 -0.544 -14.906 1 83.56 95 PHE B O 1
ATOM 3088 N N . GLY B 1 96 ? 13.273 -1.313 -16.906 1 82.12 96 GLY B N 1
ATOM 3089 C CA . GLY B 1 96 ? 11.961 -0.687 -16.828 1 82.12 96 GLY B CA 1
ATOM 3090 C C . GLY B 1 96 ? 11.109 -1.234 -15.703 1 82.12 96 GLY B C 1
ATOM 3091 O O . GLY B 1 96 ? 10.445 -0.473 -14.992 1 82.12 96 GLY B O 1
ATOM 3092 N N . SER B 1 97 ? 11.25 -2.488 -15.523 1 83.94 97 SER B N 1
ATOM 3093 C CA . SER B 1 97 ? 10.477 -3.129 -14.461 1 83.94 97 SER B CA 1
ATOM 3094 C C . SER B 1 97 ? 11.055 -2.814 -13.086 1 83.94 97 SER B C 1
ATOM 3096 O O . SER B 1 97 ? 10.312 -2.674 -12.109 1 83.94 97 SER B O 1
ATOM 3098 N N . SER B 1 98 ? 12.375 -2.773 -13.102 1 87.38 98 SER B N 1
ATOM 3099 C CA . SER B 1 98 ? 13.016 -2.424 -11.836 1 87.38 98 SER B CA 1
ATOM 3100 C C . SER B 1 98 ? 12.703 -0.985 -11.438 1 87.38 98 SER B C 1
ATOM 3102 O O . SER B 1 98 ? 12.555 -0.681 -10.25 1 87.38 98 SER B O 1
ATOM 3104 N N . PHE B 1 99 ? 12.641 -0.159 -12.43 1 89.31 99 PHE B N 1
ATOM 3105 C CA . PHE B 1 99 ? 12.25 1.224 -12.172 1 89.31 99 PHE B CA 1
ATOM 3106 C C . PHE B 1 99 ? 10.828 1.3 -11.641 1 89.31 99 PHE B C 1
ATOM 3108 O O . PHE B 1 99 ? 10.539 2.072 -10.727 1 89.31 99 PHE B O 1
ATOM 3115 N N . PHE B 1 100 ? 10.008 0.556 -12.234 1 88.31 100 PHE B N 1
ATOM 3116 C CA . PHE B 1 100 ? 8.625 0.478 -11.789 1 88.31 100 PHE B CA 1
ATOM 3117 C C . PHE B 1 100 ? 8.547 -0.016 -10.344 1 88.31 100 PHE B C 1
ATOM 3119 O O . PHE B 1 100 ? 7.82 0.55 -9.531 1 88.31 100 PHE B O 1
ATOM 3126 N N . PHE B 1 101 ? 9.352 -0.977 -10.062 1 89.56 101 PHE B N 1
ATOM 3127 C CA . PHE B 1 101 ? 9.367 -1.556 -8.727 1 89.56 101 PHE B CA 1
ATOM 3128 C C . PHE B 1 101 ? 9.891 -0.548 -7.707 1 89.56 101 PHE B C 1
ATOM 3130 O O . PHE B 1 101 ? 9.312 -0.39 -6.633 1 89.56 101 PHE B O 1
ATOM 3137 N N . ALA B 1 102 ? 10.922 0.036 -8.047 1 92.06 102 ALA B N 1
ATOM 3138 C CA . ALA B 1 102 ? 11.516 1.022 -7.148 1 92.06 102 ALA B CA 1
ATOM 3139 C C . ALA B 1 102 ? 10.539 2.164 -6.867 1 92.06 102 ALA B C 1
ATOM 3141 O O . ALA B 1 102 ? 10.438 2.637 -5.73 1 92.06 102 ALA B O 1
ATOM 3142 N N . SER B 1 103 ? 9.898 2.566 -7.871 1 91 103 SER B N 1
ATOM 3143 C CA . SER B 1 103 ? 8.93 3.652 -7.715 1 91 103 SER B CA 1
ATOM 3144 C C . SER B 1 103 ? 7.766 3.232 -6.828 1 91 103 SER B C 1
ATOM 3146 O O . SER B 1 103 ? 7.285 4.016 -6.008 1 91 103 SER B O 1
ATOM 3148 N N . THR B 1 104 ? 7.281 2.035 -6.977 1 91 104 THR B N 1
ATOM 3149 C CA . THR B 1 104 ? 6.16 1.546 -6.18 1 91 104 THR B CA 1
ATOM 3150 C C . THR B 1 104 ? 6.566 1.372 -4.719 1 91 104 THR B C 1
ATOM 3152 O O . THR B 1 104 ? 5.758 1.58 -3.814 1 91 104 THR B O 1
ATOM 3155 N N . VAL B 1 105 ? 7.789 1.103 -4.496 1 92.44 105 VAL B N 1
ATOM 3156 C CA . VAL B 1 105 ? 8.281 0.901 -3.137 1 92.44 105 VAL B CA 1
ATOM 3157 C C . VAL B 1 105 ? 8.281 2.23 -2.385 1 92.44 105 VAL B C 1
ATOM 3159 O O . VAL B 1 105 ? 7.801 2.307 -1.251 1 92.44 105 VAL B O 1
ATOM 3162 N N . ILE B 1 106 ? 8.734 3.248 -3.025 1 92.62 106 ILE B N 1
ATOM 3163 C CA . ILE B 1 106 ? 8.852 4.547 -2.367 1 92.62 106 ILE B CA 1
ATOM 3164 C C . ILE B 1 106 ? 7.461 5.156 -2.182 1 92.62 106 ILE B C 1
ATOM 3166 O O . ILE B 1 106 ? 7.246 5.965 -1.275 1 92.62 106 ILE B O 1
ATOM 3170 N N . THR B 1 107 ? 6.539 4.762 -3.039 1 91.69 107 THR B N 1
ATOM 3171 C CA . THR B 1 107 ? 5.168 5.242 -2.938 1 91.69 107 THR B CA 1
ATOM 3172 C C . THR B 1 107 ? 4.316 4.289 -2.102 1 91.69 107 THR B C 1
ATOM 3174 O O . THR B 1 107 ? 3.105 4.477 -1.978 1 91.69 107 THR B O 1
ATOM 3177 N N . THR B 1 108 ? 4.82 3.256 -1.54 1 91.94 108 THR B N 1
ATOM 3178 C CA . THR B 1 108 ? 4.246 2.271 -0.63 1 91.94 108 THR B CA 1
ATOM 3179 C C . THR B 1 108 ? 3.186 1.436 -1.338 1 91.94 108 THR B C 1
ATOM 3181 O O . THR B 1 108 ? 2.162 1.089 -0.743 1 91.94 108 THR B O 1
ATOM 3184 N N . ILE B 1 109 ? 3.309 1.343 -2.596 1 91.19 109 ILE B N 1
ATOM 3185 C CA . ILE B 1 109 ? 2.443 0.467 -3.381 1 91.19 109 ILE B CA 1
ATOM 3186 C C . ILE B 1 109 ? 3.09 -0.91 -3.516 1 91.19 109 ILE B C 1
ATOM 3188 O O . ILE B 1 109 ? 4.234 -1.023 -3.961 1 91.19 109 ILE B O 1
ATOM 3192 N N . GLY B 1 110 ? 2.494 -1.93 -3.111 1 87.5 110 GLY B N 1
ATOM 3193 C CA . GLY B 1 110 ? 3.018 -3.281 -3.219 1 87.5 110 GLY B CA 1
ATOM 3194 C C . GLY B 1 110 ? 2.156 -4.191 -4.074 1 87.5 110 GLY B C 1
ATOM 3195 O O . GLY B 1 110 ? 1.231 -4.832 -3.57 1 87.5 110 GLY B O 1
ATOM 3196 N N . TYR B 1 111 ? 2.467 -4.32 -5.297 1 83.62 111 TYR B N 1
ATOM 3197 C CA . TYR B 1 111 ? 1.698 -5.184 -6.184 1 83.62 111 TYR B CA 1
ATOM 3198 C C . TYR B 1 111 ? 1.974 -6.656 -5.891 1 83.62 111 TYR B C 1
ATOM 3200 O O . TYR B 1 111 ? 1.104 -7.508 -6.09 1 83.62 111 TYR B O 1
ATOM 3208 N N . GLY B 1 112 ? 3.193 -6.969 -5.41 1 75.5 112 GLY B N 1
ATOM 3209 C CA . GLY B 1 112 ? 3.521 -8.336 -5.039 1 75.5 112 GLY B CA 1
ATOM 3210 C C . GLY B 1 112 ? 3.959 -9.188 -6.219 1 75.5 112 GLY B C 1
ATOM 3211 O O . GLY B 1 112 ? 4.367 -10.336 -6.043 1 75.5 112 GLY B O 1
ATOM 3212 N N . ASN B 1 113 ? 3.744 -8.695 -7.504 1 73.44 113 ASN B N 1
ATOM 3213 C CA . ASN B 1 113 ? 4.195 -9.438 -8.672 1 73.44 113 ASN B CA 1
ATOM 3214 C C . ASN B 1 113 ? 5.715 -9.523 -8.734 1 73.44 113 ASN B C 1
ATOM 3216 O O . ASN B 1 113 ? 6.27 -10.508 -9.219 1 73.44 113 ASN B O 1
ATOM 3220 N N . LEU B 1 114 ? 6.336 -8.492 -8.312 1 75.75 114 LEU B N 1
ATOM 3221 C CA . LEU B 1 114 ? 7.789 -8.461 -8.211 1 75.75 114 LEU B CA 1
ATOM 3222 C C . LEU B 1 114 ? 8.234 -8.211 -6.773 1 75.75 114 LEU B C 1
ATOM 3224 O O . LEU B 1 114 ? 7.73 -7.305 -6.113 1 75.75 114 LEU B O 1
ATOM 3228 N N . ALA B 1 115 ? 8.812 -9.188 -6.176 1 77 115 ALA B N 1
ATOM 3229 C CA . ALA B 1 115 ? 9.344 -9.031 -4.824 1 77 115 ALA B CA 1
ATOM 3230 C C . ALA B 1 115 ? 10.766 -9.586 -4.73 1 77 115 ALA B C 1
ATOM 3232 O O . ALA B 1 115 ? 11.109 -10.547 -5.426 1 77 115 ALA B O 1
ATOM 3233 N N . PRO B 1 116 ? 11.5 -8.891 -4.066 1 80.94 116 PRO B N 1
ATOM 3234 C CA . PRO B 1 116 ? 12.883 -9.367 -3.918 1 80.94 116 PRO B CA 1
ATOM 3235 C C . PRO B 1 116 ? 12.961 -10.742 -3.271 1 80.94 116 PRO B C 1
ATOM 3237 O O . PRO B 1 116 ? 12.344 -10.984 -2.23 1 80.94 116 PRO B O 1
ATOM 3240 N N . SER B 1 117 ? 13.594 -11.68 -3.967 1 79 117 SER B N 1
ATOM 3241 C CA . SER B 1 117 ? 13.719 -13.047 -3.473 1 79 117 SER B CA 1
ATOM 3242 C C . SER B 1 117 ? 15.094 -13.289 -2.852 1 79 117 SER B C 1
ATOM 3244 O O . SER B 1 117 ? 15.266 -14.219 -2.064 1 79 117 SER B O 1
ATOM 3246 N N . THR B 1 118 ? 15.961 -12.406 -3.119 1 84.44 118 THR B N 1
ATOM 3247 C CA . THR B 1 118 ? 17.312 -12.562 -2.602 1 84.44 118 THR B CA 1
ATOM 3248 C C . THR B 1 118 ? 17.453 -11.906 -1.229 1 84.44 118 THR B C 1
ATOM 3250 O O . THR B 1 118 ? 16.703 -10.992 -0.893 1 84.44 118 THR B O 1
ATOM 3253 N N . GLU B 1 119 ? 18.297 -12.453 -0.403 1 87.81 119 GLU B N 1
ATOM 3254 C CA . GLU B 1 119 ? 18.547 -11.875 0.914 1 87.81 119 GLU B CA 1
ATOM 3255 C C . GLU B 1 119 ? 19.047 -10.438 0.799 1 87.81 119 GLU B C 1
ATOM 3257 O O . GLU B 1 119 ? 18.594 -9.555 1.538 1 87.81 119 GLU B O 1
ATOM 3262 N N . ALA B 1 120 ? 19.953 -10.289 -0.142 1 88.88 120 ALA B N 1
ATOM 3263 C CA . ALA B 1 120 ? 20.5 -8.945 -0.342 1 88.88 120 ALA B CA 1
ATOM 3264 C C . ALA B 1 120 ? 19.422 -7.984 -0.842 1 88.88 120 ALA B C 1
ATOM 3266 O O . ALA B 1 120 ? 19.406 -6.816 -0.451 1 88.88 120 ALA B O 1
ATOM 3267 N N . GLY B 1 121 ? 18.562 -8.492 -1.655 1 87.19 121 GLY B N 1
ATOM 3268 C CA . GLY B 1 121 ? 17.484 -7.652 -2.166 1 87.19 121 GLY B CA 1
ATOM 3269 C C . GLY B 1 121 ? 16.484 -7.242 -1.099 1 87.19 121 GLY B C 1
ATOM 3270 O O . GLY B 1 121 ? 16.016 -6.105 -1.092 1 87.19 121 GLY B O 1
ATOM 3271 N N . GLN B 1 122 ? 16.219 -8.117 -0.163 1 89.06 122 GLN B N 1
ATOM 3272 C CA . GLN B 1 122 ? 15.273 -7.836 0.91 1 89.06 122 GLN B CA 1
ATOM 3273 C C . GLN B 1 122 ? 15.836 -6.801 1.88 1 89.06 122 GLN B C 1
ATOM 3275 O O . GLN B 1 122 ? 15.125 -5.891 2.307 1 89.06 122 GLN B O 1
ATOM 3280 N N . VAL B 1 123 ? 17.062 -6.977 2.213 1 89.75 123 VAL B N 1
ATOM 3281 C CA . VAL B 1 123 ? 17.703 -6.035 3.129 1 89.75 123 VAL B CA 1
ATOM 3282 C C . VAL B 1 123 ? 17.812 -4.664 2.467 1 89.75 123 VAL B C 1
ATOM 3284 O O . VAL B 1 123 ? 17.547 -3.641 3.102 1 89.75 123 VAL B O 1
ATOM 3287 N N . PHE B 1 124 ? 18.219 -4.633 1.221 1 91.88 124 PHE B N 1
ATOM 3288 C CA . PHE B 1 124 ? 18.312 -3.373 0.494 1 91.88 124 PHE B CA 1
ATOM 3289 C C . PHE B 1 124 ? 16.938 -2.711 0.383 1 91.88 124 PHE B C 1
ATOM 3291 O O . PHE B 1 124 ? 16.828 -1.485 0.457 1 91.88 124 PHE B O 1
ATOM 3298 N N . CYS B 1 125 ? 15.883 -3.555 0.131 1 91.06 125 CYS B N 1
ATOM 3299 C CA . CYS B 1 125 ? 14.531 -3.029 0.003 1 91.06 125 CYS B CA 1
ATOM 3300 C C . CYS B 1 125 ? 14.094 -2.322 1.283 1 91.06 125 CYS B C 1
ATOM 3302 O O . CYS B 1 125 ? 13.453 -1.271 1.23 1 91.06 125 CYS B O 1
ATOM 3304 N N . VAL B 1 126 ? 14.484 -2.889 2.449 1 90.56 126 VAL B N 1
ATOM 3305 C CA . VAL B 1 126 ? 14.125 -2.301 3.738 1 90.56 126 VAL B CA 1
ATOM 3306 C C . VAL B 1 126 ? 14.82 -0.95 3.898 1 90.56 126 VAL B C 1
ATOM 3308 O O . VAL B 1 126 ? 14.188 0.039 4.273 1 90.56 126 VAL B O 1
ATOM 3311 N N . PHE B 1 127 ? 16.031 -0.866 3.543 1 91.94 127 PHE B N 1
ATOM 3312 C CA . PHE B 1 127 ? 16.781 0.377 3.652 1 91.94 127 PHE B CA 1
ATOM 3313 C C . PHE B 1 127 ? 16.312 1.395 2.625 1 91.94 127 PHE B C 1
ATOM 3315 O O . PHE B 1 127 ? 16.188 2.584 2.928 1 91.94 127 PHE B O 1
ATOM 3322 N N . TYR B 1 128 ? 16.094 0.893 1.436 1 93.88 128 TYR B N 1
ATOM 3323 C CA . TYR B 1 128 ? 15.602 1.751 0.364 1 93.88 128 TYR B CA 1
ATOM 3324 C C . TYR B 1 128 ? 14.25 2.363 0.729 1 93.88 128 TYR B C 1
ATOM 3326 O O . TYR B 1 128 ? 14.016 3.549 0.491 1 93.88 128 TYR B O 1
ATOM 3334 N N . ALA B 1 129 ? 13.406 1.547 1.321 1 92.38 129 ALA B N 1
ATOM 3335 C CA . ALA B 1 129 ? 12.086 2.02 1.718 1 92.38 129 ALA B CA 1
ATOM 3336 C C . ALA B 1 129 ? 12.18 2.996 2.887 1 92.38 129 ALA B C 1
ATOM 3338 O O . ALA B 1 129 ? 11.445 3.986 2.936 1 92.38 129 ALA B O 1
ATOM 3339 N N . LEU B 1 130 ? 13.047 2.732 3.801 1 90.12 130 LEU B N 1
ATOM 3340 C CA . LEU B 1 130 ? 13.219 3.57 4.984 1 90.12 130 LEU B CA 1
ATOM 3341 C C . LEU B 1 130 ? 13.625 4.988 4.59 1 90.12 130 LEU B C 1
ATOM 3343 O O . LEU B 1 130 ? 13.148 5.961 5.176 1 90.12 130 LEU B O 1
ATOM 3347 N N . MET B 1 131 ? 14.43 5.094 3.635 1 92.5 131 MET B N 1
ATOM 3348 C CA . MET B 1 131 ? 14.906 6.402 3.188 1 92.5 131 MET B CA 1
ATOM 3349 C C . MET B 1 131 ? 13.992 6.973 2.107 1 92.5 131 MET B C 1
ATOM 3351 O O . MET B 1 131 ? 13.844 8.188 2 1 92.5 131 MET B O 1
ATOM 3355 N N . GLY B 1 132 ? 13.492 6.117 1.344 1 92.56 132 GLY B N 1
ATOM 3356 C CA . GLY B 1 132 ? 12.711 6.547 0.193 1 92.56 132 GLY B CA 1
ATOM 3357 C C . GLY B 1 132 ? 11.336 7.074 0.565 1 92.56 132 GLY B C 1
ATOM 3358 O O . GLY B 1 132 ? 10.875 8.062 -0.004 1 92.56 132 GLY B O 1
ATOM 3359 N N . ILE B 1 133 ? 10.625 6.441 1.492 1 90.69 133 ILE B N 1
ATOM 3360 C CA . ILE B 1 133 ? 9.266 6.805 1.861 1 90.69 133 ILE B CA 1
ATOM 3361 C C . ILE B 1 133 ? 9.242 8.219 2.432 1 90.69 133 ILE B C 1
ATOM 3363 O O . ILE B 1 133 ? 8.477 9.07 1.968 1 90.69 133 ILE B O 1
ATOM 3367 N N . PRO B 1 134 ? 10.133 8.492 3.438 1 87.06 134 PRO B N 1
ATOM 3368 C CA . PRO B 1 134 ? 10.164 9.875 3.922 1 87.06 134 PRO B CA 1
ATOM 3369 C C . PRO B 1 134 ? 10.555 10.875 2.832 1 87.06 134 PRO B C 1
ATOM 3371 O O . PRO B 1 134 ? 10.039 11.992 2.807 1 87.06 134 PRO B O 1
ATOM 3374 N N . LEU B 1 135 ? 11.43 10.477 2.023 1 89.62 135 LEU B N 1
ATOM 3375 C CA . LEU B 1 135 ? 11.812 11.344 0.913 1 89.62 135 LEU B CA 1
ATOM 3376 C C . LEU B 1 135 ? 10.609 11.656 0.024 1 89.62 135 LEU B C 1
ATOM 3378 O O . LEU B 1 135 ? 10.438 12.797 -0.41 1 89.62 135 LEU B O 1
ATOM 3382 N N . ASN B 1 136 ? 9.867 10.648 -0.234 1 90.44 136 ASN B N 1
ATOM 3383 C CA . ASN B 1 136 ? 8.664 10.836 -1.042 1 90.44 136 ASN B CA 1
ATOM 3384 C C . ASN B 1 136 ? 7.664 11.766 -0.361 1 90.44 136 ASN B C 1
ATOM 3386 O O . ASN B 1 136 ? 7.066 12.625 -1.013 1 90.44 136 ASN B O 1
ATOM 3390 N N . VAL B 1 137 ? 7.535 11.617 0.886 1 85.81 137 VAL B N 1
ATOM 3391 C CA . VAL B 1 137 ? 6.598 12.445 1.637 1 85.81 137 VAL B CA 1
ATOM 3392 C C . VAL B 1 137 ? 7.07 13.898 1.626 1 85.81 137 VAL B C 1
ATOM 3394 O O . VAL B 1 137 ? 6.27 14.82 1.433 1 85.81 137 VAL B O 1
ATOM 3397 N N . VAL B 1 138 ? 8.336 14.094 1.851 1 84.69 138 VAL B N 1
ATOM 3398 C CA . VAL B 1 138 ? 8.914 15.438 1.841 1 84.69 138 VAL B CA 1
ATOM 3399 C C . VAL B 1 138 ? 8.766 16.047 0.452 1 84.69 138 VAL B C 1
ATOM 3401 O O . VAL B 1 138 ? 8.438 17.234 0.323 1 84.69 138 VAL B O 1
ATOM 3404 N N . PHE B 1 139 ? 9 15.32 -0.49 1 87.56 139 PHE B N 1
ATOM 3405 C CA . PHE B 1 139 ? 8.875 15.789 -1.865 1 87.56 139 PHE B CA 1
ATOM 3406 C C . PHE B 1 139 ? 7.438 16.203 -2.166 1 87.56 139 PHE B C 1
ATOM 3408 O O . PHE B 1 139 ? 7.207 17.266 -2.746 1 87.56 139 PHE B O 1
ATOM 3415 N N . LEU B 1 140 ? 6.48 15.375 -1.762 1 84.06 140 LEU B N 1
ATOM 3416 C CA . LEU B 1 140 ? 5.074 15.664 -2.02 1 84.06 140 LEU B CA 1
ATOM 3417 C C . LEU B 1 140 ? 4.621 16.891 -1.239 1 84.06 140 LEU B C 1
ATOM 3419 O O . LEU B 1 140 ? 3.834 17.703 -1.742 1 84.06 140 LEU B O 1
ATOM 3423 N N . ASN B 1 141 ? 5.152 17.016 -0.061 1 80.62 141 ASN B N 1
ATOM 3424 C CA . ASN B 1 141 ? 4.824 18.188 0.741 1 80.62 141 ASN B CA 1
ATOM 3425 C C . ASN B 1 141 ? 5.406 19.469 0.132 1 80.62 141 ASN B C 1
ATOM 3427 O O . ASN B 1 141 ? 4.766 20.516 0.147 1 80.62 141 ASN B O 1
ATOM 3431 N N . HIS B 1 142 ? 6.574 19.328 -0.294 1 81.56 142 HIS B N 1
ATOM 3432 C CA . HIS B 1 142 ? 7.211 20.484 -0.921 1 81.56 142 HIS B CA 1
ATOM 3433 C C . HIS B 1 142 ? 6.465 20.906 -2.18 1 81.56 142 HIS B C 1
ATOM 3435 O O . HIS B 1 142 ? 6.344 22.109 -2.457 1 81.56 142 HIS B O 1
ATOM 3441 N N . LEU B 1 143 ? 6.07 19.969 -2.922 1 77.12 143 LEU B N 1
ATOM 3442 C CA . LEU B 1 143 ? 5.297 20.25 -4.125 1 77.12 143 LEU B CA 1
ATOM 3443 C C . LEU B 1 143 ? 3.998 20.969 -3.773 1 77.12 143 LEU B C 1
ATOM 3445 O O . LEU B 1 143 ? 3.592 21.906 -4.469 1 77.12 143 LEU B O 1
ATOM 3449 N N . GLY B 1 144 ? 3.32 20.531 -2.719 1 72.81 144 GLY B N 1
ATOM 3450 C CA . GLY B 1 144 ? 2.096 21.172 -2.264 1 72.81 144 GLY B CA 1
ATOM 3451 C C . GLY B 1 144 ? 2.305 22.594 -1.784 1 72.81 144 GLY B C 1
ATOM 3452 O O . GLY B 1 144 ? 1.546 23.5 -2.146 1 72.81 144 GLY B O 1
ATOM 3453 N N . ILE B 1 145 ? 3.291 22.797 -1.02 1 73.12 145 ILE B N 1
ATOM 3454 C CA . ILE B 1 145 ? 3.58 24.125 -0.467 1 73.12 145 ILE B CA 1
ATOM 3455 C C . ILE B 1 145 ? 3.99 25.078 -1.59 1 73.12 145 ILE B C 1
ATOM 3457 O O . ILE B 1 145 ? 3.578 26.234 -1.609 1 73.12 145 ILE B O 1
ATOM 3461 N N . GLY B 1 146 ? 4.801 24.516 -2.402 1 71.88 146 GLY B N 1
ATOM 3462 C CA . GLY B 1 146 ? 5.246 25.344 -3.516 1 71.88 146 GLY B CA 1
ATOM 3463 C C . GLY B 1 146 ? 4.105 25.828 -4.395 1 71.88 146 GLY B C 1
ATOM 3464 O O . GLY B 1 146 ? 4.082 26.984 -4.816 1 71.88 146 GLY B O 1
ATOM 3465 N N . LEU B 1 147 ? 3.201 25.031 -4.602 1 70.25 147 LEU B N 1
ATOM 3466 C CA . LEU B 1 147 ? 2.066 25.391 -5.445 1 70.25 147 LEU B CA 1
ATOM 3467 C C . LEU B 1 147 ? 1.13 26.344 -4.719 1 70.25 147 LEU B C 1
ATOM 3469 O O . LEU B 1 147 ? 0.56 27.25 -5.332 1 70.25 147 LEU B O 1
ATOM 3473 N N . ARG B 1 148 ? 0.949 26.078 -3.482 1 69.88 148 ARG B N 1
ATOM 3474 C CA . ARG B 1 148 ? 0.147 26.984 -2.674 1 69.88 148 ARG B CA 1
ATOM 3475 C C . ARG B 1 148 ? 0.741 28.391 -2.682 1 69.88 148 ARG B C 1
ATOM 3477 O O . ARG B 1 148 ? 0.01 29.375 -2.771 1 69.88 148 ARG B O 1
ATOM 3484 N N . ALA B 1 149 ? 1.98 28.391 -2.52 1 67.12 149 ALA B N 1
ATOM 3485 C CA . ALA B 1 149 ? 2.672 29.688 -2.529 1 67.12 149 ALA B CA 1
ATOM 3486 C C . ALA B 1 149 ? 2.543 30.359 -3.889 1 67.12 149 ALA B C 1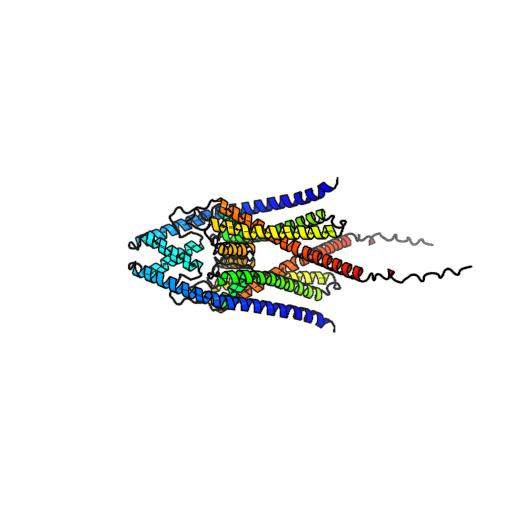
ATOM 3488 O O . ALA B 1 149 ? 2.352 31.578 -3.965 1 67.12 149 ALA B O 1
ATOM 3489 N N . HIS B 1 150 ? 2.643 29.578 -4.922 1 65.94 150 HIS B N 1
ATOM 3490 C CA . HIS B 1 150 ? 2.502 30.094 -6.273 1 65.94 150 HIS B CA 1
ATOM 3491 C C . HIS B 1 150 ? 1.1 30.656 -6.508 1 65.94 150 HIS B C 1
ATOM 3493 O O . HIS B 1 150 ? 0.936 31.688 -7.141 1 65.94 150 HIS B O 1
ATOM 3499 N N . LEU B 1 151 ? 0.218 29.938 -6.008 1 63.47 151 LEU B N 1
ATOM 3500 C CA . LEU B 1 151 ? -1.167 30.359 -6.172 1 63.47 151 LEU B CA 1
ATOM 3501 C C . LEU B 1 151 ? -1.475 31.562 -5.293 1 63.47 151 LEU B C 1
ATOM 3503 O O . LEU B 1 151 ? -2.221 32.469 -5.695 1 63.47 151 LEU B O 1
ATOM 3507 N N . ALA B 1 152 ? -0.915 31.453 -4.117 1 58.5 152 ALA B N 1
ATOM 3508 C CA . ALA B 1 152 ? -1.071 32.594 -3.236 1 58.5 152 ALA B CA 1
ATOM 3509 C C . ALA B 1 152 ? -0.374 33.844 -3.811 1 58.5 152 ALA B C 1
ATOM 3511 O O . ALA B 1 152 ? -0.839 34.969 -3.627 1 58.5 152 ALA B O 1
ATOM 3512 N N . PHE B 1 153 ? 0.791 33.5 -4.332 1 54.81 153 PHE B N 1
ATOM 3513 C CA . PHE B 1 153 ? 1.498 34.594 -4.984 1 54.81 153 PHE B CA 1
ATOM 3514 C C . PHE B 1 153 ? 0.682 35.156 -6.145 1 54.81 153 PHE B C 1
ATOM 3516 O O . PHE B 1 153 ? 0.639 36.375 -6.355 1 54.81 153 PHE B O 1
ATOM 3523 N N . LEU B 1 154 ? 0.313 34.156 -6.898 1 51.22 154 LEU B N 1
ATOM 3524 C CA . LEU B 1 154 ? -0.572 34.625 -7.953 1 51.22 154 LEU B CA 1
ATOM 3525 C C . LEU B 1 154 ? -1.752 35.375 -7.367 1 51.22 154 LEU B C 1
ATOM 3527 O O . LEU B 1 154 ? -2.287 36.281 -8.008 1 51.22 154 LEU B O 1
ATOM 3531 N N . GLU B 1 155 ? -2.096 34.844 -6.09 1 50.44 155 GLU B N 1
ATOM 3532 C CA . GLU B 1 155 ? -3.146 35.562 -5.375 1 50.44 155 GLU B CA 1
ATOM 3533 C C . GLU B 1 155 ? -2.596 36.812 -4.68 1 50.44 155 GLU B C 1
ATOM 3535 O O . GLU B 1 155 ? -2.355 36.781 -3.473 1 50.44 155 GLU B O 1
ATOM 3540 N N . ARG B 1 156 ? -1.505 37.375 -4.789 1 49.19 156 ARG B N 1
ATOM 3541 C CA . ARG B 1 156 ? -1.645 38.781 -4.449 1 49.19 156 ARG B CA 1
ATOM 3542 C C . ARG B 1 156 ? -3.068 39.281 -4.699 1 49.19 156 ARG B C 1
ATOM 3544 O O . ARG B 1 156 ? -3.318 40 -5.648 1 49.19 156 ARG B O 1
ATOM 3551 N N . TRP B 1 157 ? -3.957 38.375 -4.59 1 47.31 157 TRP B N 1
ATOM 3552 C CA . TRP B 1 157 ? -5.375 38.094 -4.402 1 47.31 157 TRP B CA 1
ATOM 3553 C C . TRP B 1 157 ? -5.996 39.062 -3.393 1 47.31 157 TRP B C 1
ATOM 3555 O O . TRP B 1 157 ? -7.203 39.312 -3.43 1 47.31 157 TRP B O 1
ATOM 3565 N N . GLU B 1 158 ? -5.25 39.125 -2.258 1 47.25 158 GLU B N 1
ATOM 3566 C CA . GLU B 1 158 ? -5.848 39.906 -1.173 1 47.25 158 GLU B CA 1
ATOM 3567 C C . GLU B 1 158 ? -6.426 41.219 -1.686 1 47.25 158 GLU B C 1
ATOM 3569 O O . GLU B 1 158 ? -7.414 41.719 -1.149 1 47.25 158 GLU B O 1
ATOM 3574 N N . ASP B 1 159 ? -5.605 41.688 -2.49 1 49.75 159 ASP B N 1
ATOM 3575 C CA . ASP B 1 159 ? -6.066 43.062 -2.76 1 49.75 159 ASP B CA 1
ATOM 3576 C C . ASP B 1 159 ? -7.152 43.062 -3.834 1 49.75 159 ASP B C 1
ATOM 3578 O O . ASP B 1 159 ? -7.582 44.125 -4.281 1 49.75 159 ASP B O 1
ATOM 3582 N N . GLN B 1 160 ? -7.398 41.875 -4.395 1 54.72 160 GLN B N 1
ATOM 3583 C CA . GLN B 1 160 ? -8.328 42.062 -5.504 1 54.72 160 GLN B CA 1
ATOM 3584 C C . GLN B 1 160 ? -9.773 41.906 -5.035 1 54.72 160 GLN B C 1
ATOM 3586 O O . GLN B 1 160 ? -10.039 41.281 -4.004 1 54.72 160 GLN B O 1
ATOM 3591 N N . PRO B 1 161 ? -10.625 42.625 -5.672 1 58.78 161 PRO B N 1
ATOM 3592 C CA . PRO B 1 161 ? -12.047 42.625 -5.328 1 58.78 161 PRO B CA 1
ATOM 3593 C C . PRO B 1 161 ? -12.633 41.219 -5.219 1 58.78 161 PRO B C 1
ATOM 3595 O O . PRO B 1 161 ? -12.062 40.281 -5.746 1 58.78 161 PRO B O 1
ATOM 3598 N N . ARG B 1 162 ? -13.5 40.938 -4.266 1 61.06 162 ARG B N 1
ATOM 3599 C CA . ARG B 1 162 ? -14.203 39.719 -3.871 1 61.06 162 ARG B CA 1
ATOM 3600 C C . ARG B 1 162 ? -14.531 38.875 -5.086 1 61.06 162 ARG B C 1
ATOM 3602 O O . ARG B 1 162 ? -14.422 37.625 -5.027 1 61.06 162 ARG B O 1
ATOM 3609 N N . ARG B 1 163 ? -14.844 39.562 -6.156 1 63.31 163 ARG B N 1
ATOM 3610 C CA . ARG B 1 163 ? -15.227 38.844 -7.371 1 63.31 163 ARG B CA 1
ATOM 3611 C C . ARG B 1 163 ? -14.039 38.062 -7.941 1 63.31 163 ARG B C 1
ATOM 3613 O O . ARG B 1 163 ? -14.203 36.938 -8.422 1 63.31 163 ARG B O 1
ATOM 3620 N N . SER B 1 164 ? -12.938 38.625 -7.758 1 67.75 164 SER B N 1
ATOM 3621 C CA . SER B 1 164 ? -11.75 38 -8.32 1 67.75 164 SER B CA 1
ATOM 3622 C C . SER B 1 164 ? -11.328 36.781 -7.492 1 67.75 164 SER B C 1
ATOM 3624 O O . SER B 1 164 ? -10.828 35.812 -8.031 1 67.75 164 SER B O 1
ATOM 3626 N N . GLN B 1 165 ? -11.711 36.875 -6.195 1 69 165 GLN B N 1
ATOM 3627 C CA . GLN B 1 165 ? -11.383 35.75 -5.332 1 69 165 GLN B CA 1
ATOM 3628 C C . GLN B 1 165 ? -12.242 34.531 -5.66 1 69 165 GLN B C 1
ATOM 3630 O O . GLN B 1 165 ? -11.75 33.406 -5.652 1 69 165 GLN B O 1
ATOM 3635 N N . LEU B 1 166 ? -13.445 34.906 -5.984 1 70.94 166 LEU B N 1
ATOM 3636 C CA . LEU B 1 166 ? -14.375 33.844 -6.344 1 70.94 166 LEU B CA 1
ATOM 3637 C C . LEU B 1 166 ? -13.953 33.188 -7.645 1 70.94 166 LEU B C 1
ATOM 3639 O O . LEU B 1 166 ? -14.055 31.953 -7.781 1 70.94 166 LEU B O 1
ATOM 3643 N N . LEU B 1 167 ? -13.492 34.031 -8.516 1 73.75 167 LEU B N 1
ATOM 3644 C CA . LEU B 1 167 ? -13.086 33.5 -9.805 1 73.75 167 LEU B CA 1
ATOM 3645 C C . LEU B 1 167 ? -11.828 32.625 -9.672 1 73.75 167 LEU B C 1
ATOM 3647 O O . LEU B 1 167 ? -11.664 31.641 -10.375 1 73.75 167 LEU B O 1
ATOM 3651 N N . GLN B 1 168 ? -11.086 32.938 -8.758 1 71.31 168 GLN B N 1
ATOM 3652 C CA . GLN B 1 168 ? -9.844 32.188 -8.562 1 71.31 168 GLN B CA 1
ATOM 3653 C C . GLN B 1 168 ? -10.109 30.828 -7.902 1 71.31 168 GLN B C 1
ATOM 3655 O O . GLN B 1 168 ? -9.5 29.828 -8.266 1 71.31 168 GLN B O 1
ATOM 3660 N N . VAL B 1 169 ? -10.969 30.906 -6.898 1 74.31 169 VAL B N 1
ATOM 3661 C CA . VAL B 1 169 ? -11.336 29.656 -6.227 1 74.31 169 VAL B CA 1
ATOM 3662 C C . VAL B 1 169 ? -12.023 28.719 -7.211 1 74.31 169 VAL B C 1
ATOM 3664 O O . VAL B 1 169 ? -11.766 27.516 -7.211 1 74.31 169 VAL B O 1
ATOM 3667 N N . LEU B 1 170 ? -12.797 29.391 -8.023 1 76.81 170 LEU B N 1
ATOM 3668 C CA . LEU B 1 170 ? -13.508 28.594 -9.016 1 76.81 170 LEU B CA 1
ATOM 3669 C C . LEU B 1 170 ? -12.547 28.047 -10.062 1 76.81 170 LEU B C 1
ATOM 3671 O O . LEU B 1 170 ? -12.688 26.906 -10.508 1 76.81 170 LEU B O 1
ATOM 3675 N N . GLY B 1 171 ? -11.648 28.844 -10.43 1 77.5 171 GLY B N 1
ATOM 3676 C CA . GLY B 1 171 ? -10.648 28.391 -11.391 1 77.5 171 GLY B CA 1
ATOM 3677 C C . GLY B 1 171 ? -9.773 27.281 -10.852 1 77.5 171 GLY B C 1
ATOM 3678 O O . GLY B 1 171 ? -9.469 26.328 -11.57 1 77.5 171 GLY B O 1
ATOM 3679 N N . LEU B 1 172 ? -9.438 27.391 -9.617 1 77.19 172 LEU B N 1
ATOM 3680 C CA . LEU B 1 172 ? -8.617 26.359 -8.992 1 77.19 172 LEU B CA 1
ATOM 3681 C C . LEU B 1 172 ? -9.398 25.062 -8.828 1 77.19 172 LEU B C 1
ATOM 3683 O O . LEU B 1 172 ? -8.859 23.969 -9.039 1 77.19 172 LEU B O 1
ATOM 3687 N N . ALA B 1 173 ? -10.617 25.25 -8.461 1 79 173 ALA B N 1
ATOM 3688 C CA . ALA B 1 173 ? -11.477 24.062 -8.32 1 79 173 ALA B CA 1
ATOM 3689 C C . ALA B 1 173 ? -11.656 23.359 -9.656 1 79 173 ALA B C 1
ATOM 3691 O O . ALA B 1 173 ? -11.625 22.125 -9.719 1 79 173 ALA B O 1
ATOM 3692 N N . LEU B 1 174 ? -11.766 24.141 -10.648 1 82.5 174 LEU B N 1
ATOM 3693 C CA . LEU B 1 174 ? -11.914 23.562 -11.984 1 82.5 174 LEU B CA 1
ATOM 3694 C C . LEU B 1 174 ? -10.625 22.875 -12.422 1 82.5 174 LEU B C 1
ATOM 3696 O O . LEU B 1 174 ? -10.664 21.812 -13.031 1 82.5 174 LEU B O 1
ATOM 3700 N N . PHE B 1 175 ? -9.586 23.5 -12.148 1 81.06 175 PHE B N 1
ATOM 3701 C CA . PHE B 1 175 ? -8.289 22.938 -12.477 1 81.06 175 PHE B CA 1
ATOM 3702 C C . PHE B 1 175 ? -8.078 21.609 -11.75 1 81.06 175 PHE B C 1
ATOM 3704 O O . PHE B 1 175 ? -7.625 20.625 -12.344 1 81.06 175 PHE B O 1
ATOM 3711 N N . LEU B 1 176 ? -8.414 21.562 -10.5 1 81.12 176 LEU B N 1
ATOM 3712 C CA . LEU B 1 176 ? -8.227 20.359 -9.711 1 81.12 176 LEU B CA 1
ATOM 3713 C C . LEU B 1 176 ? -9.172 19.25 -10.18 1 81.12 176 LEU B C 1
ATOM 3715 O O . LEU B 1 176 ? -8.789 18.078 -10.234 1 81.12 176 LEU B O 1
ATOM 3719 N N . THR B 1 177 ? -10.328 19.688 -10.5 1 82.81 177 THR B N 1
ATOM 3720 C CA . THR B 1 177 ? -11.297 18.688 -10.961 1 82.81 177 THR B CA 1
ATOM 3721 C C . THR B 1 177 ? -10.906 18.141 -12.328 1 82.81 177 THR B C 1
ATOM 3723 O O . THR B 1 177 ? -11.008 16.938 -12.57 1 82.81 177 THR B O 1
ATOM 3726 N N . LEU B 1 178 ? -10.43 18.984 -13.156 1 84.38 178 LEU B N 1
ATOM 3727 C CA . LEU B 1 178 ? -10.016 18.562 -14.484 1 84.38 178 LEU B CA 1
ATOM 3728 C C . LEU B 1 178 ? -8.789 17.656 -14.406 1 84.38 178 LEU B C 1
ATOM 3730 O O . LEU B 1 178 ? -8.695 16.656 -15.117 1 84.38 178 LEU B O 1
ATOM 3734 N N . GLY B 1 179 ? -7.926 18.047 -13.562 1 82.94 179 GLY B N 1
ATOM 3735 C CA . GLY B 1 179 ? -6.734 17.234 -13.383 1 82.94 179 GLY B CA 1
ATOM 3736 C C . GLY B 1 179 ? -7.039 15.852 -12.836 1 82.94 179 GLY B C 1
ATOM 3737 O O . GLY B 1 179 ? -6.449 14.867 -13.281 1 82.94 179 GLY B O 1
ATOM 3738 N N . THR B 1 180 ? -7.938 15.805 -11.953 1 84 180 THR B N 1
ATOM 3739 C CA . THR B 1 180 ? -8.328 14.523 -11.383 1 84 180 THR B CA 1
ATOM 3740 C C . THR B 1 180 ? -8.977 13.641 -12.445 1 84 180 THR B C 1
ATOM 3742 O O . THR B 1 180 ? -8.734 12.43 -12.492 1 84 180 THR B O 1
ATOM 3745 N N . LEU B 1 181 ? -9.742 14.297 -13.25 1 82.81 181 LEU B N 1
ATOM 3746 C CA . LEU B 1 181 ? -10.414 13.539 -14.297 1 82.81 181 LEU B CA 1
ATOM 3747 C C . LEU B 1 181 ? -9.406 13 -15.305 1 82.81 181 LEU B C 1
ATOM 3749 O O . LEU B 1 181 ? -9.516 11.859 -15.75 1 82.81 181 LEU B O 1
ATOM 3753 N N . VAL B 1 182 ? -8.438 13.797 -15.57 1 83.75 182 VAL B N 1
ATOM 3754 C CA . VAL B 1 182 ? -7.422 13.406 -16.547 1 83.75 182 VAL B CA 1
ATOM 3755 C C . VAL B 1 182 ? -6.559 12.281 -15.969 1 83.75 182 VAL B C 1
ATOM 3757 O O . VAL B 1 182 ? -6.203 11.344 -16.688 1 83.75 182 VAL B O 1
ATOM 3760 N N . ILE B 1 183 ? -6.312 12.352 -14.727 1 84.06 183 ILE B N 1
ATOM 3761 C CA . ILE B 1 183 ? -5.422 11.375 -14.109 1 84.06 183 ILE B CA 1
ATOM 3762 C C . ILE B 1 183 ? -6.184 10.078 -13.828 1 84.06 183 ILE B C 1
ATOM 3764 O O . ILE B 1 183 ? -5.617 8.984 -13.922 1 84.06 183 ILE B O 1
ATOM 3768 N N . LEU B 1 184 ? -7.441 10.219 -13.586 1 81.81 184 LEU B N 1
ATOM 3769 C CA . LEU B 1 184 ? -8.203 9.047 -13.18 1 81.81 184 LEU B CA 1
ATOM 3770 C C . LEU B 1 184 ? -8.891 8.398 -14.375 1 81.81 184 LEU B C 1
ATOM 3772 O O . LEU B 1 184 ? -9.062 7.18 -14.414 1 81.81 184 LEU B O 1
ATOM 3776 N N . ILE B 1 185 ? -9.281 9.156 -15.398 1 81.81 185 ILE B N 1
ATOM 3777 C CA . ILE B 1 185 ? -10.086 8.617 -16.484 1 81.81 185 ILE B CA 1
ATOM 3778 C C . ILE B 1 185 ? -9.188 8.281 -17.672 1 81.81 185 ILE B C 1
ATOM 3780 O O . ILE B 1 185 ? -9.359 7.238 -18.312 1 81.81 185 ILE B O 1
ATOM 3784 N N . PHE B 1 186 ? -8.227 9 -17.969 1 82.56 186 PHE B N 1
ATOM 3785 C CA . PHE B 1 186 ? -7.406 8.828 -19.156 1 82.56 186 PHE B CA 1
ATOM 3786 C C . PHE B 1 186 ? -6.57 7.555 -19.062 1 82.56 186 PHE B C 1
ATOM 3788 O O . PHE B 1 186 ? -6.57 6.73 -19.969 1 82.56 186 PHE B O 1
ATOM 3795 N N . PRO B 1 187 ? -5.969 7.402 -18 1 79.88 187 PRO B N 1
ATOM 3796 C CA . PRO B 1 187 ? -5.113 6.215 -17.984 1 79.88 187 PRO B CA 1
ATOM 3797 C C . PRO B 1 187 ? -5.91 4.914 -18 1 79.88 187 PRO B C 1
ATOM 3799 O O . PRO B 1 187 ? -5.52 3.955 -18.672 1 79.88 187 PRO B O 1
ATOM 3802 N N . PRO B 1 188 ? -7.016 4.867 -17.281 1 77.56 188 PRO B N 1
ATOM 3803 C CA . PRO B 1 188 ? -7.781 3.625 -17.391 1 77.56 188 PRO B CA 1
ATOM 3804 C C . PRO B 1 188 ? -8.203 3.334 -18.828 1 77.56 188 PRO B C 1
ATOM 3806 O O . PRO B 1 188 ? -8.258 2.17 -19.25 1 77.56 188 PRO B O 1
ATOM 3809 N N . MET B 1 189 ? -8.5 4.34 -19.578 1 79.75 189 MET B N 1
ATOM 3810 C CA . MET B 1 189 ? -8.859 4.16 -20.984 1 79.75 189 MET B CA 1
ATOM 3811 C C . MET B 1 189 ? -7.664 3.654 -21.797 1 79.75 189 MET B C 1
ATOM 3813 O O . MET B 1 189 ? -7.812 2.793 -22.656 1 79.75 189 MET B O 1
ATOM 3817 N N . LEU B 1 190 ? -6.516 4.145 -21.484 1 80.31 190 LEU B N 1
ATOM 3818 C CA . LEU B 1 190 ? -5.301 3.727 -22.172 1 80.31 190 LEU B CA 1
ATOM 3819 C C . LEU B 1 190 ? -4.914 2.303 -21.781 1 80.31 190 LEU B C 1
ATOM 3821 O O . LEU B 1 190 ? -4.555 1.495 -22.641 1 80.31 190 LEU B O 1
ATOM 3825 N N . PHE B 1 191 ? -5.059 2.033 -20.516 1 81.56 191 PHE B N 1
ATOM 3826 C CA . PHE B 1 191 ? -4.719 0.695 -20.062 1 81.56 191 PHE B CA 1
ATOM 3827 C C . PHE B 1 191 ? -5.707 -0.334 -20.594 1 81.56 191 PHE B C 1
ATOM 3829 O O . PHE B 1 191 ? -5.32 -1.458 -20.922 1 81.56 191 PHE B O 1
ATOM 3836 N N . SER B 1 192 ? -6.949 0.102 -20.688 1 78 192 SER B N 1
ATOM 3837 C CA . SER B 1 192 ? -7.957 -0.81 -21.219 1 78 192 SER B CA 1
ATOM 3838 C C . SER B 1 192 ? -7.668 -1.162 -22.672 1 78 192 SER B C 1
ATOM 3840 O O . SER B 1 192 ? -7.789 -2.322 -23.078 1 78 192 SER B O 1
ATOM 3842 N N . HIS B 1 193 ? -7.199 -0.191 -23.391 1 78.94 193 HIS B N 1
ATOM 3843 C CA . HIS B 1 193 ? -6.926 -0.412 -24.812 1 78.94 193 HIS B CA 1
ATOM 3844 C C . HIS B 1 193 ? -5.645 -1.217 -25 1 78.94 193 HIS B C 1
ATOM 3846 O O . HIS B 1 193 ? -5.578 -2.078 -25.891 1 78.94 193 HIS B O 1
ATOM 3852 N N . VAL B 1 194 ? -4.672 -1.007 -24.125 1 77.88 194 VAL B N 1
ATOM 3853 C CA . VAL B 1 194 ? -3.383 -1.667 -24.297 1 77.88 194 VAL B CA 1
ATOM 3854 C C . VAL B 1 194 ? -3.438 -3.072 -23.703 1 77.88 194 VAL B C 1
ATOM 3856 O O . VAL B 1 194 ? -2.9 -4.02 -24.281 1 77.88 194 VAL B O 1
ATOM 3859 N N . GLU B 1 195 ? -4.004 -3.277 -22.562 1 77.69 195 GLU B N 1
ATOM 3860 C CA . GLU B 1 195 ? -3.994 -4.559 -21.859 1 77.69 195 GLU B CA 1
ATOM 3861 C C . GLU B 1 195 ? -5.223 -5.391 -22.219 1 77.69 195 GLU B C 1
ATOM 3863 O O . GLU B 1 195 ? -5.234 -6.605 -22 1 77.69 195 GLU B O 1
ATOM 3868 N N . GLY B 1 196 ? -6.355 -4.801 -22.766 1 77.62 196 GLY B N 1
ATOM 3869 C CA . GLY B 1 196 ? -7.57 -5.539 -23.078 1 77.62 196 GLY B CA 1
ATOM 3870 C C . GLY B 1 196 ? -8.531 -5.629 -21.906 1 77.62 196 GLY B C 1
ATOM 3871 O O . GLY B 1 196 ? -9.359 -6.539 -21.844 1 77.62 196 GLY B O 1
ATOM 3872 N N . TRP B 1 197 ? -8.242 -4.883 -20.891 1 81.94 197 TRP B N 1
ATOM 3873 C CA . TRP B 1 197 ? -9.133 -4.863 -19.719 1 81.94 197 TRP B CA 1
ATOM 3874 C C . TRP B 1 197 ? -10.391 -4.062 -20.016 1 81.94 197 TRP B C 1
ATOM 3876 O O . TRP B 1 197 ? -10.43 -3.27 -20.969 1 81.94 197 TRP B O 1
ATOM 3886 N N . SER B 1 198 ? -11.461 -4.375 -19.391 1 84.25 198 SER B N 1
ATOM 3887 C CA . SER B 1 198 ? -12.656 -3.545 -19.484 1 84.25 198 SER B CA 1
ATOM 3888 C C . SER B 1 198 ? -12.445 -2.193 -18.812 1 84.25 198 SER B C 1
ATOM 3890 O O . SER B 1 198 ? -11.516 -2.025 -18.031 1 84.25 198 SER B O 1
ATOM 3892 N N . PHE B 1 199 ? -13.164 -1.252 -19.188 1 83.81 199 PHE B N 1
ATOM 3893 C CA . PHE B 1 199 ? -13.055 0.088 -18.625 1 83.81 199 PHE B CA 1
ATOM 3894 C C . PHE B 1 199 ? -13.234 0.054 -17.109 1 83.81 199 PHE B C 1
ATOM 3896 O O . PHE B 1 199 ? -12.539 0.767 -16.391 1 83.81 199 PHE B O 1
ATOM 3903 N N . ARG B 1 200 ? -14.094 -0.784 -16.703 1 85.06 200 ARG B N 1
ATOM 3904 C CA . ARG B 1 200 ? -14.344 -0.897 -15.273 1 85.06 200 ARG B CA 1
ATOM 3905 C C . ARG B 1 200 ? -13.117 -1.439 -14.547 1 85.06 200 ARG B C 1
ATOM 3907 O O . ARG B 1 200 ? -12.758 -0.947 -13.477 1 85.06 200 ARG B O 1
ATOM 3914 N N . GLU B 1 201 ? -12.445 -2.371 -15.164 1 86.31 201 GLU B N 1
ATOM 3915 C CA . GLU B 1 201 ? -11.242 -2.959 -14.578 1 86.31 201 GLU B CA 1
ATOM 3916 C C . GLU B 1 201 ? -10.094 -1.959 -14.57 1 86.31 201 GLU B C 1
ATOM 3918 O O . GLU B 1 201 ? -9.297 -1.937 -13.625 1 86.31 201 GLU B O 1
ATOM 3923 N N . GLY B 1 202 ? -10.133 -1.229 -15.641 1 85.25 202 GLY B N 1
ATOM 3924 C CA . GLY B 1 202 ? -9.117 -0.189 -15.672 1 85.25 202 GLY B CA 1
ATOM 3925 C C . GLY B 1 202 ? -9.297 0.865 -14.602 1 85.25 202 GLY B C 1
ATOM 3926 O O . GLY B 1 202 ? -8.328 1.33 -14 1 85.25 202 GLY B O 1
ATOM 3927 N N . PHE B 1 203 ? -10.516 1.205 -14.359 1 86.19 203 PHE B N 1
ATOM 3928 C CA . PHE B 1 203 ? -10.812 2.186 -13.32 1 86.19 203 PHE B CA 1
ATOM 3929 C C . PHE B 1 203 ? -10.508 1.622 -11.938 1 86.19 203 PHE B C 1
ATOM 3931 O O . PHE B 1 203 ? -9.992 2.336 -11.07 1 86.19 203 PHE B O 1
ATOM 3938 N N . TYR B 1 204 ? -10.836 0.392 -11.797 1 87.75 204 TYR B N 1
ATOM 3939 C CA . TYR B 1 204 ? -10.539 -0.285 -10.539 1 87.75 204 TYR B CA 1
ATOM 3940 C C . TYR B 1 204 ? -9.039 -0.296 -10.266 1 87.75 204 TYR B C 1
ATOM 3942 O O . TYR B 1 204 ? -8.594 0.018 -9.156 1 87.75 204 TYR B O 1
ATOM 3950 N N . PHE B 1 205 ? -8.281 -0.522 -11.242 1 88.12 205 PHE B N 1
ATOM 3951 C CA . PHE B 1 205 ? -6.828 -0.571 -11.117 1 88.12 205 PHE B CA 1
ATOM 3952 C C . PHE B 1 205 ? -6.27 0.804 -10.773 1 88.12 205 PHE B C 1
ATOM 3954 O O . PHE B 1 205 ? -5.418 0.931 -9.883 1 88.12 205 PHE B O 1
ATOM 3961 N N . ALA B 1 206 ? -6.75 1.714 -11.5 1 88.06 206 ALA B N 1
ATOM 3962 C CA . ALA B 1 206 ? -6.254 3.072 -11.289 1 88.06 206 ALA B CA 1
ATOM 3963 C C . ALA B 1 206 ? -6.57 3.562 -9.883 1 88.06 206 ALA B C 1
ATOM 3965 O O . ALA B 1 206 ? -5.727 4.172 -9.219 1 88.06 206 ALA B O 1
ATOM 3966 N N . PHE B 1 207 ? -7.734 3.281 -9.406 1 88.44 207 PHE B N 1
ATOM 3967 C CA . PHE B 1 207 ? -8.141 3.73 -8.078 1 88.44 207 PHE B CA 1
ATOM 3968 C C . PHE B 1 207 ? -7.332 3.021 -6.996 1 88.44 207 PHE B C 1
ATOM 3970 O O . PHE B 1 207 ? -6.852 3.658 -6.059 1 88.44 207 PHE B O 1
ATOM 3977 N N . ILE B 1 208 ? -7.172 1.749 -7.148 1 89.88 208 ILE B N 1
ATOM 3978 C CA . ILE B 1 208 ? -6.453 0.951 -6.164 1 89.88 208 ILE B CA 1
ATOM 3979 C C . ILE B 1 208 ? -4.98 1.354 -6.148 1 89.88 208 ILE B C 1
ATOM 3981 O O . ILE B 1 208 ? -4.352 1.391 -5.086 1 89.88 208 ILE B O 1
ATOM 3985 N N . THR B 1 209 ? -4.52 1.691 -7.281 1 90.25 209 THR B N 1
ATOM 3986 C CA . THR B 1 209 ? -3.119 2.084 -7.387 1 90.25 209 THR B CA 1
ATOM 3987 C C . THR B 1 209 ? -2.904 3.482 -6.809 1 90.25 209 THR B C 1
ATOM 3989 O O . THR B 1 209 ? -1.972 3.703 -6.035 1 90.25 209 THR B O 1
ATOM 3992 N N . LEU B 1 210 ? -3.777 4.375 -7.117 1 89.38 210 LEU B N 1
ATOM 3993 C CA . LEU B 1 210 ? -3.605 5.758 -6.68 1 89.38 210 LEU B CA 1
ATOM 3994 C C . LEU B 1 210 ? -3.936 5.902 -5.199 1 89.38 210 LEU B C 1
ATOM 3996 O O . LEU B 1 210 ? -3.504 6.859 -4.555 1 89.38 210 LEU B O 1
ATOM 4000 N N . SER B 1 211 ? -4.762 5.02 -4.672 1 89.5 211 SER B N 1
ATOM 4001 C CA . SER B 1 211 ? -4.992 5.008 -3.23 1 89.5 211 SER B CA 1
ATOM 4002 C C . SER B 1 211 ? -3.863 4.293 -2.496 1 89.5 211 SER B C 1
ATOM 4004 O O . SER B 1 211 ? -3.918 4.121 -1.276 1 89.5 211 SER B O 1
ATOM 4006 N N . THR B 1 212 ? -2.809 3.805 -3.133 1 90.5 212 THR B N 1
ATOM 4007 C CA . THR B 1 212 ? -1.566 3.193 -2.672 1 90.5 212 THR B CA 1
ATOM 4008 C C . THR B 1 212 ? -1.836 1.831 -2.039 1 90.5 212 THR B C 1
ATOM 4010 O O . THR B 1 212 ? -1.03 1.339 -1.246 1 90.5 212 THR B O 1
ATOM 4013 N N . ILE B 1 213 ? -3.027 1.188 -2.227 1 90.62 213 ILE B N 1
ATOM 4014 C CA . ILE B 1 213 ? -3.32 -0.161 -1.756 1 90.62 213 ILE B CA 1
ATOM 4015 C C . ILE B 1 213 ? -2.537 -1.179 -2.582 1 90.62 213 ILE B C 1
ATOM 4017 O O . ILE B 1 213 ? -1.711 -1.92 -2.045 1 90.62 213 ILE B O 1
ATOM 4021 N N . GLY B 1 214 ? -2.711 -1.229 -3.895 1 87.19 214 GLY B N 1
ATOM 4022 C CA . GLY B 1 214 ? -1.991 -2.088 -4.824 1 87.19 214 GLY B CA 1
ATOM 4023 C C . GLY B 1 214 ? -2.17 -3.564 -4.531 1 87.19 214 GLY B C 1
ATOM 4024 O O . GLY B 1 214 ? -1.286 -4.199 -3.953 1 87.19 214 GLY B O 1
ATOM 4025 N N . PHE B 1 215 ? -3.188 -4.266 -4.93 1 83.69 215 PHE B N 1
ATOM 4026 C CA . PHE B 1 215 ? -3.412 -5.688 -4.715 1 83.69 215 PHE B CA 1
ATOM 4027 C C . PHE B 1 215 ? -2.51 -6.523 -5.617 1 83.69 215 PHE B C 1
ATOM 4029 O O . PHE B 1 215 ? -2.068 -7.605 -5.23 1 83.69 215 PHE B O 1
ATOM 4036 N N . GLY B 1 216 ? -2.189 -6.008 -6.773 1 78.75 216 GLY B N 1
ATOM 4037 C CA . GLY B 1 216 ? -1.348 -6.742 -7.703 1 78.75 216 GLY B CA 1
ATOM 4038 C C . GLY B 1 216 ? -2.133 -7.664 -8.617 1 78.75 216 GLY B C 1
ATOM 4039 O O . GLY B 1 216 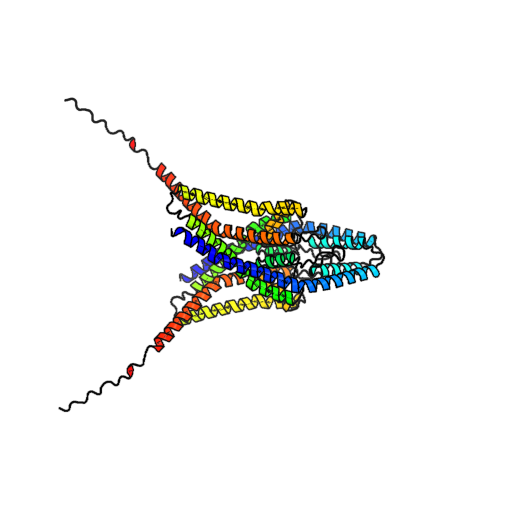? -1.548 -8.469 -9.352 1 78.75 216 GLY B O 1
ATOM 4040 N N . ASP B 1 217 ? -3.475 -7.754 -8.484 1 76.94 217 ASP B N 1
ATOM 4041 C CA . ASP B 1 217 ? -4.285 -8.57 -9.383 1 76.94 217 ASP B CA 1
ATOM 4042 C C . ASP B 1 217 ? -4.215 -8.039 -10.812 1 76.94 217 ASP B C 1
ATOM 4044 O O . ASP B 1 217 ? -4.105 -8.82 -11.758 1 76.94 217 ASP B O 1
ATOM 4048 N N . TYR B 1 218 ? -4.289 -6.754 -10.883 1 75.94 218 TYR B N 1
ATOM 4049 C CA . TYR B 1 218 ? -4.105 -6.109 -12.172 1 75.94 218 TYR B CA 1
ATOM 4050 C C . TYR B 1 218 ? -2.834 -5.27 -12.188 1 75.94 218 TYR B C 1
ATOM 4052 O O . TYR B 1 218 ? -2.688 -4.34 -11.391 1 75.94 218 TYR B O 1
ATOM 4060 N N . VAL B 1 219 ? -1.817 -5.863 -12.805 1 74.88 219 VAL B N 1
ATOM 4061 C CA . VAL B 1 219 ? -0.573 -5.105 -12.914 1 74.88 219 VAL B CA 1
ATOM 4062 C C . VAL B 1 219 ? -0.253 -4.844 -14.383 1 74.88 219 VAL B C 1
ATOM 4064 O O . VAL B 1 219 ? -0.45 -5.715 -15.234 1 74.88 219 VAL B O 1
ATOM 4067 N N . VAL B 1 220 ? 0.089 -3.643 -14.609 1 76.25 220 VAL B N 1
ATOM 4068 C CA . VAL B 1 220 ? 0.371 -3.229 -15.977 1 76.25 220 VAL B CA 1
ATOM 4069 C C . VAL B 1 220 ? 1.63 -3.932 -16.484 1 76.25 220 VAL B C 1
ATOM 4071 O O . VAL B 1 220 ? 2.621 -4.039 -15.75 1 76.25 220 VAL B O 1
ATOM 4074 N N . GLY B 1 221 ? 1.609 -4.543 -17.641 1 66.44 221 GLY B N 1
ATOM 4075 C CA . GLY B 1 221 ? 2.781 -5.039 -18.344 1 66.44 221 GLY B CA 1
ATOM 4076 C C . GLY B 1 221 ? 3.154 -6.457 -17.953 1 66.44 221 GLY B C 1
ATOM 4077 O O . GLY B 1 221 ? 4.312 -6.859 -18.094 1 66.44 221 GLY B O 1
ATOM 4078 N N . THR B 1 222 ? 2.271 -7.156 -17.234 1 65.44 222 THR B N 1
ATOM 4079 C CA . THR B 1 222 ? 2.645 -8.484 -16.766 1 65.44 222 THR B CA 1
ATOM 4080 C C . THR B 1 222 ? 2.01 -9.562 -17.641 1 65.44 222 THR B C 1
ATOM 4082 O O . THR B 1 222 ? 2.25 -10.758 -17.438 1 65.44 222 THR B O 1
ATOM 4085 N N . ASP B 1 223 ? 1.345 -9.078 -18.656 1 63.12 223 ASP B N 1
ATOM 4086 C CA . ASP B 1 223 ? 0.765 -10.086 -19.531 1 63.12 223 ASP B CA 1
ATOM 4087 C C . ASP B 1 223 ? 1.827 -10.688 -20.453 1 63.12 223 ASP B C 1
ATOM 4089 O O . ASP B 1 223 ? 2.457 -9.977 -21.234 1 63.12 223 ASP B O 1
ATOM 4093 N N . PRO B 1 224 ? 2.156 -11.898 -20.156 1 60.72 224 PRO B N 1
ATOM 4094 C CA . PRO B 1 224 ? 3.213 -12.555 -20.922 1 60.72 224 PRO B CA 1
ATOM 4095 C C . PRO B 1 224 ? 2.869 -12.672 -22.406 1 60.72 224 PRO B C 1
ATOM 4097 O O . PRO B 1 224 ? 3.762 -12.867 -23.234 1 60.72 224 PRO B O 1
ATOM 4100 N N . SER B 1 225 ? 1.598 -12.594 -22.688 1 60.84 225 SER B N 1
ATOM 4101 C CA . SER B 1 225 ? 1.207 -12.836 -24.078 1 60.84 225 SER B CA 1
ATOM 4102 C C . SER B 1 225 ? 1.414 -11.594 -24.938 1 60.84 225 SER B C 1
ATOM 4104 O O . SER B 1 225 ? 1.497 -11.688 -26.156 1 60.84 225 SER B O 1
ATOM 4106 N N . LYS B 1 226 ? 1.579 -10.586 -24.234 1 64.62 226 LYS B N 1
ATOM 4107 C CA . LYS B 1 226 ? 1.718 -9.344 -24.984 1 64.62 226 LYS B CA 1
ATOM 4108 C C . LYS B 1 226 ? 3.145 -8.805 -24.906 1 64.62 226 LYS B C 1
ATOM 4110 O O . LYS B 1 226 ? 3.836 -9.016 -23.906 1 64.62 226 LYS B O 1
ATOM 4115 N N . HIS B 1 227 ? 3.662 -8.578 -25.938 1 62.28 227 HIS B N 1
ATOM 4116 C CA . HIS B 1 227 ? 4.973 -7.945 -25.969 1 62.28 227 HIS B CA 1
ATOM 4117 C C . HIS B 1 227 ? 4.883 -6.469 -25.609 1 62.28 227 HIS B C 1
ATOM 4119 O O . HIS B 1 227 ? 4.219 -5.691 -26.297 1 62.28 227 HIS B O 1
ATOM 4125 N N . TYR B 1 228 ? 5.188 -6.281 -24.406 1 62.5 228 TYR B N 1
ATOM 4126 C CA . TYR B 1 228 ? 5.129 -4.887 -23.969 1 62.5 228 TYR B CA 1
ATOM 4127 C C . TYR B 1 228 ? 6.445 -4.176 -24.266 1 62.5 228 TYR B C 1
ATOM 4129 O O . TYR B 1 228 ? 7.508 -4.805 -24.281 1 62.5 228 TYR B O 1
ATOM 4137 N N . ILE B 1 229 ? 6.254 -2.912 -24.688 1 64.31 229 ILE B N 1
ATOM 4138 C CA . ILE B 1 229 ? 7.426 -2.059 -24.828 1 64.31 229 ILE B CA 1
ATOM 4139 C C . ILE B 1 229 ? 8.031 -1.78 -23.453 1 64.31 229 ILE B C 1
ATOM 4141 O O . ILE B 1 229 ? 7.305 -1.665 -22.469 1 64.31 229 ILE B O 1
ATOM 4145 N N . SER B 1 230 ? 9.273 -2.016 -23.328 1 65.81 230 SER B N 1
ATOM 4146 C CA . SER B 1 230 ? 10.055 -1.809 -22.109 1 65.81 230 SER B CA 1
ATOM 4147 C C . SER B 1 230 ? 9.703 -0.477 -21.453 1 65.81 230 SER B C 1
ATOM 4149 O O . SER B 1 230 ? 9.617 -0.388 -20.219 1 65.81 230 SER B O 1
ATOM 4151 N N . VAL B 1 231 ? 9.18 0.41 -22.25 1 77.94 231 VAL B N 1
ATOM 4152 C CA . VAL B 1 231 ? 8.977 1.764 -21.75 1 77.94 231 VAL B CA 1
ATOM 4153 C C . VAL B 1 231 ? 7.59 1.88 -21.125 1 77.94 231 VAL B C 1
ATOM 4155 O O . VAL B 1 231 ? 7.332 2.791 -20.328 1 77.94 231 VAL B O 1
ATOM 4158 N N . TYR B 1 232 ? 6.793 0.897 -21.328 1 81.5 232 TYR B N 1
ATOM 4159 C CA . TYR B 1 232 ? 5.418 0.951 -20.844 1 81.5 232 TYR B CA 1
ATOM 4160 C C . TYR B 1 232 ? 5.375 0.958 -19.328 1 81.5 232 TYR B C 1
ATOM 4162 O O . TYR B 1 232 ? 4.637 1.741 -18.719 1 81.5 232 TYR B O 1
ATOM 4170 N N . ARG B 1 233 ? 6.207 0.256 -18.781 1 83.5 233 ARG B N 1
ATOM 4171 C CA . ARG B 1 233 ? 6.234 0.178 -17.328 1 83.5 233 ARG B CA 1
ATOM 4172 C C . ARG B 1 233 ? 6.816 1.451 -16.719 1 83.5 233 ARG B C 1
ATOM 4174 O O . ARG B 1 233 ? 6.383 1.895 -15.656 1 83.5 233 ARG B O 1
ATOM 4181 N N . SER B 1 234 ? 7.758 1.931 -17.422 1 85.06 234 SER B N 1
ATOM 4182 C CA . SER B 1 234 ? 8.328 3.188 -16.953 1 85.06 234 SER B CA 1
ATOM 4183 C C . SER B 1 234 ? 7.312 4.32 -17.016 1 85.06 234 SER B C 1
ATOM 4185 O O . SER B 1 234 ? 7.266 5.176 -16.141 1 85.06 234 SER B O 1
ATOM 4187 N N . LEU B 1 235 ? 6.484 4.27 -18.031 1 84.38 235 LEU B N 1
ATOM 4188 C CA . LEU B 1 235 ? 5.453 5.289 -18.188 1 84.38 235 LEU B CA 1
ATOM 4189 C C . LEU B 1 235 ? 4.387 5.145 -17.109 1 84.38 235 LEU B C 1
ATOM 4191 O O . LEU B 1 235 ? 3.846 6.145 -16.625 1 84.38 235 LEU B O 1
ATOM 4195 N N . ALA B 1 236 ? 4.109 3.93 -16.797 1 87.25 236 ALA B N 1
ATOM 4196 C CA . ALA B 1 236 ? 3.141 3.686 -15.727 1 87.25 236 ALA B CA 1
ATOM 4197 C C . ALA B 1 236 ? 3.66 4.195 -14.383 1 87.25 236 ALA B C 1
ATOM 4199 O O .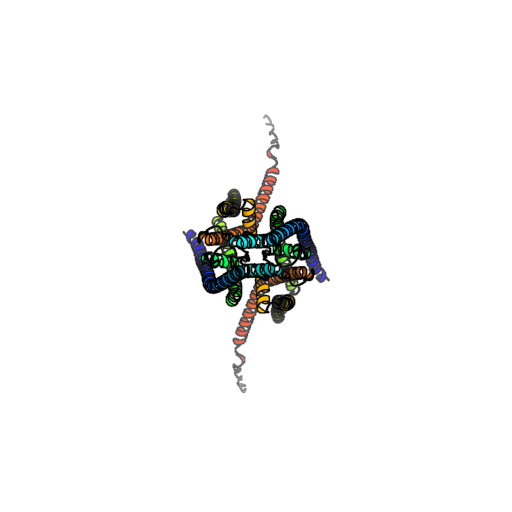 ALA B 1 236 ? 2.896 4.73 -13.578 1 87.25 236 ALA B O 1
ATOM 4200 N N . ALA B 1 237 ? 4.961 4.02 -14.188 1 88.69 237 ALA B N 1
ATOM 4201 C CA . ALA B 1 237 ? 5.566 4.508 -12.953 1 88.69 237 ALA B CA 1
ATOM 4202 C C . ALA B 1 237 ? 5.492 6.027 -12.867 1 88.69 237 ALA B C 1
ATOM 4204 O O . ALA B 1 237 ? 5.207 6.582 -11.805 1 88.69 237 ALA B O 1
ATOM 4205 N N . ILE B 1 238 ? 5.703 6.613 -13.945 1 87.44 238 ILE B N 1
ATOM 4206 C CA . ILE B 1 238 ? 5.641 8.07 -14 1 87.44 238 ILE B CA 1
ATOM 4207 C C . ILE B 1 238 ? 4.207 8.539 -13.75 1 87.44 238 ILE B C 1
ATOM 4209 O O . ILE B 1 238 ? 3.982 9.523 -13.047 1 87.44 238 ILE B O 1
ATOM 4213 N N . TRP B 1 239 ? 3.293 7.871 -14.336 1 88.62 239 TRP B N 1
ATOM 4214 C CA . TRP B 1 239 ? 1.889 8.203 -14.117 1 88.62 239 TRP B CA 1
ATOM 4215 C C . TRP B 1 239 ? 1.523 8.07 -12.641 1 88.62 239 TRP B C 1
ATOM 4217 O O . TRP B 1 239 ? 0.796 8.906 -12.102 1 88.62 239 TRP B O 1
ATOM 4227 N N . ILE B 1 240 ? 1.998 7.086 -12.008 1 89.31 240 ILE B N 1
ATOM 4228 C CA . ILE B 1 240 ? 1.702 6.859 -10.602 1 89.31 240 ILE B CA 1
ATOM 4229 C C . ILE B 1 240 ? 2.271 8 -9.766 1 89.31 240 ILE B C 1
ATOM 4231 O O . ILE B 1 240 ? 1.589 8.547 -8.891 1 89.31 240 ILE B O 1
ATOM 4235 N N . LEU B 1 241 ? 3.527 8.359 -10.07 1 89.44 241 LEU B N 1
ATOM 4236 C CA . LEU B 1 241 ? 4.18 9.43 -9.32 1 89.44 241 LEU B CA 1
ATOM 4237 C C . LEU B 1 241 ? 3.459 10.758 -9.531 1 89.44 241 LEU B C 1
ATOM 4239 O O . LEU B 1 241 ? 3.236 11.5 -8.57 1 89.44 241 LEU B O 1
ATOM 4243 N N . LEU B 1 242 ? 3.027 10.969 -10.719 1 86.75 242 LEU B N 1
ATOM 4244 C CA . LEU B 1 242 ? 2.299 12.188 -11.039 1 86.75 242 LEU B CA 1
ATOM 4245 C C . LEU B 1 242 ? 0.911 12.18 -10.406 1 86.75 242 LEU B C 1
ATOM 4247 O O . LEU B 1 242 ? 0.423 13.211 -9.953 1 86.75 242 LEU B O 1
ATOM 4251 N N . GLY B 1 243 ? 0.306 11.055 -10.508 1 88.5 243 GLY B N 1
ATOM 4252 C CA . GLY B 1 243 ? -1.003 10.93 -9.891 1 88.5 243 GLY B CA 1
ATOM 4253 C C . GLY B 1 243 ? -0.977 11.156 -8.391 1 88.5 243 GLY B C 1
ATOM 4254 O O . GLY B 1 243 ? -1.844 11.844 -7.848 1 88.5 243 GLY B O 1
ATOM 4255 N N . LEU B 1 244 ? 0.001 10.602 -7.75 1 88.69 244 LEU B N 1
ATOM 4256 C CA . LEU B 1 244 ? 0.131 10.781 -6.309 1 88.69 244 LEU B CA 1
ATOM 4257 C C . LEU B 1 244 ? 0.452 12.227 -5.965 1 88.69 244 LEU B C 1
ATOM 4259 O O . LEU B 1 244 ? -0.027 12.75 -4.957 1 88.69 244 LEU B O 1
ATOM 4263 N N . ALA B 1 245 ? 1.295 12.789 -6.785 1 86.38 245 ALA B N 1
ATOM 4264 C CA . ALA B 1 245 ? 1.582 14.211 -6.598 1 86.38 245 ALA B CA 1
ATOM 4265 C C . ALA B 1 245 ? 0.315 15.047 -6.742 1 86.38 245 ALA B C 1
ATOM 4267 O O . ALA B 1 245 ? 0.092 15.984 -5.969 1 86.38 245 ALA B O 1
ATOM 4268 N N . TRP B 1 246 ? -0.471 14.664 -7.656 1 86.75 246 TRP B N 1
ATOM 4269 C CA . TRP B 1 246 ? -1.726 15.375 -7.887 1 86.75 246 TRP B CA 1
ATOM 4270 C C . TRP B 1 246 ? -2.68 15.195 -6.711 1 86.75 246 TRP B C 1
ATOM 4272 O O . TRP B 1 246 ? -3.336 16.141 -6.281 1 86.75 246 TRP B O 1
ATOM 4282 N N . LEU B 1 247 ? -2.744 14.055 -6.242 1 85.12 247 LEU B N 1
ATOM 4283 C CA . LEU B 1 247 ? -3.611 13.781 -5.102 1 85.12 247 LEU B CA 1
ATOM 4284 C C . LEU B 1 247 ? -3.125 14.523 -3.861 1 85.12 247 LEU B C 1
ATOM 4286 O O . LEU B 1 247 ? -3.934 15 -3.062 1 85.12 247 LEU B O 1
ATOM 4290 N N . ALA B 1 248 ? -1.855 14.562 -3.705 1 82.69 248 ALA B N 1
ATOM 4291 C CA . ALA B 1 248 ? -1.29 15.32 -2.586 1 82.69 248 ALA B CA 1
ATOM 4292 C C . ALA B 1 248 ? -1.636 16.797 -2.689 1 82.69 248 ALA B C 1
ATOM 4294 O O . ALA B 1 248 ? -1.906 17.453 -1.68 1 82.69 248 ALA B O 1
ATOM 4295 N N . LEU B 1 249 ? -1.655 17.234 -3.873 1 81.5 249 LEU B N 1
ATOM 4296 C CA . LEU B 1 249 ? -2.021 18.641 -4.113 1 81.5 249 LEU B CA 1
ATOM 4297 C C . LEU B 1 249 ? -3.484 18.875 -3.762 1 81.5 249 LEU B C 1
ATOM 4299 O O . LEU B 1 249 ? -3.82 19.906 -3.162 1 81.5 249 LEU B O 1
ATOM 4303 N N . ILE B 1 250 ? -4.285 18 -4.086 1 82.56 250 ILE B N 1
ATOM 4304 C CA . ILE B 1 250 ? -5.711 18.109 -3.799 1 82.56 250 ILE B CA 1
ATOM 4305 C C . ILE B 1 250 ? -5.938 18.094 -2.289 1 82.56 250 ILE B C 1
ATOM 4307 O O . ILE B 1 250 ? -6.758 18.859 -1.771 1 82.56 250 ILE B O 1
ATOM 4311 N N . LEU B 1 251 ? -5.199 17.312 -1.633 1 77.5 251 LEU B N 1
ATOM 4312 C CA . LEU B 1 251 ? -5.355 17.188 -0.188 1 77.5 251 LEU B CA 1
ATOM 4313 C C . LEU B 1 251 ? -4.816 18.422 0.526 1 77.5 251 LEU B C 1
ATOM 4315 O O . LEU B 1 251 ? -5.316 18.797 1.587 1 77.5 251 LEU B O 1
ATOM 4319 N N . SER B 1 252 ? -3.854 18.984 -0.099 1 76 252 SER B N 1
ATOM 4320 C CA . SER B 1 252 ? -3.27 20.172 0.505 1 76 252 SER B CA 1
ATOM 4321 C C . SER B 1 252 ? -4.121 21.406 0.225 1 76 252 SER B C 1
ATOM 4323 O O . SER B 1 252 ? -4.277 22.266 1.092 1 76 252 SER B O 1
ATOM 4325 N N . LEU B 1 253 ? -4.633 21.422 -0.884 1 75.81 253 LEU B N 1
ATOM 4326 C CA . LEU B 1 253 ? -5.359 22.625 -1.309 1 75.81 253 LEU B CA 1
ATOM 4327 C C . LEU B 1 253 ? -6.852 22.484 -1.016 1 75.81 253 LEU B C 1
ATOM 4329 O O . LEU B 1 253 ? -7.574 23.469 -0.97 1 75.81 253 LEU B O 1
ATOM 4333 N N . GLY B 1 254 ? -7.262 21.25 -0.805 1 73.88 254 GLY B N 1
ATOM 4334 C CA . GLY B 1 254 ? -8.672 21 -0.578 1 73.88 254 GLY B CA 1
ATOM 4335 C C . GLY B 1 254 ? -9.227 21.734 0.634 1 73.88 254 GLY B C 1
ATOM 4336 O O . GLY B 1 254 ? -10.203 22.469 0.527 1 73.88 254 GLY B O 1
ATOM 4337 N N . PRO B 1 255 ? -8.531 21.594 1.708 1 72.31 255 PRO B N 1
ATOM 4338 C CA . PRO B 1 255 ? -9.023 22.297 2.896 1 72.31 255 PRO B CA 1
ATOM 4339 C C . PRO B 1 255 ? -8.945 23.812 2.766 1 72.31 255 PRO B C 1
ATOM 4341 O O . PRO B 1 255 ? -9.805 24.531 3.285 1 72.31 255 PRO B O 1
ATOM 4344 N N . LEU B 1 256 ? -7.996 24.266 2.074 1 71.06 256 LEU B N 1
ATOM 4345 C CA . LEU B 1 256 ? -7.871 25.703 1.847 1 71.06 256 LEU B CA 1
ATOM 4346 C C . LEU B 1 256 ? -9.008 26.219 0.972 1 71.06 256 LEU B C 1
ATOM 4348 O O . LEU B 1 256 ? -9.57 27.281 1.237 1 71.06 256 LEU B O 1
ATOM 4352 N N . LEU B 1 257 ? -9.328 25.438 0.039 1 73.12 257 LEU B N 1
ATOM 4353 C CA . LEU B 1 257 ? -10.414 25.812 -0.86 1 73.12 257 LEU B CA 1
ATOM 4354 C C . LEU B 1 257 ? -11.758 25.812 -0.127 1 73.12 257 LEU B C 1
ATOM 4356 O O . LEU B 1 257 ? -12.594 26.688 -0.346 1 73.12 257 LEU B O 1
ATOM 4360 N N . LEU B 1 258 ? -11.922 24.875 0.702 1 73.25 258 LEU B N 1
ATOM 4361 C CA . LEU B 1 258 ? -13.172 24.766 1.445 1 73.25 258 LEU B CA 1
ATOM 4362 C C . LEU B 1 258 ? -13.312 25.922 2.438 1 73.25 258 LEU B C 1
ATOM 4364 O O . LEU B 1 258 ? -14.406 26.453 2.617 1 73.25 258 LEU B O 1
ATOM 4368 N N . HIS B 1 259 ? -12.266 26.281 2.996 1 72.38 259 HIS B N 1
ATOM 4369 C CA . HIS B 1 259 ? -12.281 27.406 3.936 1 72.38 259 HIS B CA 1
ATOM 4370 C C . HIS B 1 259 ? -12.547 28.719 3.217 1 72.38 259 HIS B C 1
ATOM 4372 O O . HIS B 1 259 ? -13.352 29.531 3.676 1 72.38 259 HIS B O 1
ATOM 4378 N N . ARG B 1 260 ? -11.969 28.828 2.174 1 71.25 260 ARG B N 1
ATOM 4379 C CA . ARG B 1 260 ? -12.133 30.062 1.405 1 71.25 260 ARG B CA 1
ATOM 4380 C C . ARG B 1 260 ? -13.523 30.141 0.797 1 71.25 260 ARG B C 1
ATOM 4382 O O . ARG B 1 260 ? -14.117 31.219 0.743 1 71.25 260 ARG B O 1
ATOM 4389 N N . SER B 1 261 ? -13.992 29.062 0.368 1 71.44 261 SER B N 1
ATOM 4390 C CA . SER B 1 261 ? -15.336 29.016 -0.19 1 71.44 261 SER B CA 1
ATOM 4391 C C . SER B 1 261 ? -16.391 29.312 0.876 1 71.44 261 SER B C 1
ATOM 4393 O O . SER B 1 261 ? -17.391 29.969 0.601 1 71.44 261 SER B O 1
ATOM 4395 N N . SER B 1 262 ? -16.125 28.844 2.057 1 73.75 262 SER B N 1
ATOM 4396 C CA . SER B 1 262 ? -17.047 29.094 3.146 1 73.75 262 SER B CA 1
ATOM 4397 C C . SER B 1 262 ? -17.031 30.562 3.559 1 73.75 262 SER B C 1
ATOM 4399 O O . SER B 1 262 ? -18.078 31.141 3.887 1 73.75 262 SER B O 1
ATOM 4401 N N . GLN B 1 263 ? -15.898 31.094 3.512 1 68.88 263 GLN B N 1
ATOM 4402 C CA . GLN B 1 263 ? -15.797 32.5 3.84 1 68.88 263 GLN B CA 1
ATOM 4403 C C . GLN B 1 263 ? -16.484 33.375 2.789 1 68.88 263 GLN B C 1
ATOM 4405 O O . GLN B 1 263 ? -17.125 34.375 3.123 1 68.88 263 GLN B O 1
ATOM 4410 N N . LEU B 1 264 ? -16.375 32.938 1.631 1 69.12 264 LEU B N 1
ATOM 4411 C CA . LEU B 1 264 ? -17 33.688 0.543 1 69.12 264 LEU B CA 1
ATOM 4412 C C . LEU B 1 264 ? -18.531 33.562 0.601 1 69.12 264 LEU B C 1
ATOM 4414 O O . LEU B 1 264 ? -19.25 34.5 0.342 1 69.12 264 LEU B O 1
ATOM 4418 N N . ARG B 1 265 ? -18.953 32.375 0.916 1 65.06 265 ARG B N 1
ATOM 4419 C CA . ARG B 1 265 ? -20.391 32.156 1.032 1 65.06 265 ARG B CA 1
ATOM 4420 C C . ARG B 1 265 ? -20.969 32.938 2.199 1 65.06 265 ARG B C 1
ATOM 4422 O O . ARG B 1 265 ? -22.078 33.5 2.1 1 65.06 265 ARG B O 1
ATOM 4429 N N . LEU B 1 266 ? -20.219 33.031 3.25 1 63.75 266 LEU B N 1
ATOM 4430 C CA . LEU B 1 266 ? -20.688 33.781 4.41 1 63.75 266 LEU B CA 1
ATOM 4431 C C . LEU B 1 266 ? -20.719 35.281 4.109 1 63.75 266 LEU B C 1
ATOM 4433 O O . LEU B 1 266 ? -21.641 35.969 4.523 1 63.75 266 LEU B O 1
ATOM 4437 N N . SER B 1 267 ? -19.734 35.562 3.428 1 61.31 267 SER B N 1
ATOM 4438 C CA . SER B 1 267 ? -19.703 37 3.107 1 61.31 267 SER B CA 1
ATOM 4439 C C . SER B 1 267 ? -20.781 37.344 2.104 1 61.31 267 SER B C 1
ATOM 4441 O O . SER B 1 267 ? -21.328 38.469 2.15 1 61.31 267 SER B O 1
ATOM 4443 N N . CYS B 1 268 ? -21.062 36.5 1.261 1 59.47 268 CYS B N 1
ATOM 4444 C CA . CYS B 1 268 ? -22.141 36.75 0.309 1 59.47 268 CYS B CA 1
ATOM 4445 C C . CYS B 1 268 ? -23.5 36.719 0.996 1 59.47 268 CYS B C 1
ATOM 4447 O O . CYS B 1 268 ? -24.422 37.406 0.598 1 59.47 268 CYS B O 1
ATOM 4449 N N . ARG B 1 269 ? -23.609 35.781 1.906 1 58.22 269 ARG B N 1
ATOM 4450 C CA . ARG B 1 269 ? -24.859 35.719 2.654 1 58.22 269 ARG B CA 1
ATOM 4451 C C . ARG B 1 269 ? -25.047 36.969 3.504 1 58.22 269 ARG B C 1
ATOM 4453 O O . ARG B 1 269 ? -26.156 37.469 3.668 1 58.22 269 ARG B O 1
ATOM 4460 N N . GLY B 1 270 ? -23.922 37.438 4.02 1 54.72 270 GLY B N 1
ATOM 4461 C CA . GLY B 1 270 ? -24.031 38.688 4.77 1 54.72 270 GLY B CA 1
ATOM 4462 C C . GLY B 1 270 ? -24.375 39.875 3.902 1 54.72 270 GLY B C 1
ATOM 4463 O O . GLY B 1 270 ? -25.078 40.781 4.344 1 54.72 270 GLY B O 1
ATOM 4464 N N . LEU B 1 271 ? -23.969 39.906 2.771 1 54.41 271 LEU B N 1
ATOM 4465 C CA . LEU B 1 271 ? -24.266 41 1.871 1 54.41 271 LEU B CA 1
ATOM 4466 C C . LEU B 1 271 ? -25.719 40.969 1.415 1 54.41 271 LEU B C 1
ATOM 4468 O O . LEU B 1 271 ? -26.359 42 1.241 1 54.41 271 LEU B O 1
ATOM 4472 N N . SER B 1 272 ? -26.109 39.781 1.226 1 54.44 272 SER B N 1
ATOM 4473 C CA . SER B 1 272 ? -27.516 39.688 0.829 1 54.44 272 SER B CA 1
ATOM 4474 C C . SER B 1 272 ? -28.438 40.125 1.96 1 54.44 272 SER B C 1
ATOM 4476 O O . SER B 1 272 ? -29.469 40.75 1.717 1 54.44 272 SER B O 1
ATOM 4478 N N . LEU B 1 273 ? -28.016 39.906 3.195 1 52.53 273 LEU B N 1
ATOM 4479 C CA . LEU B 1 273 ? -28.844 40.344 4.32 1 52.53 273 LEU B CA 1
ATOM 4480 C C . LEU B 1 273 ? -28.75 41.844 4.5 1 52.53 273 LEU B C 1
ATOM 4482 O O . LEU B 1 273 ? -29.734 42.5 4.867 1 52.53 273 LEU B O 1
ATOM 4486 N N . LYS B 1 274 ? -27.688 42.406 4.25 1 54.66 274 LYS B N 1
ATOM 4487 C CA . LYS B 1 274 ? -27.578 43.844 4.352 1 54.66 274 LYS B CA 1
ATOM 4488 C C . LYS B 1 274 ? -28.375 44.531 3.246 1 54.66 274 LYS B C 1
ATOM 4490 O O . LYS B 1 274 ? -28.984 45.594 3.475 1 54.66 274 LYS B O 1
ATOM 4495 N N . ASP B 1 275 ? -28.312 43.938 2.18 1 51 275 ASP B N 1
ATOM 4496 C CA . ASP B 1 275 ? -29.062 44.594 1.106 1 51 275 ASP B CA 1
ATOM 4497 C C . ASP B 1 275 ? -30.562 44.469 1.335 1 51 275 ASP B C 1
ATOM 4499 O O . ASP B 1 275 ? -31.359 45.188 0.709 1 51 275 ASP B O 1
ATOM 4503 N N . ARG B 1 276 ? -30.922 43.438 2.1 1 51.28 276 ARG B N 1
ATOM 4504 C CA . ARG B 1 276 ? -32.375 43.344 2.35 1 51.28 276 ARG B CA 1
ATOM 4505 C C . ARG B 1 276 ? -32.812 44.406 3.373 1 51.28 276 ARG B C 1
ATOM 4507 O O . ARG B 1 276 ? -34 44.719 3.486 1 51.28 276 ARG B O 1
ATOM 4514 N N . GLU B 1 277 ? -31.922 44.688 4.309 1 48.44 277 GLU B N 1
ATOM 4515 C CA . GLU B 1 277 ? -32.375 45.594 5.355 1 48.44 277 GLU B CA 1
ATOM 4516 C C . GLU B 1 277 ? -32.438 47.031 4.848 1 48.44 277 GLU B C 1
ATOM 4518 O O . GLU B 1 277 ? -32.844 47.938 5.586 1 48.44 277 GLU B O 1
ATOM 4523 N N . ALA B 1 278 ? -31.844 47.406 3.703 1 48.28 278 ALA B N 1
ATOM 4524 C CA . ALA B 1 278 ? -32.031 48.781 3.326 1 48.28 278 ALA B CA 1
ATOM 4525 C C . ALA B 1 278 ? -33.469 49.094 2.955 1 48.28 278 ALA B C 1
ATOM 4527 O O . ALA B 1 278 ? -33.938 48.625 1.91 1 48.2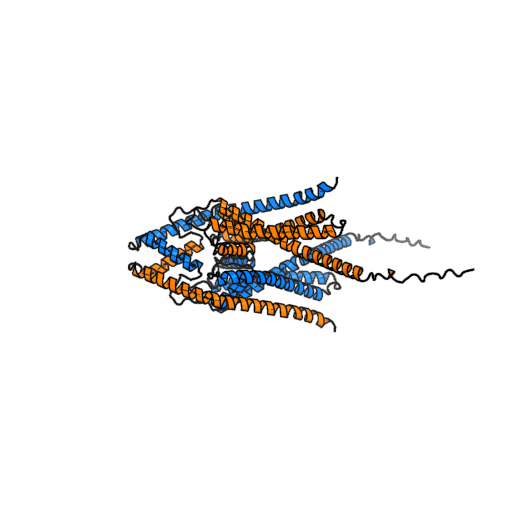8 278 ALA B O 1
ATOM 4528 N N . PRO B 1 279 ? -34.375 48.875 3.953 1 45.78 279 PRO B N 1
ATOM 4529 C CA . PRO B 1 279 ? -35.719 49.344 3.668 1 45.78 279 PRO B CA 1
ATOM 4530 C C . PRO B 1 279 ? -35.75 50.719 2.996 1 45.78 279 PRO B C 1
ATOM 4532 O O . PRO B 1 279 ? -34.844 51.531 3.203 1 45.78 279 PRO B O 1
ATOM 4535 N N . ASP B 1 280 ? -36.281 50.844 1.809 1 42.62 280 ASP B N 1
ATOM 4536 C CA . ASP B 1 280 ? -36.625 52.062 1.059 1 42.62 280 ASP B CA 1
ATOM 4537 C C . ASP B 1 280 ? -37.281 53.094 1.967 1 42.62 280 ASP B C 1
ATOM 4539 O O . ASP B 1 280 ? -38.438 53 2.293 1 42.62 280 ASP B O 1
ATOM 4543 N N . SER B 1 281 ? -36.719 53.281 3.182 1 42.41 281 SER B N 1
ATOM 4544 C CA . SER B 1 281 ? -37.312 54.312 3.986 1 42.41 281 SER B CA 1
ATOM 4545 C C . SER B 1 281 ? -37.5 55.594 3.176 1 42.41 281 SER B C 1
ATOM 4547 O O . SER B 1 281 ? -37.719 56.688 3.74 1 42.41 281 SER B O 1
ATOM 4549 N N . LYS B 1 282 ? -37.062 55.562 1.895 1 44.53 282 LYS B N 1
ATOM 4550 C CA . LYS B 1 282 ? -37.156 56.875 1.235 1 44.53 282 LYS B CA 1
ATOM 4551 C C . LYS B 1 282 ? -38.594 57.344 1.146 1 44.53 282 LYS B C 1
ATOM 4553 O O . LYS B 1 282 ? -38.844 58.469 0.706 1 44.53 282 LYS B O 1
ATOM 4558 N N . GLY B 1 283 ? -39.562 56.344 1.292 1 39.88 283 GLY B N 1
ATOM 4559 C CA . GLY B 1 283 ? -40.844 56.875 0.841 1 39.88 283 GLY B CA 1
ATOM 4560 C C . GLY B 1 283 ? -41.5 57.781 1.862 1 39.88 283 GLY B C 1
ATOM 4561 O O . GLY B 1 283 ? -42.719 57.969 1.83 1 39.88 283 GLY B O 1
ATOM 4562 N N . LEU B 1 284 ? -40.844 57.969 3.029 1 41.5 284 LEU B N 1
ATOM 4563 C CA . LEU B 1 284 ? -41.656 58.844 3.883 1 41.5 284 LEU B CA 1
ATOM 4564 C C . LEU B 1 284 ? -41.875 60.188 3.238 1 41.5 284 LEU B C 1
ATOM 4566 O O . LEU B 1 284 ? -40.906 60.844 2.82 1 41.5 284 LEU B O 1
ATOM 4570 N N . PRO B 1 285 ? -43.031 60.344 2.693 1 44.47 285 PRO B N 1
ATOM 4571 C CA . PRO B 1 285 ? -43.469 61.562 1.988 1 44.47 285 PRO B CA 1
ATOM 4572 C C . PRO B 1 285 ? -43.094 62.844 2.74 1 44.47 285 PRO B C 1
ATOM 4574 O O . PRO B 1 285 ? -43.156 62.875 3.973 1 44.47 285 PRO B O 1
ATOM 4577 N N . ARG B 1 286 ? -42 63.531 2.406 1 44.38 286 ARG B N 1
ATOM 4578 C CA . ARG B 1 286 ? -41.625 64.812 2.938 1 44.38 286 ARG B CA 1
ATOM 4579 C C . ARG B 1 286 ? -42.812 65.75 3.137 1 44.38 286 ARG B C 1
ATOM 4581 O O . ARG B 1 286 ? -43.688 65.812 2.27 1 44.38 286 ARG B O 1
ATOM 4588 N N . PRO B 1 287 ? -43.312 65.875 4.398 1 45.34 287 PRO B N 1
ATOM 4589 C CA . PRO B 1 287 ? -44.469 66.688 4.656 1 45.34 287 PRO B CA 1
ATOM 4590 C C . PRO B 1 287 ? -44.469 68 3.834 1 45.34 287 PRO B C 1
ATOM 4592 O O . PRO B 1 287 ? -43.406 68.562 3.574 1 45.34 287 PRO B O 1
ATOM 4595 N N . GLN B 1 288 ? -45.188 68 2.713 1 40.97 288 GLN B N 1
ATOM 4596 C CA . GLN B 1 288 ? -45.406 69.188 1.854 1 40.97 288 GLN B CA 1
ATOM 4597 C C . GLN B 1 288 ? -45.656 70.438 2.68 1 40.97 288 GLN B C 1
ATOM 4599 O O . GLN B 1 288 ? -46.531 70.438 3.543 1 40.97 288 GLN B O 1
ATOM 4604 N N . LYS B 1 289 ? -44.531 71.125 3.043 1 43.09 289 LYS B N 1
ATOM 4605 C CA . LYS B 1 289 ? -44.562 72.438 3.684 1 43.09 289 LYS B CA 1
ATOM 4606 C C . LYS B 1 289 ? -45.656 73.312 3.068 1 43.09 289 LYS B C 1
ATOM 4608 O O . LYS B 1 289 ? -45.688 73.5 1.854 1 43.09 289 LYS B O 1
ATOM 4613 N N . ILE B 1 290 ? -46.938 73.125 3.549 1 44.34 290 ILE B N 1
ATOM 4614 C CA . ILE B 1 290 ? -48.062 74 3.207 1 44.34 290 ILE B CA 1
ATOM 4615 C C . ILE B 1 290 ? -47.562 75.438 3.18 1 44.34 290 ILE B C 1
ATOM 4617 O O . ILE B 1 290 ? -46.875 75.875 4.105 1 44.34 290 ILE B O 1
ATOM 4621 N N . PRO B 1 291 ? -47.344 75.938 1.937 1 46.78 291 PRO B N 1
ATOM 4622 C CA . PRO B 1 291 ? -46.938 77.375 1.791 1 46.78 291 PRO B CA 1
ATOM 4623 C C . PRO B 1 291 ? -47.781 78.312 2.656 1 46.78 291 PRO B C 1
ATOM 4625 O O . PRO B 1 291 ? -49 78.188 2.654 1 46.78 291 PRO B O 1
ATOM 4628 N N . ILE B 1 292 ? -47.5 78.438 3.924 1 39.72 292 ILE B N 1
ATOM 4629 C CA . ILE B 1 292 ? -48.219 79.438 4.711 1 39.72 292 ILE B CA 1
ATOM 4630 C C . ILE B 1 292 ? -48.281 80.75 3.943 1 39.72 292 ILE B C 1
ATOM 4632 O O . ILE B 1 292 ? -47.25 81.312 3.551 1 39.72 292 ILE B O 1
ATOM 4636 N N . SER B 1 293 ? -49.344 80.938 3.195 1 38.41 293 SER B N 1
ATOM 4637 C CA . SER B 1 293 ? -49.75 82.25 2.643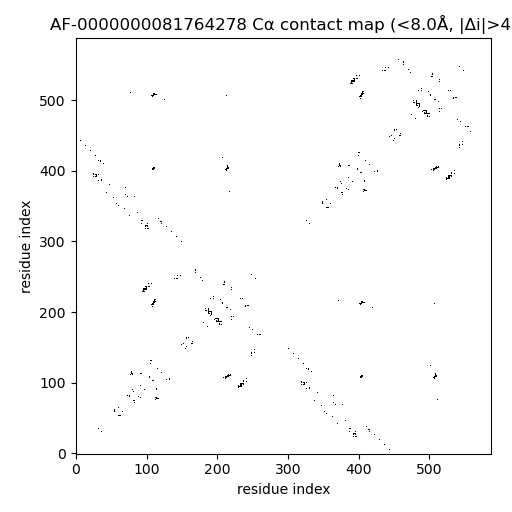 1 38.41 293 SER B CA 1
ATOM 4638 C C . SER B 1 293 ? -49.531 83.375 3.648 1 38.41 293 SER B C 1
ATOM 4640 O O . SER B 1 293 ? -50.062 83.312 4.766 1 38.41 293 SER B O 1
ATOM 4642 N N . ALA B 1 294 ? -48.469 84.062 3.494 1 30.22 294 ALA B N 1
ATOM 4643 C CA . ALA B 1 294 ? -48.594 85.438 3.994 1 30.22 294 ALA B CA 1
ATOM 4644 C C . ALA B 1 294 ? -49.781 86.188 3.316 1 30.22 294 ALA B C 1
ATOM 4646 O O . ALA B 1 294 ? -49.969 86.062 2.109 1 30.22 294 ALA B O 1
#

Secondary structure (DSSP, 8-state):
-GGGHHHHHHHHHHHHHHHHHHHHHHHHHHHHHHHHHHHHHHHHHHHHHHHHHHHHH-TT--HHHHHHHHHHHHHHHHTT---SS-TT---TTSHHHHHHHHHHHHTT---SSS---SHHHHHHHHHHHHHHHHHHHHHHHHHHHHHHHHHHHHTTTTTS-HHHHHHHHHHHHHHHHHHHHHHHHHHHHHHHHHH---HHHHHHHHHHHHTT---SSS-TT--TTS---HHHHHHHHHHHHHHHHHHHHHHHHHHHHHHHHHHHHHHHHHHHHHHHH---GGGS----------/-GGGHHHHHHHHHHHHHHHHHHHHHHHHHHHHHHHHHHHHHHHHHHHHHHHHHHHHH-TT--HHHHHHHHHHHHHHHHTT---SS-TT---TTSHHHHHHHHHHHHTT---SSS---SHHHHHHHHHHHHHHHHHHHHHHHHHHHHHHHHHHHHTTTTTS-HHHHHHHHHHHHHHHHHHHHHHHHHHHHHHHHHH---HHHHHHHHHHHHTT---SSS-TT--TTS---HHHHHHHHHHHHHHHHHHHHHHHHHHHHHHHHHHHHHHHHHHHHHHHH---GGGS----------

Nearest PDB structures (foldseek):
  8qz2-assembly1_B  TM=8.816E-01  e=6.647E-16  Homo sapiens
  4xdk-assembly1_B  TM=8.671E-01  e=2.232E-15  Homo sapiens
  4xdj-assembly1_A  TM=8.515E-01  e=1.443E-15  Homo sapiens
  4xdj-assembly1_B  TM=8.637E-01  e=1.159E-14  Homo sapiens
  6wm0-assembly1_A  TM=8.398E-01  e=3.056E-14  Mus musculus

Sequence (588 aa):
MPRTGLCSCWSGRVLPLLLAYVCYLLLGAAVFHLLEKQAEAQSRDQFQLEKLRFLENYTCLDQKALEQFVQVIMEAWVKGVNPKGNSTNPSNWDFGSSFFFASTVITTIGYGNLAPSTEAGQVFCVFYALMGIPLNVVFLNHLGIGLRAHLAFLERWEDQPRRSQLLQVLGLALFLTLGTLVILIFPPMLFSHVEGWSFREGFYFAFITLSTIGFGDYVVGTDPSKHYISVYRSLAAIWILLGLAWLALILSLGPLLLHRSSQLRLSCRGLSLKDREAPDSKGLPRPQKIPISAMPRTGLCSCWSGRVLPLLLAYVCYLLLGAAVFHLLEKQAEAQSRDQFQLEKLRFLENYTCLDQKALEQFVQVIMEAWVKGVNPKGNSTNPSNWDFGSSFFFASTVITTIGYGNLAPSTEAGQVFCVFYALMGIPLNVVFLNHLGIGLRAHLAFLERWEDQPRRSQLLQVLGLALFLTLGTLVILIFPPMLFSHVEGWSFREGFYFAFITLSTIGFGDYVVGTDPSKHYISVYRSLAAIWILLGLAWLALILSLGPLLLHRSSQLRLSCRGLSLKDREAPDSKGLPRPQKIPISA